Protein AF-A0A4P5X5L5-F1 (afdb_monomer_lite)

Structure (mmCIF, N/CA/C/O backbone):
data_AF-A0A4P5X5L5-F1
#
_entry.id   AF-A0A4P5X5L5-F1
#
loop_
_atom_site.group_PDB
_atom_site.id
_atom_site.type_symbol
_atom_site.label_atom_id
_atom_site.label_alt_id
_atom_site.label_comp_id
_atom_site.label_asym_id
_atom_site.label_entity_id
_atom_site.label_seq_id
_atom_site.pdbx_PDB_ins_code
_atom_site.Cartn_x
_atom_site.Cartn_y
_atom_site.Cartn_z
_atom_site.occupancy
_atom_site.B_iso_or_equiv
_atom_site.auth_seq_id
_atom_site.auth_comp_id
_atom_site.auth_asym_id
_atom_site.auth_atom_id
_atom_site.pdbx_PDB_model_num
ATOM 1 N N . MET A 1 1 ? -26.441 -46.036 -20.109 1.00 44.19 1 MET A N 1
ATOM 2 C CA . MET A 1 1 ? -25.241 -46.868 -19.873 1.00 44.19 1 MET A CA 1
ATOM 3 C C . MET A 1 1 ? -24.095 -46.306 -20.698 1.00 44.19 1 MET A C 1
ATOM 5 O O . MET A 1 1 ? -24.108 -46.500 -21.899 1.00 44.19 1 MET A O 1
ATOM 9 N N . LEU A 1 2 ? -23.177 -45.571 -20.066 1.00 32.22 2 LEU A N 1
ATOM 10 C CA . LEU A 1 2 ? -21.800 -45.302 -20.513 1.00 32.22 2 LEU A CA 1
ATOM 11 C C . LEU A 1 2 ? -21.128 -44.543 -19.357 1.00 32.22 2 LEU A C 1
ATOM 13 O O . LEU A 1 2 ? -21.377 -43.362 -19.140 1.00 32.22 2 LEU A O 1
ATOM 17 N N . LYS A 1 3 ? -20.393 -45.292 -18.528 1.00 34.59 3 LYS A N 1
ATOM 18 C CA . LYS A 1 3 ? -19.594 -44.785 -17.408 1.00 34.59 3 LYS A CA 1
ATOM 19 C C . LYS A 1 3 ? -18.228 -44.379 -17.963 1.00 34.59 3 LYS A C 1
ATOM 21 O O . LYS A 1 3 ? -17.483 -45.254 -18.389 1.00 34.59 3 LYS A O 1
ATOM 26 N N . SER A 1 4 ? -17.893 -43.095 -17.911 1.00 38.47 4 SER A N 1
ATOM 27 C CA . SER A 1 4 ? -16.539 -42.598 -18.182 1.00 38.47 4 SER A CA 1
ATOM 28 C C . SER A 1 4 ? -15.940 -42.084 -16.880 1.00 38.47 4 SER A C 1
ATOM 30 O O . SER A 1 4 ? -16.110 -40.924 -16.518 1.00 38.47 4 SER A O 1
ATOM 32 N N . GLY A 1 5 ? -15.280 -42.983 -16.148 1.00 30.12 5 GLY A N 1
ATOM 33 C CA . GLY A 1 5 ? -14.447 -42.636 -15.001 1.00 30.12 5 GLY A CA 1
ATOM 34 C C . GLY A 1 5 ? -13.073 -42.187 -15.485 1.00 30.12 5 GLY A C 1
ATOM 35 O O . GLY A 1 5 ? -12.338 -42.978 -16.072 1.00 30.12 5 GLY A O 1
ATOM 36 N N . ARG A 1 6 ? -12.724 -40.922 -15.246 1.00 35.19 6 ARG A N 1
ATOM 37 C CA . ARG A 1 6 ? -11.346 -40.435 -15.340 1.00 35.19 6 ARG A CA 1
ATOM 38 C C . ARG A 1 6 ? -10.756 -40.430 -13.935 1.00 35.19 6 ARG A C 1
ATOM 40 O O . ARG A 1 6 ? -11.110 -39.598 -13.111 1.00 35.19 6 ARG A O 1
ATOM 47 N N . ILE A 1 7 ? -9.889 -41.403 -13.680 1.00 29.09 7 ILE A N 1
ATOM 48 C CA . ILE A 1 7 ? -9.026 -41.460 -12.502 1.00 29.09 7 ILE A CA 1
ATOM 49 C C . ILE A 1 7 ? -7.867 -40.498 -12.770 1.00 29.09 7 ILE A C 1
ATOM 51 O O . ILE A 1 7 ? -7.051 -40.748 -13.656 1.00 29.09 7 ILE A O 1
ATOM 55 N N . VAL A 1 8 ? -7.815 -39.386 -12.038 1.00 31.27 8 VAL A N 1
ATOM 56 C CA . VAL A 1 8 ? -6.635 -38.518 -11.969 1.00 31.27 8 VAL A CA 1
ATOM 57 C C . VAL A 1 8 ? -5.793 -39.024 -10.803 1.00 31.27 8 VAL A C 1
ATOM 59 O O . VAL A 1 8 ? -6.177 -38.891 -9.645 1.00 31.27 8 VAL A O 1
ATOM 62 N N . ALA A 1 9 ? -4.675 -39.675 -11.116 1.00 27.73 9 ALA A N 1
ATOM 63 C CA . ALA A 1 9 ? -3.704 -40.115 -10.125 1.00 27.73 9 ALA A CA 1
ATOM 64 C C . ALA A 1 9 ? -2.829 -38.921 -9.714 1.00 27.73 9 ALA A C 1
ATOM 66 O O . ALA A 1 9 ? -2.000 -38.459 -10.495 1.00 27.73 9 ALA A O 1
ATOM 67 N N . LEU A 1 10 ? -3.025 -38.423 -8.491 1.00 28.23 10 LEU A N 1
ATOM 68 C CA . LEU A 1 10 ? -2.147 -37.445 -7.852 1.00 28.23 10 LEU A CA 1
ATOM 69 C C . LEU A 1 10 ? -1.041 -38.213 -7.110 1.00 28.23 10 LEU A C 1
ATOM 71 O O . LEU A 1 10 ? -1.295 -38.841 -6.083 1.00 28.23 10 LEU A O 1
ATOM 75 N N . ALA A 1 11 ? 0.180 -38.205 -7.642 1.00 27.70 11 ALA A N 1
ATOM 76 C CA . ALA A 1 11 ? 1.350 -38.747 -6.957 1.00 27.70 11 ALA A CA 1
ATOM 77 C C . ALA A 1 11 ? 2.037 -37.620 -6.171 1.00 27.70 11 ALA A C 1
ATOM 79 O O . ALA A 1 11 ? 2.750 -36.800 -6.746 1.00 27.70 11 ALA A O 1
ATOM 80 N N . ALA A 1 12 ? 1.808 -37.573 -4.858 1.00 28.48 12 ALA A N 1
ATOM 81 C CA . ALA A 1 12 ? 2.562 -36.734 -3.932 1.00 28.48 12 ALA A CA 1
ATOM 82 C C . ALA A 1 12 ? 3.796 -37.509 -3.451 1.00 28.48 12 ALA A C 1
ATOM 84 O O . ALA A 1 12 ? 3.671 -38.552 -2.809 1.00 28.48 12 ALA A O 1
ATOM 85 N N . LEU A 1 13 ? 4.988 -37.010 -3.777 1.00 25.75 13 LEU A N 1
ATOM 86 C CA . LEU A 1 13 ? 6.261 -37.599 -3.371 1.00 25.75 13 LEU A CA 1
ATOM 87 C C . LEU A 1 13 ? 6.963 -36.610 -2.435 1.00 25.75 13 LEU A C 1
ATOM 89 O O . LEU A 1 13 ? 7.547 -35.621 -2.867 1.00 25.75 13 LEU A O 1
ATOM 93 N N . VAL A 1 14 ? 6.831 -36.862 -1.131 1.00 28.94 14 VAL A N 1
ATOM 94 C CA . VAL A 1 14 ? 7.466 -36.100 -0.050 1.00 28.94 14 VAL A CA 1
ATOM 95 C C . VAL A 1 14 ? 8.833 -36.718 0.231 1.00 28.94 14 VAL A C 1
ATOM 97 O O . VAL A 1 14 ? 8.911 -37.848 0.706 1.00 28.94 14 VAL A O 1
ATOM 100 N N . PHE A 1 15 ? 9.910 -35.975 -0.023 1.00 29.45 15 PHE A N 1
ATOM 101 C CA . PHE A 1 15 ? 11.238 -36.280 0.512 1.00 29.45 15 PHE A CA 1
ATOM 102 C C . PHE A 1 15 ? 11.605 -35.233 1.562 1.00 29.45 15 PHE A C 1
ATOM 104 O O . PHE A 1 15 ? 11.932 -34.094 1.240 1.00 29.45 15 PHE A O 1
ATOM 111 N N . ALA A 1 16 ? 11.558 -35.642 2.829 1.00 32.12 16 ALA A N 1
ATOM 112 C CA . ALA A 1 16 ? 12.160 -34.929 3.944 1.00 32.12 16 ALA A CA 1
ATOM 113 C C . ALA A 1 16 ? 13.443 -35.667 4.343 1.00 32.12 16 ALA A C 1
ATOM 115 O O . ALA A 1 16 ? 13.391 -36.797 4.822 1.00 32.12 16 ALA A O 1
ATOM 116 N N . ALA A 1 17 ? 14.596 -35.029 4.153 1.00 31.30 17 ALA A N 1
ATOM 117 C CA . ALA A 1 17 ? 15.851 -35.457 4.755 1.00 31.30 17 ALA A CA 1
ATOM 118 C C . ALA A 1 17 ? 16.570 -34.216 5.286 1.00 31.30 17 ALA A C 1
ATOM 120 O O . ALA A 1 17 ? 17.081 -33.392 4.529 1.00 31.30 17 ALA A O 1
ATOM 121 N N . GLY A 1 18 ? 16.528 -34.067 6.609 1.00 28.45 18 GLY A N 1
ATOM 122 C CA . GLY A 1 18 ? 17.231 -33.027 7.339 1.00 28.45 18 GLY A CA 1
ATOM 123 C C . GLY A 1 18 ? 18.719 -33.342 7.455 1.00 28.45 18 GLY A C 1
ATOM 124 O O . GLY A 1 18 ? 19.106 -34.462 7.776 1.00 28.45 18 GLY A O 1
ATOM 125 N N . LEU A 1 19 ? 19.542 -32.319 7.248 1.00 29.81 19 LEU A N 1
ATOM 126 C CA . LEU A 1 19 ? 20.941 -32.291 7.653 1.00 29.81 19 LEU A CA 1
ATOM 127 C C . LEU A 1 19 ? 21.178 -30.970 8.384 1.00 29.81 19 LEU A C 1
ATOM 129 O O . LEU A 1 19 ? 21.218 -29.899 7.783 1.00 29.81 19 LEU A O 1
ATOM 133 N N . ALA A 1 20 ? 21.285 -31.066 9.707 1.00 29.78 20 ALA A N 1
ATOM 134 C CA . ALA A 1 20 ? 21.747 -29.987 10.561 1.00 29.78 20 ALA A CA 1
ATOM 135 C C . ALA A 1 20 ? 23.273 -29.890 10.435 1.00 29.78 20 ALA A C 1
ATOM 137 O O . ALA A 1 20 ? 23.991 -30.822 10.793 1.00 29.78 20 ALA A O 1
ATOM 138 N N . VAL A 1 21 ? 23.765 -28.763 9.923 1.00 36.81 21 VAL A N 1
ATOM 139 C CA . VAL A 1 21 ? 25.189 -28.415 9.936 1.00 36.81 21 VAL A CA 1
ATOM 140 C C . VAL A 1 21 ? 25.402 -27.413 11.066 1.00 36.81 21 VAL A C 1
ATOM 142 O O . VAL A 1 21 ? 24.882 -26.300 11.024 1.00 36.81 21 VAL A O 1
ATOM 145 N N . ALA A 1 22 ? 26.149 -27.824 12.090 1.00 32.62 22 ALA A N 1
ATOM 146 C CA . ALA A 1 22 ? 26.613 -26.939 13.149 1.00 32.62 22 ALA A CA 1
ATOM 147 C C . ALA A 1 22 ? 27.648 -25.952 12.581 1.00 32.62 22 ALA A C 1
ATOM 149 O O . ALA A 1 22 ? 28.633 -26.366 11.969 1.00 32.62 22 ALA A O 1
ATOM 150 N N . GLN A 1 23 ? 27.426 -24.650 12.774 1.00 38.91 23 GLN A N 1
ATOM 151 C CA . GLN A 1 23 ? 28.420 -23.615 12.480 1.00 38.91 23 GLN A CA 1
ATOM 152 C C . GLN A 1 23 ? 29.342 -23.411 13.693 1.00 38.91 23 GLN A C 1
ATOM 154 O O . GLN A 1 23 ? 28.838 -23.327 14.813 1.00 38.91 23 GLN A O 1
ATOM 159 N N . PRO A 1 24 ? 30.668 -23.291 13.498 1.00 35.44 24 PRO A N 1
ATOM 160 C CA . PRO A 1 24 ? 31.584 -22.918 14.567 1.00 35.44 24 PRO A CA 1
ATOM 161 C C . PRO A 1 24 ? 31.473 -21.421 14.892 1.00 35.44 24 PRO A C 1
ATOM 163 O O . PRO A 1 24 ? 31.366 -20.574 14.002 1.00 35.44 24 PRO A O 1
ATOM 166 N N . GLU A 1 25 ? 31.523 -21.106 16.185 1.00 37.78 25 GLU A N 1
ATOM 167 C CA . GLU A 1 25 ? 31.597 -19.748 16.721 1.00 37.78 25 GLU A CA 1
ATOM 168 C C . GLU A 1 25 ? 32.932 -19.098 16.321 1.00 37.78 25 GLU A C 1
ATOM 170 O O . GLU A 1 25 ? 33.982 -19.373 16.895 1.00 37.78 25 GLU A O 1
ATOM 175 N N . GLY A 1 26 ? 32.890 -18.248 15.294 1.00 39.28 26 GLY A N 1
ATOM 176 C CA . GLY A 1 26 ? 34.006 -17.403 14.875 1.00 39.28 26 GLY A CA 1
ATOM 177 C C . GLY A 1 26 ? 33.879 -15.991 15.445 1.00 39.28 26 GLY A C 1
ATOM 178 O O . GLY A 1 26 ? 32.860 -15.320 15.259 1.00 39.28 26 GLY A O 1
ATOM 179 N N . GLU A 1 27 ? 34.931 -15.545 16.127 1.00 38.38 27 GLU A N 1
ATOM 180 C CA . GLU A 1 27 ? 35.104 -14.206 16.691 1.00 38.38 27 GLU A CA 1
ATOM 181 C C . GLU A 1 27 ? 34.771 -13.095 15.681 1.00 38.38 27 GLU A C 1
ATOM 183 O O . GLU A 1 27 ? 35.251 -13.069 14.547 1.00 38.38 27 GLU A O 1
ATOM 188 N N . ARG A 1 28 ? 33.946 -12.129 16.103 1.00 37.56 28 ARG A N 1
ATOM 189 C CA . ARG A 1 28 ? 33.620 -10.947 15.295 1.00 37.56 28 ARG A CA 1
ATOM 190 C C . ARG A 1 28 ? 34.784 -9.948 15.356 1.00 37.56 28 ARG A C 1
ATOM 192 O O . ARG A 1 28 ? 35.078 -9.460 16.450 1.00 37.56 28 ARG A O 1
ATOM 199 N N . PRO A 1 29 ? 35.388 -9.543 14.223 1.00 41.34 29 PRO A N 1
ATOM 200 C CA . PRO A 1 29 ? 36.385 -8.485 14.236 1.00 41.34 29 PRO A CA 1
ATOM 201 C C . PRO A 1 29 ? 35.747 -7.14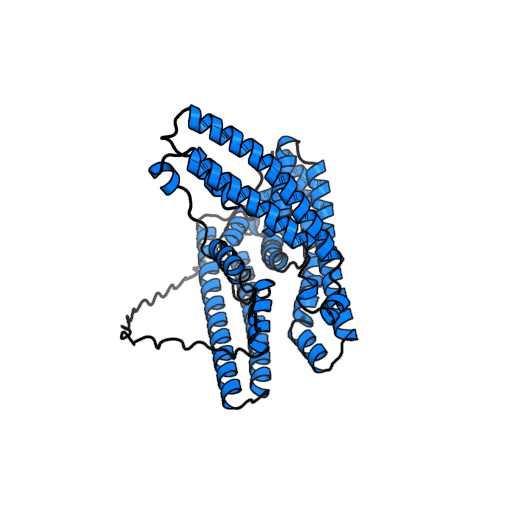4 14.621 1.00 41.34 29 PRO A C 1
ATOM 203 O O . PRO A 1 29 ? 34.686 -6.759 14.115 1.00 41.34 29 PRO A O 1
ATOM 206 N N . ARG A 1 30 ? 36.417 -6.419 15.525 1.00 43.72 30 ARG A N 1
ATOM 207 C CA . ARG A 1 30 ? 36.089 -5.039 15.908 1.00 43.72 30 ARG A CA 1
ATOM 208 C C . ARG A 1 30 ? 36.080 -4.145 14.662 1.00 43.72 30 ARG A C 1
ATOM 210 O O . ARG A 1 30 ? 37.079 -4.036 13.958 1.00 43.72 30 ARG A O 1
ATOM 217 N N . ARG A 1 31 ? 34.941 -3.494 14.399 1.00 43.41 31 ARG A N 1
ATOM 218 C CA . ARG A 1 31 ? 34.800 -2.468 13.356 1.00 43.41 31 ARG A CA 1
ATOM 219 C C . ARG A 1 31 ? 35.649 -1.252 13.722 1.00 43.41 31 ARG A C 1
ATOM 221 O O . ARG A 1 31 ? 35.344 -0.587 14.704 1.00 43.41 31 ARG A O 1
ATOM 228 N N . GLY A 1 32 ? 36.667 -0.973 12.913 1.00 44.12 32 GLY A N 1
ATOM 229 C CA . GLY A 1 32 ? 37.380 0.301 12.920 1.00 44.12 32 GLY A CA 1
ATOM 230 C C . GLY A 1 32 ? 36.508 1.439 12.383 1.00 44.12 32 GLY A C 1
ATOM 231 O O . GLY A 1 32 ? 35.677 1.246 11.487 1.00 44.12 32 GLY A O 1
ATOM 232 N N . ASP A 1 33 ? 36.697 2.621 12.955 1.00 40.38 33 ASP A N 1
ATOM 233 C CA . ASP A 1 33 ? 35.969 3.849 12.658 1.00 40.38 33 ASP A CA 1
ATOM 234 C C . ASP A 1 33 ? 36.320 4.380 11.256 1.00 40.38 33 ASP A C 1
ATOM 236 O O . ASP A 1 33 ? 37.282 5.114 11.046 1.00 40.38 33 ASP A O 1
ATOM 240 N N . GLY A 1 34 ? 35.544 3.961 10.254 1.00 41.81 34 GLY A N 1
ATOM 241 C CA . GLY A 1 34 ? 35.771 4.294 8.847 1.00 41.81 34 GLY A CA 1
ATOM 242 C C . GLY A 1 34 ? 35.288 5.693 8.448 1.00 41.81 34 GLY A C 1
ATOM 243 O O . GLY A 1 34 ? 34.168 5.848 7.952 1.00 41.81 34 GLY A O 1
ATOM 244 N N . GLN A 1 35 ? 36.165 6.692 8.560 1.00 46.78 35 GLN A N 1
ATOM 245 C CA . GLN A 1 35 ? 36.130 7.902 7.727 1.00 46.78 35 GLN A CA 1
ATOM 246 C C . GLN A 1 35 ? 36.534 7.523 6.290 1.00 46.78 35 GLN A C 1
ATOM 248 O O . GLN A 1 35 ? 37.701 7.577 5.930 1.00 46.78 35 GLN A O 1
ATOM 253 N N . GLY A 1 36 ? 35.593 7.053 5.467 1.00 43.00 36 GLY A N 1
ATOM 254 C CA . GLY A 1 36 ? 35.946 6.661 4.092 1.00 43.00 36 GLY A CA 1
ATOM 255 C C . GLY A 1 36 ? 34.833 6.092 3.219 1.00 43.00 36 GLY A C 1
ATOM 256 O O . GLY A 1 36 ? 35.114 5.458 2.206 1.00 43.00 36 GLY A O 1
ATOM 257 N N . ARG A 1 37 ? 33.553 6.271 3.570 1.00 42.94 37 ARG A N 1
ATOM 258 C CA . ARG A 1 37 ? 32.472 5.874 2.656 1.00 42.94 37 ARG A CA 1
ATOM 259 C C . ARG A 1 37 ? 32.365 6.902 1.530 1.00 42.94 37 ARG A C 1
ATOM 261 O O . ARG A 1 37 ? 31.744 7.948 1.714 1.00 42.94 37 ARG A O 1
ATOM 268 N N . GLY A 1 38 ? 32.988 6.581 0.395 1.00 44.06 38 GLY A N 1
ATOM 269 C CA . GLY A 1 38 ? 32.879 7.327 -0.857 1.00 44.06 38 GLY A CA 1
ATOM 270 C C . GLY A 1 38 ? 31.427 7.536 -1.301 1.00 44.06 38 GLY A C 1
ATOM 271 O O . GLY A 1 38 ? 30.498 6.888 -0.813 1.00 44.06 38 GLY A O 1
ATOM 272 N N . GLU A 1 39 ? 31.244 8.463 -2.235 1.00 45.09 39 GLU A N 1
ATOM 273 C CA . GLU A 1 39 ? 29.966 9.004 -2.723 1.00 45.09 39 GLU A CA 1
ATOM 274 C C . GLU A 1 39 ? 28.914 7.930 -3.084 1.00 45.09 39 GLU A C 1
ATOM 276 O O . GLU A 1 39 ? 27.724 8.090 -2.806 1.00 45.09 39 GLU A O 1
ATOM 281 N N . PHE A 1 40 ? 29.363 6.762 -3.553 1.00 42.69 40 PHE A N 1
ATOM 282 C CA . PHE A 1 40 ? 28.526 5.594 -3.856 1.00 42.69 40 PHE A CA 1
ATOM 283 C C . PHE A 1 40 ? 27.775 5.023 -2.635 1.00 42.69 40 PHE A C 1
ATOM 285 O O . PHE A 1 40 ? 26.634 4.569 -2.743 1.00 42.69 40 PHE A O 1
ATOM 292 N N . GLY A 1 41 ? 28.377 5.081 -1.441 1.00 46.53 41 GLY A N 1
ATOM 293 C CA . GLY A 1 41 ? 27.744 4.631 -0.198 1.00 46.53 41 GLY A CA 1
ATOM 294 C C . GLY A 1 41 ? 26.584 5.529 0.241 1.00 46.53 41 GLY A C 1
ATOM 295 O O . GLY A 1 41 ? 25.612 5.039 0.812 1.00 46.53 41 GLY A O 1
ATOM 296 N N . ARG A 1 42 ? 26.646 6.832 -0.072 1.00 51.06 42 ARG A N 1
ATOM 297 C CA . ARG A 1 42 ? 25.571 7.791 0.238 1.00 51.06 42 ARG A CA 1
ATOM 298 C C . ARG A 1 42 ? 24.367 7.621 -0.692 1.00 51.06 42 ARG A C 1
ATOM 300 O O . ARG A 1 42 ? 23.233 7.776 -0.241 1.00 51.06 42 ARG A O 1
ATOM 307 N N . MET A 1 43 ? 24.589 7.237 -1.952 1.00 45.84 43 MET A N 1
ATOM 308 C CA . MET A 1 43 ? 23.499 6.939 -2.891 1.00 45.84 43 MET A CA 1
ATOM 309 C C . MET A 1 43 ? 22.715 5.677 -2.500 1.00 45.84 43 MET A C 1
ATOM 311 O O . MET A 1 43 ? 21.486 5.682 -2.565 1.00 45.84 43 MET A O 1
ATOM 315 N N . ALA A 1 44 ? 23.391 4.626 -2.021 1.00 42.94 44 ALA A N 1
ATOM 316 C CA . ALA A 1 44 ? 22.730 3.391 -1.586 1.00 42.94 44 ALA A CA 1
ATOM 317 C C . ALA A 1 44 ? 21.799 3.600 -0.372 1.00 42.94 44 ALA A C 1
ATOM 319 O O . ALA A 1 44 ? 20.700 3.042 -0.328 1.00 42.94 44 ALA A O 1
ATOM 320 N N . ASP A 1 45 ? 22.201 4.438 0.589 1.00 44.88 45 ASP A N 1
ATOM 321 C CA . ASP A 1 45 ? 21.366 4.786 1.747 1.00 44.88 45 ASP A CA 1
ATOM 322 C C . ASP A 1 45 ? 20.206 5.732 1.368 1.00 44.88 45 ASP A C 1
ATOM 324 O O . ASP A 1 45 ? 19.103 5.606 1.907 1.00 44.88 45 ASP A O 1
ATOM 328 N N . GLY A 1 46 ? 20.410 6.633 0.398 1.00 46.69 46 GLY A N 1
ATOM 329 C CA . GLY A 1 46 ? 19.354 7.492 -0.154 1.00 46.69 46 GLY A CA 1
ATOM 330 C C . GLY A 1 46 ? 18.276 6.714 -0.918 1.00 46.69 46 GLY A C 1
ATOM 331 O O . GLY A 1 46 ? 17.085 6.964 -0.731 1.00 46.69 46 GLY A O 1
ATOM 332 N N . ALA A 1 47 ? 18.673 5.711 -1.707 1.00 39.03 47 ALA A N 1
ATOM 333 C CA . ALA A 1 47 ? 17.752 4.853 -2.455 1.00 39.03 47 ALA A CA 1
ATOM 334 C C . ALA A 1 47 ? 16.854 4.005 -1.535 1.00 39.03 47 ALA A C 1
ATOM 336 O O . ALA A 1 47 ? 15.661 3.854 -1.801 1.00 39.03 47 ALA A O 1
ATOM 337 N N . ARG A 1 48 ? 17.382 3.518 -0.402 1.00 40.91 48 ARG A N 1
ATOM 338 C CA . ARG A 1 48 ? 16.576 2.815 0.616 1.00 40.91 48 ARG A CA 1
ATOM 339 C C . ARG A 1 48 ? 15.502 3.705 1.235 1.00 40.91 48 ARG A C 1
ATOM 341 O O . ARG A 1 48 ? 14.404 3.233 1.506 1.00 40.91 48 ARG A O 1
ATOM 348 N N . ARG A 1 49 ? 15.801 4.991 1.420 1.00 38.53 49 ARG A N 1
ATOM 349 C CA . ARG A 1 49 ? 14.889 5.961 2.042 1.00 38.53 49 ARG A CA 1
ATOM 350 C C . ARG A 1 49 ? 13.728 6.380 1.136 1.00 38.53 49 ARG A C 1
ATOM 352 O O . ARG A 1 49 ? 12.700 6.811 1.637 1.00 38.53 49 ARG A O 1
ATOM 359 N N . MET A 1 50 ? 13.876 6.209 -0.174 1.00 41.72 50 MET A N 1
ATOM 360 C CA . MET A 1 50 ? 12.862 6.545 -1.180 1.00 41.72 50 MET A CA 1
ATOM 361 C C . MET A 1 50 ? 11.853 5.431 -1.462 1.00 41.72 50 MET A C 1
ATOM 363 O O . MET A 1 50 ? 11.121 5.507 -2.444 1.00 41.72 50 MET A O 1
ATOM 367 N N . GLY A 1 51 ? 11.864 4.339 -0.691 1.00 42.09 51 GLY A N 1
ATOM 368 C CA . GLY A 1 51 ? 11.086 3.143 -1.036 1.00 42.09 51 GLY A CA 1
ATOM 369 C C . GLY A 1 51 ? 11.556 2.456 -2.330 1.00 42.09 51 GLY A C 1
ATOM 370 O O . GLY A 1 51 ? 11.008 1.432 -2.713 1.00 42.09 51 GLY A O 1
ATOM 371 N N . MET A 1 52 ? 12.616 2.972 -2.966 1.00 39.41 52 MET A N 1
ATOM 372 C CA . MET A 1 52 ? 13.325 2.365 -4.099 1.00 39.41 52 MET A CA 1
ATOM 373 C C . MET A 1 52 ? 14.303 1.269 -3.637 1.00 39.41 52 MET A C 1
ATOM 375 O O . MET A 1 52 ? 14.954 0.610 -4.446 1.00 39.41 52 MET A O 1
ATOM 379 N N . GLY A 1 53 ? 14.435 1.065 -2.323 1.00 40.31 53 GLY A N 1
ATOM 380 C CA . GLY A 1 53 ? 15.301 0.057 -1.733 1.00 40.31 53 GLY A CA 1
ATOM 381 C C . GLY A 1 53 ? 14.728 -1.347 -1.846 1.00 40.31 53 GLY A C 1
ATOM 382 O O . GLY A 1 53 ? 14.120 -1.807 -0.890 1.00 40.31 53 GLY A O 1
ATOM 383 N N . GLY A 1 54 ? 14.972 -2.008 -2.981 1.00 44.41 54 GLY A N 1
ATOM 384 C CA . GLY A 1 54 ? 15.315 -3.435 -3.141 1.00 44.41 54 GLY A CA 1
ATOM 385 C C . GLY A 1 54 ? 14.373 -4.544 -2.648 1.00 44.41 54 GLY A C 1
ATOM 386 O O . GLY A 1 54 ? 14.390 -5.619 -3.229 1.00 44.41 54 GLY A O 1
ATOM 387 N N . ASN A 1 55 ? 13.536 -4.328 -1.636 1.00 42.56 55 ASN A N 1
ATOM 388 C CA . ASN A 1 55 ? 12.759 -5.397 -1.007 1.00 42.56 55 ASN A CA 1
ATOM 389 C C . ASN A 1 55 ? 11.375 -5.578 -1.646 1.00 42.56 55 ASN A C 1
ATOM 391 O O . ASN A 1 55 ? 10.840 -6.681 -1.635 1.00 42.56 55 ASN A O 1
ATOM 395 N N . GLY A 1 56 ? 10.806 -4.525 -2.243 1.00 53.66 56 GLY A N 1
ATOM 396 C CA . GLY A 1 56 ? 9.468 -4.588 -2.843 1.00 53.66 56 GLY A CA 1
ATOM 397 C C . GLY A 1 56 ? 9.401 -5.360 -4.166 1.00 53.66 56 GLY A C 1
ATOM 398 O O . GLY A 1 56 ? 8.357 -5.911 -4.489 1.00 53.66 56 GLY A O 1
ATOM 399 N N . GLN A 1 57 ? 10.501 -5.424 -4.927 1.00 60.59 57 GLN A N 1
ATOM 400 C CA . GLN A 1 57 ? 10.553 -6.184 -6.187 1.00 60.59 57 GLN A CA 1
ATOM 401 C C . GLN A 1 57 ? 10.865 -7.672 -5.986 1.00 60.59 57 GLN A C 1
ATOM 403 O O . GLN A 1 57 ? 10.631 -8.474 -6.886 1.00 60.59 57 GLN A O 1
ATOM 408 N N . GLU A 1 58 ? 11.420 -8.042 -4.831 1.00 66.81 58 GLU A N 1
ATOM 409 C CA . GLU A 1 58 ? 11.826 -9.422 -4.552 1.00 66.81 58 GLU A CA 1
ATOM 410 C C . GLU A 1 58 ? 10.743 -10.232 -3.845 1.00 66.81 58 GLU A C 1
ATOM 412 O O . GLU A 1 58 ? 10.763 -11.463 -3.931 1.00 66.81 58 GLU A O 1
ATOM 417 N N . ALA A 1 59 ? 9.815 -9.553 -3.165 1.00 77.31 59 ALA A N 1
ATOM 418 C CA . ALA A 1 59 ? 8.656 -10.184 -2.559 1.00 77.31 59 ALA A CA 1
ATOM 419 C C . ALA A 1 59 ? 7.741 -10.789 -3.642 1.00 77.31 59 ALA A C 1
ATOM 421 O O . ALA A 1 59 ? 7.569 -10.177 -4.704 1.00 77.31 59 ALA A O 1
ATOM 422 N N . PRO A 1 60 ? 7.140 -11.965 -3.388 1.00 84.00 60 PRO A N 1
ATOM 423 C CA . PRO A 1 60 ? 6.116 -12.509 -4.263 1.00 84.00 60 PRO A CA 1
ATOM 424 C C . PRO A 1 60 ? 4.965 -11.499 -4.441 1.00 84.00 60 PRO A C 1
ATOM 426 O O . PRO A 1 60 ? 4.496 -10.922 -3.455 1.00 84.00 60 PRO A O 1
ATOM 429 N N . PRO A 1 61 ? 4.521 -11.220 -5.679 1.00 85.69 61 PRO A N 1
ATOM 430 C CA . PRO A 1 61 ? 3.417 -10.300 -5.938 1.00 85.69 61 PRO A CA 1
ATOM 431 C C . PRO A 1 61 ? 2.072 -10.785 -5.392 1.00 85.69 61 PRO A C 1
ATOM 433 O O . PRO A 1 61 ? 1.243 -9.945 -5.033 1.00 85.69 61 PRO A O 1
ATOM 436 N N . PHE A 1 62 ? 1.875 -12.102 -5.312 1.00 93.50 62 PHE A N 1
ATOM 437 C CA . PHE A 1 62 ? 0.719 -12.729 -4.680 1.00 93.50 62 PHE A CA 1
ATOM 438 C C . PHE A 1 62 ? 1.048 -13.122 -3.246 1.00 93.50 62 PHE A C 1
ATOM 440 O O . PHE A 1 62 ? 2.157 -13.563 -2.954 1.00 93.50 62 PHE A O 1
ATOM 447 N N . ASN A 1 63 ? 0.077 -12.961 -2.356 1.00 93.38 63 ASN A N 1
ATOM 448 C CA . ASN A 1 63 ? 0.175 -13.368 -0.965 1.00 93.38 63 ASN A CA 1
ATOM 449 C C . ASN A 1 63 ? -1.109 -14.075 -0.523 1.00 93.38 63 ASN A C 1
ATOM 451 O O . ASN A 1 63 ? -2.123 -14.067 -1.225 1.00 93.38 63 ASN A O 1
ATOM 455 N N . ARG A 1 64 ? -1.072 -14.656 0.677 1.00 95.62 64 ARG A N 1
ATOM 456 C CA . ARG A 1 64 ? -2.200 -15.397 1.247 1.00 95.62 64 ARG A CA 1
ATOM 457 C C . ARG A 1 64 ? -3.503 -14.596 1.271 1.00 95.62 64 ARG A C 1
ATOM 459 O O . ARG A 1 64 ? -4.527 -15.120 0.856 1.00 95.62 64 ARG A O 1
ATOM 466 N N . GLN A 1 65 ? -3.451 -13.332 1.687 1.00 93.81 65 GLN A N 1
ATOM 467 C CA . GLN A 1 65 ? -4.633 -12.472 1.772 1.00 93.81 65 GLN A CA 1
ATOM 468 C C . GLN A 1 65 ? -5.280 -12.253 0.393 1.00 93.81 65 GLN A C 1
ATOM 470 O O . GLN A 1 65 ? -6.500 -12.231 0.274 1.00 93.81 65 GLN A O 1
ATOM 475 N N . GLN A 1 66 ? -4.478 -12.119 -0.667 1.00 94.25 66 GLN A N 1
ATOM 476 C CA . GLN A 1 66 ? -4.991 -12.010 -2.036 1.00 94.25 66 GLN A CA 1
ATOM 477 C C . GLN A 1 66 ? -5.676 -13.307 -2.489 1.00 94.25 66 GLN A C 1
ATOM 479 O O . GLN A 1 66 ? -6.710 -13.239 -3.149 1.00 94.25 66 GLN A O 1
ATOM 484 N N . ILE A 1 67 ? -5.139 -14.473 -2.112 1.00 97.25 67 ILE A N 1
ATOM 485 C CA . ILE A 1 67 ? -5.753 -15.774 -2.420 1.00 97.25 67 ILE A CA 1
ATOM 486 C C . ILE A 1 67 ? -7.021 -16.021 -1.594 1.00 97.25 67 ILE A C 1
ATOM 488 O O . ILE A 1 67 ? -7.975 -16.578 -2.124 1.00 97.25 67 ILE A O 1
ATOM 492 N N . GLU A 1 68 ? -7.078 -15.560 -0.343 1.00 96.44 68 GLU A N 1
ATOM 493 C CA . GLU A 1 68 ? -8.299 -15.585 0.479 1.00 96.44 68 GLU A CA 1
ATOM 494 C C . GLU A 1 68 ? -9.420 -14.769 -0.177 1.00 96.44 68 GLU A C 1
ATOM 496 O O . GLU A 1 68 ? -10.509 -15.289 -0.399 1.00 96.44 68 GLU A O 1
ATOM 501 N N . ARG A 1 69 ? -9.135 -13.537 -0.613 1.00 94.62 69 ARG A N 1
ATOM 502 C CA . ARG A 1 69 ? -10.131 -12.711 -1.319 1.00 94.62 69 ARG A CA 1
ATOM 503 C C . ARG A 1 69 ? -10.566 -13.315 -2.649 1.00 94.62 69 ARG A C 1
ATOM 505 O O . ARG A 1 69 ? -11.749 -13.294 -2.971 1.00 94.62 69 ARG A O 1
ATOM 512 N N . PHE A 1 70 ? -9.616 -13.854 -3.417 1.00 96.50 70 PHE A N 1
ATOM 513 C CA . PHE A 1 70 ? -9.922 -14.615 -4.628 1.00 96.50 70 PHE A CA 1
ATOM 514 C C . PHE A 1 70 ? -10.884 -15.762 -4.308 1.00 96.50 70 PHE A C 1
ATOM 516 O O . PHE A 1 70 ? -11.893 -15.923 -4.993 1.00 96.50 70 PHE A O 1
ATOM 523 N N . ALA A 1 71 ? -10.595 -16.518 -3.246 1.00 97.69 71 ALA A N 1
ATOM 524 C CA . ALA A 1 71 ? -11.403 -17.649 -2.836 1.00 97.69 71 ALA A CA 1
ATOM 525 C C . ALA A 1 71 ? -12.839 -17.250 -2.492 1.00 97.69 71 ALA A C 1
ATOM 527 O O . ALA A 1 71 ? -13.771 -17.931 -2.920 1.00 97.69 71 ALA A O 1
ATOM 528 N N . ASP A 1 72 ? -13.018 -16.145 -1.774 1.00 95.75 72 ASP A N 1
ATOM 529 C CA . ASP A 1 72 ? -14.340 -15.624 -1.431 1.00 95.75 72 ASP A CA 1
ATOM 530 C C . ASP A 1 72 ? -15.087 -15.129 -2.679 1.00 95.75 72 ASP A C 1
ATOM 532 O O . ASP A 1 72 ? -16.257 -15.454 -2.877 1.00 95.75 72 ASP A O 1
ATOM 536 N N . GLN A 1 73 ? -14.399 -14.416 -3.574 1.00 94.38 73 GLN A N 1
ATOM 537 C CA . GLN A 1 73 ? -14.987 -13.844 -4.789 1.00 94.38 73 GLN A CA 1
ATOM 538 C C . GLN A 1 73 ? -15.502 -14.902 -5.775 1.00 94.38 73 GLN A C 1
ATOM 540 O O . GLN A 1 73 ? -16.536 -14.706 -6.414 1.00 94.38 73 GLN A O 1
ATOM 545 N N . VAL A 1 74 ? -14.792 -16.023 -5.918 1.00 97.31 74 VAL A N 1
ATOM 546 C CA . VAL A 1 74 ? -15.229 -17.145 -6.766 1.00 97.31 74 VAL A CA 1
ATOM 547 C C . VAL A 1 74 ? -15.953 -18.239 -5.976 1.00 97.31 74 VAL A C 1
ATOM 549 O O . VAL A 1 74 ? -16.254 -19.284 -6.543 1.00 97.31 74 VAL A O 1
ATOM 552 N N . ALA A 1 75 ? -16.237 -18.010 -4.689 1.00 97.31 75 ALA A N 1
ATOM 553 C CA . ALA A 1 75 ? -16.889 -18.957 -3.786 1.00 97.31 75 ALA A CA 1
ATOM 554 C C . ALA A 1 75 ? -16.249 -20.362 -3.811 1.00 97.31 75 ALA A C 1
ATOM 556 O O . ALA A 1 75 ? -16.922 -21.368 -4.062 1.00 97.31 75 ALA A O 1
ATOM 557 N N . LEU A 1 76 ? -14.932 -20.441 -3.582 1.00 98.38 76 LEU A N 1
ATOM 558 C CA . LEU A 1 76 ? -14.220 -21.717 -3.483 1.00 98.38 76 LEU A CA 1
ATOM 559 C C . LEU A 1 76 ? -14.737 -22.560 -2.314 1.00 98.38 76 LEU A C 1
ATOM 561 O O . LEU A 1 76 ? -14.944 -22.070 -1.203 1.00 98.38 76 LEU A O 1
ATOM 565 N N . THR A 1 77 ? -14.845 -23.863 -2.552 1.00 98.31 77 THR A N 1
ATOM 566 C CA . THR A 1 77 ? -15.025 -24.872 -1.500 1.00 98.31 77 THR A CA 1
ATOM 567 C C . THR A 1 77 ? -13.767 -24.993 -0.631 1.00 98.31 77 THR A C 1
ATOM 569 O O . THR A 1 77 ? -12.680 -24.596 -1.046 1.00 98.31 77 THR A O 1
ATOM 572 N N . GLU A 1 78 ? -13.877 -25.581 0.561 1.00 98.19 78 GLU A N 1
ATOM 573 C CA . GLU A 1 78 ? -12.727 -25.757 1.467 1.00 98.19 78 GLU A CA 1
ATOM 574 C C . GLU A 1 78 ? -11.590 -26.599 0.852 1.00 98.19 78 GLU A C 1
ATOM 576 O O . GLU A 1 78 ? -10.408 -26.280 1.023 1.00 98.19 78 GLU A O 1
ATOM 581 N N . ASP A 1 79 ? -11.927 -27.612 0.049 1.00 98.44 79 ASP A N 1
ATOM 582 C CA . ASP A 1 79 ? -10.935 -28.408 -0.684 1.00 98.44 79 ASP A CA 1
ATOM 583 C C . ASP A 1 79 ? -10.219 -27.562 -1.749 1.00 98.44 79 ASP A C 1
ATOM 585 O O . ASP A 1 79 ? -8.991 -27.604 -1.871 1.00 98.44 79 ASP A O 1
ATOM 589 N N . GLN A 1 80 ? -10.964 -26.734 -2.489 1.00 98.44 80 GLN A N 1
ATOM 590 C CA . GLN A 1 80 ? -10.388 -25.814 -3.473 1.00 98.44 80 GLN A CA 1
ATOM 591 C C . GLN A 1 80 ? -9.548 -24.712 -2.819 1.00 98.44 80 GLN A C 1
ATOM 593 O O . GLN A 1 80 ? -8.495 -24.373 -3.353 1.00 98.44 80 GLN A O 1
ATOM 598 N N . LYS A 1 81 ? -9.958 -24.174 -1.662 1.00 98.50 81 LYS A N 1
ATOM 599 C CA . LYS A 1 81 ? -9.153 -23.219 -0.878 1.00 98.50 81 LYS A CA 1
ATOM 600 C C . LYS A 1 81 ? -7.823 -23.841 -0.473 1.00 98.50 81 LYS A C 1
ATOM 602 O O . LYS A 1 81 ? -6.771 -23.240 -0.675 1.00 98.50 81 LYS A O 1
ATOM 607 N N . THR A 1 82 ? -7.861 -25.071 0.035 1.00 98.31 82 THR A N 1
ATOM 608 C CA . THR A 1 82 ? -6.654 -25.833 0.379 1.00 98.31 82 THR A CA 1
ATOM 609 C C . THR A 1 82 ? -5.749 -26.021 -0.839 1.00 98.31 82 THR A C 1
ATOM 611 O O . THR A 1 82 ? -4.548 -25.760 -0.761 1.00 98.31 82 THR A O 1
ATOM 614 N N . ALA A 1 83 ? -6.315 -26.404 -1.988 1.00 98.44 83 ALA A N 1
ATOM 615 C CA . ALA A 1 83 ? -5.573 -26.514 -3.243 1.00 98.44 83 ALA A CA 1
ATOM 616 C C . ALA A 1 83 ? -4.954 -25.170 -3.669 1.00 98.44 83 ALA A C 1
ATOM 618 O O . ALA A 1 83 ? -3.768 -25.125 -3.989 1.00 98.44 83 ALA A O 1
ATOM 619 N N . ALA A 1 84 ? -5.710 -24.072 -3.601 1.00 98.31 84 ALA A N 1
ATOM 620 C CA . ALA A 1 84 ? -5.240 -22.727 -3.927 1.00 98.31 84 ALA A CA 1
ATOM 621 C C . ALA A 1 84 ? -4.079 -22.277 -3.022 1.00 98.31 84 ALA A C 1
ATOM 623 O O . ALA A 1 84 ? -3.095 -21.725 -3.515 1.00 98.31 84 ALA A O 1
ATOM 624 N N . PHE A 1 85 ? -4.137 -22.553 -1.714 1.00 98.38 85 PHE A N 1
ATOM 625 C CA . PHE A 1 85 ? -3.031 -22.246 -0.800 1.00 98.38 85 PHE A CA 1
ATOM 626 C C . PHE A 1 85 ? -1.797 -23.114 -1.040 1.00 98.38 85 PHE A C 1
ATOM 628 O O . PHE A 1 85 ? -0.679 -22.616 -0.923 1.00 98.38 85 PHE A O 1
ATOM 635 N N . ASN A 1 86 ? -1.973 -24.381 -1.416 1.00 98.31 86 ASN A N 1
ATOM 636 C CA . ASN A 1 86 ? -0.851 -25.237 -1.800 1.00 98.31 86 ASN A CA 1
ATOM 637 C C . ASN A 1 86 ? -0.176 -24.734 -3.086 1.00 98.31 86 ASN A C 1
ATOM 639 O O . ASN A 1 86 ? 1.053 -24.688 -3.150 1.00 98.31 86 ASN A O 1
ATOM 643 N N . LEU A 1 87 ? -0.964 -24.300 -4.079 1.00 98.38 87 LEU A N 1
ATOM 644 C CA . LEU A 1 87 ? -0.453 -23.658 -5.296 1.00 98.38 87 LEU A CA 1
ATOM 645 C C . LEU A 1 87 ? 0.326 -22.379 -4.966 1.00 98.38 87 LEU A C 1
ATOM 647 O O . LEU A 1 87 ? 1.439 -22.199 -5.460 1.00 98.38 87 LEU A O 1
ATOM 651 N N . LEU A 1 88 ? -0.213 -21.530 -4.081 1.00 97.94 88 LEU A N 1
ATOM 652 C CA . LEU A 1 88 ? 0.485 -20.336 -3.603 1.00 97.94 88 LEU A CA 1
ATOM 653 C C . LEU A 1 88 ? 1.810 -20.693 -2.916 1.00 97.94 88 LEU A C 1
ATOM 655 O O . LEU A 1 88 ? 2.827 -20.081 -3.226 1.00 97.94 88 LEU A O 1
ATOM 659 N N . GLY A 1 89 ? 1.824 -21.688 -2.026 1.00 97.75 89 GLY A N 1
ATOM 660 C CA . GLY A 1 89 ? 3.040 -22.108 -1.325 1.00 97.75 89 GLY A CA 1
ATOM 661 C C . GLY A 1 89 ? 4.139 -22.591 -2.279 1.00 97.75 89 GLY A C 1
ATOM 662 O O . GLY A 1 89 ? 5.294 -22.182 -2.150 1.00 97.75 89 GLY A O 1
ATOM 663 N N . GLY A 1 90 ? 3.779 -23.396 -3.286 1.00 98.06 90 GLY A N 1
ATOM 664 C CA . GLY A 1 90 ? 4.718 -23.829 -4.329 1.00 98.06 90 GLY A CA 1
ATOM 665 C C . GLY A 1 90 ? 5.232 -22.663 -5.179 1.00 98.06 90 GLY A C 1
ATOM 666 O O . GLY A 1 90 ? 6.425 -22.568 -5.470 1.00 98.06 90 GLY A O 1
ATOM 667 N N . TYR A 1 91 ? 4.350 -21.727 -5.527 1.00 97.56 91 TYR A N 1
ATOM 668 C CA . TYR A 1 91 ? 4.716 -20.497 -6.222 1.00 97.56 91 TYR A CA 1
ATOM 669 C C . TYR A 1 91 ? 5.692 -19.627 -5.404 1.00 97.56 91 TYR A C 1
ATOM 671 O O . TYR A 1 91 ? 6.728 -19.207 -5.927 1.00 97.56 91 TYR A O 1
ATOM 679 N N . GLU A 1 92 ? 5.413 -19.387 -4.120 1.00 95.88 92 GLU A N 1
ATOM 680 C CA . GLU A 1 92 ? 6.264 -18.594 -3.223 1.00 95.88 92 GLU A CA 1
ATOM 681 C C . GLU A 1 92 ? 7.666 -19.205 -3.088 1.00 95.88 92 GLU A C 1
ATOM 683 O O . GLU A 1 92 ? 8.667 -18.479 -3.097 1.00 95.88 92 GLU A O 1
ATOM 688 N N . GLU A 1 93 ? 7.761 -20.536 -3.019 1.00 96.81 93 GLU A N 1
ATOM 689 C CA . GLU A 1 93 ? 9.039 -21.246 -2.988 1.00 96.81 93 GLU A CA 1
ATOM 690 C C . GLU A 1 93 ? 9.854 -21.028 -4.270 1.00 96.81 93 GLU A C 1
ATOM 692 O O . GLU A 1 93 ? 11.045 -20.699 -4.191 1.00 96.81 93 GLU A O 1
ATOM 697 N N . LEU A 1 94 ? 9.223 -21.153 -5.441 1.00 96.19 94 LEU A N 1
ATOM 698 C CA . LEU A 1 94 ? 9.874 -20.922 -6.733 1.00 96.19 94 LEU A CA 1
ATOM 699 C C . LEU A 1 94 ? 10.344 -19.469 -6.872 1.00 96.19 94 LEU A C 1
ATOM 701 O O . LEU A 1 94 ? 11.493 -19.229 -7.253 1.00 96.19 94 LEU A O 1
ATOM 705 N N . VAL A 1 95 ? 9.510 -18.497 -6.489 1.00 94.06 95 VAL A N 1
ATOM 706 C CA . VAL A 1 95 ? 9.882 -17.074 -6.496 1.00 94.06 95 VAL A CA 1
ATOM 707 C C . VAL A 1 95 ? 11.054 -16.802 -5.555 1.00 94.06 95 VAL A C 1
ATOM 709 O O . VAL A 1 95 ? 11.991 -16.093 -5.936 1.00 94.06 95 VAL A O 1
ATOM 712 N N . ARG A 1 96 ? 11.043 -17.368 -4.342 1.00 93.94 96 ARG A N 1
ATOM 713 C CA . ARG A 1 96 ? 12.147 -17.240 -3.379 1.00 93.94 96 ARG A CA 1
ATOM 714 C C . ARG A 1 96 ? 13.444 -17.802 -3.951 1.00 93.94 96 ARG A C 1
ATOM 716 O O . ARG A 1 96 ? 14.463 -17.118 -3.897 1.00 93.94 96 ARG A O 1
ATOM 723 N N . LYS A 1 97 ? 13.401 -18.990 -4.558 1.00 95.31 97 LYS A N 1
ATOM 724 C CA . LYS A 1 97 ? 14.568 -19.599 -5.208 1.00 95.31 97 LYS A CA 1
ATOM 725 C C . LYS A 1 97 ? 15.142 -18.685 -6.295 1.00 95.31 97 LYS A C 1
ATOM 727 O O . LYS A 1 97 ? 16.331 -18.373 -6.263 1.00 95.31 97 LYS A O 1
ATOM 732 N N . THR A 1 98 ? 14.299 -18.166 -7.191 1.00 93.44 98 THR A N 1
ATOM 733 C CA . THR A 1 98 ? 14.728 -17.201 -8.218 1.00 93.44 98 THR A CA 1
ATOM 734 C C . THR A 1 98 ? 15.288 -15.908 -7.602 1.00 93.44 98 THR A C 1
ATOM 736 O O . THR A 1 98 ? 16.273 -15.362 -8.102 1.00 93.44 98 THR A O 1
ATOM 739 N N . SER A 1 99 ? 14.711 -15.399 -6.503 1.00 90.62 99 SER A N 1
ATOM 740 C CA . SER A 1 99 ? 15.256 -14.250 -5.752 1.00 90.62 99 SER A CA 1
ATOM 741 C C . SER A 1 99 ? 16.663 -14.519 -5.224 1.00 90.62 99 SER A C 1
ATOM 743 O O . SER A 1 99 ? 17.544 -13.673 -5.381 1.00 90.62 99 SER A O 1
ATOM 745 N N . ASP A 1 100 ? 16.888 -15.673 -4.603 1.00 93.44 100 ASP A N 1
ATOM 746 C CA . ASP A 1 100 ? 18.163 -16.003 -3.964 1.00 93.44 100 ASP A CA 1
ATOM 747 C C . ASP A 1 100 ? 19.278 -16.247 -4.987 1.00 93.44 100 ASP A C 1
ATOM 749 O O . ASP A 1 100 ? 20.403 -15.769 -4.803 1.00 93.44 100 ASP A O 1
ATOM 753 N N . GLU A 1 101 ? 18.962 -16.880 -6.117 1.00 92.44 101 GLU A N 1
ATOM 754 C CA . GLU A 1 101 ? 19.880 -17.003 -7.255 1.00 92.44 101 GLU A CA 1
ATOM 755 C C . GLU A 1 101 ? 20.253 -15.624 -7.826 1.00 92.44 101 GLU A C 1
ATOM 757 O O . GLU A 1 101 ? 21.430 -15.344 -8.071 1.00 92.44 101 GLU A O 1
ATOM 762 N N . SER A 1 102 ? 19.275 -14.721 -7.969 1.00 90.12 102 SER A N 1
ATOM 763 C CA . SER A 1 102 ? 19.501 -13.343 -8.430 1.00 90.12 102 SER A CA 1
ATOM 764 C C . SER A 1 102 ? 20.392 -12.548 -7.468 1.00 90.12 102 SER A C 1
ATOM 766 O O . SER A 1 102 ? 21.333 -11.864 -7.884 1.00 90.12 102 SER A O 1
ATOM 768 N N . ARG A 1 103 ? 20.143 -12.660 -6.155 1.00 89.94 103 ARG A N 1
ATOM 769 C CA . ARG A 1 103 ? 20.958 -12.020 -5.108 1.00 89.94 103 ARG A CA 1
ATOM 770 C C . ARG A 1 103 ? 22.389 -12.542 -5.109 1.00 89.94 103 ARG A C 1
ATOM 772 O O . ARG A 1 103 ? 23.309 -11.736 -4.971 1.00 89.94 103 ARG A O 1
ATOM 779 N N . THR A 1 104 ? 22.571 -13.852 -5.268 1.00 93.69 104 THR A N 1
ATOM 780 C CA . THR A 1 104 ? 23.893 -14.488 -5.352 1.00 93.69 104 THR A CA 1
ATOM 781 C C . THR A 1 104 ? 24.662 -13.963 -6.559 1.00 93.69 104 THR A C 1
ATOM 783 O O . THR A 1 104 ? 25.737 -13.395 -6.378 1.00 93.69 104 THR A O 1
ATOM 786 N N . ARG A 1 105 ? 24.059 -13.979 -7.756 1.00 91.69 105 ARG A N 1
ATOM 787 C CA . ARG A 1 105 ? 24.670 -13.420 -8.975 1.00 91.69 105 ARG A CA 1
ATOM 788 C C . ARG A 1 105 ? 25.068 -11.951 -8.826 1.00 91.69 105 ARG A C 1
ATOM 790 O O . ARG A 1 105 ? 26.165 -11.561 -9.219 1.00 91.69 105 ARG A O 1
ATOM 797 N N . ARG A 1 106 ? 24.209 -11.117 -8.224 1.00 89.88 106 ARG A N 1
ATOM 798 C CA . ARG A 1 106 ? 24.543 -9.704 -7.959 1.00 89.88 106 ARG A CA 1
ATOM 799 C C . ARG A 1 106 ? 25.681 -9.551 -6.955 1.00 89.88 106 ARG A C 1
ATOM 801 O O . ARG A 1 106 ? 26.497 -8.649 -7.115 1.00 89.88 106 ARG A O 1
ATOM 808 N N . ARG A 1 107 ? 25.745 -10.396 -5.924 1.00 92.19 107 ARG A N 1
ATOM 809 C CA . ARG A 1 107 ? 26.835 -10.373 -4.939 1.00 92.19 107 ARG A CA 1
ATOM 810 C C . ARG A 1 107 ? 28.170 -10.728 -5.591 1.00 92.19 107 ARG A C 1
ATOM 812 O O . ARG A 1 107 ? 29.121 -9.980 -5.409 1.00 92.19 107 ARG A O 1
ATOM 819 N N . GLU A 1 108 ? 28.205 -11.795 -6.380 1.00 93.62 108 GLU A N 1
ATOM 820 C CA . GLU A 1 108 ? 29.400 -12.228 -7.114 1.00 93.62 108 GLU A CA 1
ATOM 821 C C . GLU A 1 108 ? 29.867 -11.167 -8.115 1.00 93.62 108 GLU A C 1
ATOM 823 O O . GLU A 1 108 ? 31.054 -10.878 -8.209 1.00 93.62 108 GLU A O 1
ATOM 828 N N . ALA A 1 109 ? 28.941 -10.527 -8.834 1.00 92.44 109 ALA A N 1
ATOM 829 C CA . ALA A 1 109 ? 29.287 -9.432 -9.736 1.00 92.44 109 ALA A CA 1
ATOM 830 C C . ALA A 1 109 ? 29.858 -8.214 -8.991 1.00 92.44 109 ALA A C 1
ATOM 832 O O . ALA A 1 109 ? 30.829 -7.616 -9.448 1.00 92.44 109 ALA A O 1
ATOM 833 N N . MET A 1 110 ? 29.295 -7.868 -7.826 1.00 88.88 110 MET A N 1
ATOM 834 C CA . MET A 1 110 ? 29.825 -6.804 -6.964 1.00 88.88 110 MET A CA 1
ATOM 835 C C . MET A 1 110 ? 31.217 -7.126 -6.420 1.00 88.88 110 MET A C 1
ATOM 837 O O . MET A 1 110 ? 32.023 -6.215 -6.249 1.00 88.88 110 MET A O 1
ATOM 841 N N . GLU A 1 111 ? 31.483 -8.390 -6.099 1.00 94.81 111 GLU A N 1
ATOM 842 C CA . GLU A 1 111 ? 32.791 -8.862 -5.644 1.00 94.81 111 GLU A CA 1
ATOM 843 C C . GLU A 1 111 ? 33.818 -8.780 -6.770 1.00 94.81 111 GLU A C 1
ATOM 845 O O . GLU A 1 111 ? 34.814 -8.077 -6.614 1.00 94.81 111 GLU A O 1
ATOM 850 N N . LYS A 1 112 ? 33.501 -9.334 -7.947 1.00 94.62 112 LYS A N 1
ATOM 851 C CA . LYS A 1 112 ? 34.344 -9.215 -9.145 1.00 94.62 112 LYS A CA 1
ATOM 852 C C . LYS A 1 112 ? 34.661 -7.758 -9.458 1.00 94.62 112 LYS A C 1
ATOM 854 O O . LYS A 1 112 ? 35.829 -7.405 -9.529 1.00 94.62 112 LYS A O 1
ATOM 859 N N . PHE A 1 113 ? 33.648 -6.888 -9.514 1.00 94.06 113 PHE A N 1
ATOM 860 C CA . PHE A 1 113 ? 33.852 -5.456 -9.751 1.00 94.06 113 PHE A CA 1
ATOM 861 C C . PHE A 1 113 ? 34.816 -4.809 -8.743 1.00 94.06 113 PHE A C 1
ATOM 863 O O . PHE A 1 113 ? 35.599 -3.938 -9.110 1.00 94.06 113 PHE A O 1
ATOM 870 N N . ARG A 1 114 ? 34.772 -5.203 -7.464 1.00 93.94 114 ARG A N 1
ATOM 871 C CA . ARG A 1 114 ? 35.700 -4.673 -6.450 1.00 93.94 114 ARG A CA 1
ATOM 872 C C . ARG A 1 114 ? 37.132 -5.138 -6.676 1.00 93.94 114 ARG A C 1
ATOM 874 O O . ARG A 1 114 ? 38.045 -4.373 -6.387 1.00 93.94 114 ARG A O 1
ATOM 881 N N . GLU A 1 115 ? 37.312 -6.362 -7.154 1.00 95.94 115 GLU A N 1
ATOM 882 C CA . GLU A 1 115 ? 38.627 -6.951 -7.403 1.00 95.94 115 GLU A CA 1
ATOM 883 C C . GLU A 1 115 ? 39.280 -6.392 -8.667 1.00 95.94 115 GLU A C 1
ATOM 885 O O . GLU A 1 115 ? 40.467 -6.071 -8.651 1.00 95.94 115 GLU A O 1
ATOM 890 N N . ASN A 1 116 ? 38.520 -6.260 -9.757 1.00 95.19 116 ASN A N 1
ATOM 891 C CA . ASN A 1 116 ? 39.080 -5.995 -11.085 1.00 95.19 116 ASN A CA 1
ATOM 892 C C . ASN A 1 116 ? 38.581 -4.703 -11.756 1.00 95.19 116 ASN A C 1
ATOM 894 O O . ASN A 1 116 ? 39.082 -4.356 -12.822 1.00 95.19 116 ASN A O 1
ATOM 898 N N . GLN A 1 117 ? 37.612 -3.996 -11.161 1.00 93.00 117 GLN A N 1
ATOM 899 C CA . GLN A 1 117 ? 36.939 -2.822 -11.744 1.00 93.00 117 GLN A CA 1
ATOM 900 C C . GLN A 1 117 ? 36.354 -3.060 -13.150 1.00 93.00 117 GLN A C 1
ATOM 902 O O . GLN A 1 117 ? 36.112 -2.112 -13.900 1.00 93.00 117 GLN A O 1
ATOM 907 N N . ASP A 1 118 ? 36.090 -4.317 -13.509 1.00 91.50 118 ASP A N 1
ATOM 908 C CA . ASP A 1 118 ? 35.556 -4.698 -14.811 1.00 91.50 118 ASP A CA 1
ATOM 909 C C . ASP A 1 118 ? 34.081 -4.307 -14.909 1.00 91.50 118 ASP A C 1
ATOM 911 O O . ASP A 1 118 ? 33.221 -4.867 -14.230 1.00 91.50 118 ASP A O 1
ATOM 915 N N . GLN A 1 119 ? 33.772 -3.341 -15.771 1.00 87.12 119 GLN A N 1
ATOM 916 C CA . GLN A 1 119 ? 32.404 -2.862 -15.956 1.00 87.12 119 GLN A CA 1
ATOM 917 C C . GLN A 1 119 ? 31.501 -3.879 -16.671 1.00 87.12 119 GLN A C 1
ATOM 919 O O . GLN A 1 119 ? 30.282 -3.807 -16.516 1.00 87.12 119 GLN A O 1
ATOM 924 N N . SER A 1 120 ? 32.057 -4.853 -17.400 1.00 91.81 120 SER A N 1
ATOM 925 C CA . SER A 1 120 ? 31.271 -5.847 -18.147 1.00 91.81 120 SER A CA 1
ATOM 926 C C . SER A 1 120 ? 30.472 -6.792 -17.237 1.00 91.81 120 SER A C 1
ATOM 928 O O . SER A 1 120 ? 29.442 -7.348 -17.639 1.00 91.81 120 SER A O 1
ATOM 930 N N . VAL A 1 121 ? 30.859 -6.910 -15.958 1.00 91.69 121 VAL A N 1
ATOM 931 C CA . VAL A 1 121 ? 30.079 -7.646 -14.947 1.00 91.69 121 VAL A CA 1
ATOM 932 C C . VAL A 1 121 ? 28.661 -7.083 -14.810 1.00 91.69 121 VAL A C 1
ATOM 934 O O . VAL A 1 121 ? 27.726 -7.829 -14.514 1.00 91.69 121 VAL A O 1
ATOM 937 N N . TRP A 1 122 ? 28.466 -5.790 -15.091 1.00 86.44 122 TRP A N 1
ATOM 938 C CA . TRP A 1 122 ? 27.159 -5.141 -15.042 1.00 86.44 122 TRP A CA 1
ATOM 939 C C . TRP A 1 122 ? 26.247 -5.539 -16.197 1.00 86.44 122 TRP A C 1
ATOM 941 O O . TRP A 1 122 ? 25.037 -5.653 -15.995 1.00 86.44 122 TRP A O 1
ATOM 951 N N . ASP A 1 123 ? 26.797 -5.823 -17.376 1.00 87.75 123 ASP A N 1
ATOM 952 C CA . ASP A 1 123 ? 26.015 -6.336 -18.505 1.00 87.75 123 ASP A CA 1
ATOM 953 C C . ASP A 1 123 ? 25.531 -7.763 -18.231 1.00 87.75 123 ASP A C 1
ATOM 955 O O . ASP A 1 123 ? 24.378 -8.105 -18.519 1.00 87.75 123 ASP A O 1
ATOM 959 N N . THR A 1 124 ? 26.371 -8.568 -17.573 1.00 87.19 124 THR A N 1
ATOM 960 C CA . THR A 1 124 ? 25.994 -9.907 -17.098 1.00 87.19 124 THR A CA 1
ATOM 961 C C . THR A 1 124 ? 24.867 -9.818 -16.069 1.00 87.19 124 THR A C 1
ATOM 963 O O . THR A 1 124 ? 23.856 -10.512 -16.195 1.00 87.19 124 THR A O 1
ATOM 966 N N . VAL A 1 125 ? 24.985 -8.918 -15.085 1.00 88.56 125 VAL A N 1
ATOM 967 C CA . VAL A 1 125 ? 23.926 -8.676 -14.091 1.00 88.56 125 VAL A CA 1
ATOM 968 C C . VAL A 1 125 ? 22.634 -8.208 -14.752 1.00 88.56 125 VAL A C 1
ATOM 970 O O . VAL A 1 125 ? 21.569 -8.702 -14.388 1.00 88.56 125 VAL A O 1
ATOM 973 N N . ARG A 1 126 ? 22.701 -7.292 -15.725 1.00 86.81 126 ARG A N 1
ATOM 974 C CA . ARG A 1 126 ? 21.520 -6.771 -16.430 1.00 86.81 126 ARG A CA 1
ATOM 975 C C . ARG A 1 126 ? 20.797 -7.873 -17.198 1.00 86.81 126 ARG A C 1
ATOM 977 O O . ARG A 1 126 ? 19.584 -8.016 -17.066 1.00 86.81 126 ARG A O 1
ATOM 984 N N . THR A 1 127 ? 21.544 -8.674 -17.953 1.00 87.31 127 THR A N 1
ATOM 985 C CA . THR A 1 127 ? 21.000 -9.801 -18.724 1.00 87.31 127 THR A CA 1
ATOM 986 C C . THR A 1 127 ? 20.339 -10.819 -17.801 1.00 87.31 127 THR A C 1
ATOM 988 O O . THR A 1 127 ? 19.205 -11.237 -18.033 1.00 87.31 127 THR A O 1
ATOM 991 N N . ALA A 1 128 ? 21.007 -11.162 -16.701 1.00 87.94 128 ALA A N 1
ATOM 992 C CA . ALA A 1 128 ? 20.475 -12.103 -15.730 1.00 87.94 128 ALA A CA 1
ATOM 993 C C . ALA A 1 128 ? 19.242 -11.535 -14.996 1.00 87.94 128 ALA A C 1
ATOM 995 O O . ALA A 1 128 ? 18.282 -12.260 -14.758 1.00 87.94 128 ALA A O 1
ATOM 996 N N . ALA A 1 129 ? 19.218 -10.231 -14.704 1.00 87.12 129 ALA A N 1
ATOM 997 C CA . ALA A 1 129 ? 18.053 -9.557 -14.134 1.00 87.12 129 ALA A CA 1
ATOM 998 C C . ALA A 1 129 ? 16.858 -9.534 -15.102 1.00 87.12 129 ALA A C 1
ATOM 1000 O O . ALA A 1 129 ? 15.723 -9.686 -14.659 1.00 87.12 129 ALA A O 1
ATOM 1001 N N . ALA A 1 130 ? 17.086 -9.367 -16.409 1.00 86.75 130 ALA A N 1
ATOM 1002 C CA . ALA A 1 130 ? 16.031 -9.481 -17.415 1.00 86.75 130 ALA A CA 1
ATOM 1003 C C . ALA A 1 130 ? 15.444 -10.901 -17.450 1.00 86.75 130 ALA A C 1
ATOM 1005 O O . ALA A 1 130 ? 14.228 -11.053 -17.349 1.00 86.75 130 ALA A O 1
ATOM 1006 N N . ALA A 1 131 ? 16.301 -11.926 -17.468 1.00 89.62 131 ALA A N 1
ATOM 1007 C CA . ALA A 1 131 ? 15.868 -13.322 -17.407 1.00 89.62 131 ALA A CA 1
ATOM 1008 C C . ALA A 1 131 ? 15.079 -13.637 -16.121 1.00 89.62 131 ALA A C 1
ATOM 1010 O O . ALA A 1 131 ? 14.054 -14.312 -16.182 1.00 89.62 131 ALA A O 1
ATOM 1011 N N . ASP A 1 132 ? 15.498 -13.101 -14.968 1.00 90.38 132 ASP A N 1
ATOM 1012 C CA . ASP A 1 132 ? 14.774 -13.260 -13.699 1.00 90.38 132 ASP A CA 1
ATOM 1013 C C . ASP A 1 132 ? 13.384 -12.621 -13.740 1.00 90.38 132 ASP A C 1
ATOM 1015 O O . ASP A 1 132 ? 12.427 -13.184 -13.205 1.00 90.38 132 ASP A O 1
ATOM 1019 N N . ARG A 1 133 ? 13.257 -11.440 -14.361 1.00 88.44 133 ARG A N 1
ATOM 1020 C CA . ARG A 1 133 ? 11.958 -10.776 -14.549 1.00 88.44 133 ARG A CA 1
ATOM 1021 C C . ARG A 1 133 ? 11.034 -11.629 -15.414 1.00 88.44 133 ARG A C 1
ATOM 1023 O O . ARG A 1 133 ? 9.878 -11.818 -15.043 1.00 88.44 133 ARG A O 1
ATOM 1030 N N . ASP A 1 134 ? 11.538 -12.174 -16.515 1.00 90.31 134 ASP A N 1
ATOM 1031 C CA . ASP A 1 134 ? 10.753 -13.028 -17.411 1.00 90.31 134 ASP A CA 1
ATOM 1032 C C . ASP A 1 134 ? 10.365 -14.356 -16.749 1.00 90.31 134 ASP A C 1
ATOM 1034 O O . ASP A 1 134 ? 9.230 -14.812 -16.894 1.00 90.31 134 ASP A O 1
ATOM 1038 N N . ALA A 1 135 ? 11.271 -14.960 -15.975 1.00 93.00 135 ALA A N 1
ATOM 1039 C CA . ALA A 1 135 ? 10.982 -16.162 -15.198 1.00 93.00 135 ALA A CA 1
ATOM 1040 C C . ALA A 1 135 ? 9.865 -15.911 -14.175 1.00 93.00 135 ALA A C 1
ATOM 1042 O O . ALA A 1 135 ? 8.919 -16.692 -14.100 1.00 93.00 135 ALA A O 1
ATOM 1043 N N . ARG A 1 136 ? 9.912 -14.786 -13.449 1.00 91.94 136 ARG A N 1
ATOM 1044 C CA . ARG A 1 136 ? 8.844 -14.392 -12.514 1.00 91.94 136 ARG A CA 1
ATOM 1045 C C . ARG A 1 136 ? 7.510 -14.180 -13.211 1.00 91.94 136 ARG A C 1
ATOM 1047 O O . ARG A 1 136 ? 6.513 -14.705 -12.744 1.00 91.94 136 ARG A O 1
ATOM 1054 N N . LYS A 1 137 ? 7.486 -13.483 -14.351 1.00 91.38 137 LYS A N 1
ATOM 1055 C CA . LYS A 1 137 ? 6.251 -13.301 -15.133 1.00 91.38 137 LYS A CA 1
ATOM 1056 C C . LYS A 1 137 ? 5.624 -14.635 -15.536 1.00 91.38 137 LYS A C 1
ATOM 1058 O O . LYS A 1 137 ? 4.406 -14.772 -15.487 1.00 91.38 137 LYS A O 1
ATOM 1063 N N . LYS A 1 138 ? 6.443 -15.624 -15.905 1.00 95.19 138 LYS A N 1
ATOM 1064 C CA . LYS A 1 138 ? 5.963 -16.980 -16.206 1.00 95.19 138 LYS A CA 1
ATOM 1065 C C . LYS A 1 138 ? 5.406 -17.677 -14.967 1.00 95.19 138 LYS A C 1
ATOM 1067 O O . LYS A 1 138 ? 4.359 -18.301 -15.072 1.00 95.19 138 LYS A O 1
ATOM 1072 N N . LEU A 1 139 ? 6.061 -17.551 -13.810 1.00 96.50 139 LEU A N 1
ATOM 1073 C CA . LEU A 1 139 ? 5.536 -18.080 -12.545 1.00 96.50 139 LEU A CA 1
ATOM 1074 C C . LEU A 1 139 ? 4.194 -17.428 -12.177 1.00 96.50 139 LEU A C 1
ATOM 1076 O O . LEU A 1 139 ? 3.272 -18.134 -11.784 1.00 96.50 139 LEU A O 1
ATOM 1080 N N . ASP A 1 140 ? 4.067 -16.110 -12.354 1.00 95.19 140 ASP A N 1
ATOM 1081 C CA . ASP A 1 140 ? 2.823 -15.371 -12.104 1.00 95.19 140 ASP A CA 1
ATOM 1082 C C . ASP A 1 140 ? 1.690 -15.890 -13.006 1.00 95.19 140 ASP A C 1
ATOM 1084 O O . ASP A 1 140 ? 0.594 -16.187 -12.535 1.00 95.19 140 ASP A O 1
ATOM 1088 N N . GLN A 1 141 ? 1.962 -16.049 -14.305 1.00 96.19 141 GLN A N 1
ATOM 1089 C CA . GLN A 1 141 ? 1.004 -16.593 -15.275 1.00 96.19 141 GLN A CA 1
ATOM 1090 C C . GLN A 1 141 ? 0.631 -18.048 -14.979 1.00 96.19 141 GLN A C 1
ATOM 1092 O O . GLN A 1 141 ? -0.535 -18.420 -15.127 1.00 96.19 141 GLN A O 1
ATOM 1097 N N . GLN A 1 142 ? 1.602 -18.861 -14.558 1.00 97.88 142 GLN A N 1
ATOM 1098 C CA . GLN A 1 142 ? 1.372 -20.253 -14.188 1.00 97.88 142 GLN A CA 1
ATOM 1099 C C . GLN A 1 142 ? 0.437 -20.340 -12.982 1.00 97.88 142 GLN A C 1
ATOM 1101 O O . GLN A 1 142 ? -0.563 -21.044 -13.059 1.00 97.88 142 GLN A O 1
ATOM 1106 N N . LEU A 1 143 ? 0.686 -19.554 -11.926 1.00 98.06 143 LEU A N 1
ATOM 1107 C CA . LEU A 1 143 ? -0.195 -19.518 -10.758 1.00 98.06 143 LEU A CA 1
ATOM 1108 C C . LEU A 1 143 ? -1.628 -19.132 -11.147 1.00 98.06 143 LEU A C 1
ATOM 1110 O O . LEU A 1 143 ? -2.567 -19.802 -10.733 1.00 98.06 143 LEU A O 1
ATOM 1114 N N . LEU A 1 144 ? -1.815 -18.084 -11.958 1.00 97.81 144 LEU A N 1
ATOM 1115 C CA . LEU A 1 144 ? -3.153 -17.687 -12.416 1.00 97.81 144 LEU A CA 1
ATOM 1116 C C . LEU A 1 144 ? -3.829 -18.794 -13.239 1.00 97.81 144 LEU A C 1
ATOM 1118 O O . LEU A 1 144 ? -5.012 -19.069 -13.050 1.00 97.81 144 LEU A O 1
ATOM 1122 N N . THR A 1 145 ? -3.076 -19.465 -14.110 1.00 98.31 145 THR A N 1
ATOM 1123 C CA . THR A 1 145 ? -3.583 -20.600 -14.894 1.00 98.31 145 THR A CA 1
ATOM 1124 C C . THR A 1 145 ? -4.032 -21.736 -13.975 1.00 98.31 145 THR A C 1
ATOM 1126 O O . THR A 1 145 ? -5.153 -22.226 -14.119 1.00 98.31 145 THR A O 1
ATOM 1129 N N . ASP A 1 146 ? -3.217 -22.101 -12.987 1.00 98.50 146 ASP A N 1
ATOM 1130 C CA . ASP A 1 146 ? -3.519 -23.177 -12.040 1.00 98.50 146 ASP A CA 1
ATOM 1131 C C . ASP A 1 146 ? -4.720 -22.835 -11.145 1.00 98.50 146 ASP A C 1
ATOM 1133 O O . ASP A 1 146 ? -5.586 -23.681 -10.923 1.00 98.50 146 ASP A O 1
ATOM 1137 N N . LEU A 1 147 ? -4.831 -21.580 -10.693 1.00 98.44 147 LEU A N 1
ATOM 1138 C CA . LEU A 1 147 ? -5.992 -21.095 -9.940 1.00 98.44 147 LEU A CA 1
ATOM 1139 C C . LEU A 1 147 ? -7.280 -21.152 -10.768 1.00 98.44 147 LEU A C 1
ATOM 1141 O O . LEU A 1 147 ? -8.327 -21.510 -10.238 1.00 98.44 147 LEU A O 1
ATOM 1145 N N . SER A 1 148 ? -7.221 -20.834 -12.063 1.00 98.25 148 SER A N 1
ATOM 1146 C CA . SER A 1 148 ? -8.388 -20.958 -12.945 1.00 98.25 148 SER A CA 1
ATOM 1147 C C . SER A 1 148 ? -8.784 -22.422 -13.181 1.00 98.25 148 SER A C 1
ATOM 1149 O O . SER A 1 148 ? -9.968 -22.735 -13.295 1.00 98.25 148 SER A O 1
ATOM 1151 N N . ALA A 1 149 ? -7.804 -23.331 -13.203 1.00 98.31 149 ALA A N 1
ATOM 1152 C CA . ALA A 1 149 ? -8.004 -24.746 -13.501 1.00 98.31 149 ALA A CA 1
ATOM 1153 C C . ALA A 1 149 ? -8.695 -25.521 -12.368 1.00 98.31 149 ALA A C 1
ATOM 1155 O O . ALA A 1 149 ? -9.295 -26.564 -12.625 1.00 98.31 149 ALA A O 1
ATOM 1156 N N . ILE A 1 150 ? -8.629 -25.026 -11.127 1.00 98.44 150 ILE A N 1
ATOM 1157 C CA . ILE A 1 150 ? -9.324 -25.639 -9.984 1.00 98.44 150 ILE A CA 1
ATOM 1158 C C . ILE A 1 150 ? -10.794 -25.210 -9.866 1.00 98.44 150 ILE A C 1
ATOM 1160 O O . ILE A 1 150 ? -11.505 -25.740 -9.011 1.00 98.44 150 ILE A O 1
ATOM 1164 N N . LEU A 1 151 ? -11.258 -24.259 -10.685 1.00 98.44 151 LEU A N 1
ATOM 1165 C CA . LEU A 1 151 ? -12.631 -23.754 -10.645 1.00 98.44 151 LEU A CA 1
ATOM 1166 C C . LEU A 1 151 ? -13.618 -24.719 -11.308 1.00 98.44 151 LEU A C 1
ATOM 1168 O O . LEU A 1 151 ? -13.317 -25.363 -12.314 1.00 98.44 151 LEU A O 1
ATOM 1172 N N . THR A 1 152 ? -14.839 -24.776 -10.776 1.00 98.31 152 THR A N 1
ATOM 1173 C CA . THR A 1 152 ? -15.973 -25.382 -11.485 1.00 98.31 152 THR A CA 1
ATOM 1174 C C . THR A 1 152 ? -16.463 -24.456 -12.598 1.00 98.31 152 THR A C 1
ATOM 1176 O O . THR A 1 152 ? -16.191 -23.257 -12.589 1.00 98.31 152 THR A O 1
ATOM 1179 N N . THR A 1 153 ? -17.256 -24.982 -13.535 1.00 97.56 153 THR A N 1
ATOM 1180 C CA . THR A 1 153 ? -17.842 -24.180 -14.623 1.00 97.56 153 THR A CA 1
ATOM 1181 C C . THR A 1 153 ? -18.662 -22.990 -14.116 1.00 97.56 153 THR A C 1
ATOM 1183 O O . THR A 1 153 ? -18.612 -21.921 -14.719 1.00 97.56 153 THR A O 1
ATOM 1186 N N . GLU A 1 154 ? -19.386 -23.151 -13.006 1.00 97.56 154 GLU A N 1
ATOM 1187 C CA . GLU A 1 154 ? -20.166 -22.069 -12.392 1.00 97.56 154 GLU A CA 1
ATOM 1188 C C . GLU A 1 154 ? -19.252 -20.998 -11.785 1.00 97.56 154 GLU A C 1
ATOM 1190 O O . GLU A 1 154 ? -19.443 -19.809 -12.029 1.00 97.56 154 GLU A O 1
ATOM 1195 N N . GLN A 1 155 ? -18.202 -21.408 -11.068 1.00 98.12 155 GLN A N 1
ATOM 1196 C CA . GLN A 1 155 ? -17.227 -20.486 -10.475 1.00 98.12 155 GLN A CA 1
ATOM 1197 C C . GLN A 1 155 ? -16.408 -19.746 -11.545 1.00 98.12 155 GLN A C 1
ATOM 1199 O O . GLN A 1 155 ? -16.079 -18.571 -11.371 1.00 98.12 155 GLN A O 1
ATOM 1204 N N . SER A 1 156 ? -16.115 -20.392 -12.682 1.00 97.31 156 SER A N 1
ATOM 1205 C CA . SER A 1 156 ? -15.399 -19.777 -13.808 1.00 97.31 156 SER A CA 1
ATOM 1206 C C . SER A 1 156 ? -16.115 -18.552 -14.384 1.00 97.31 156 SER A C 1
ATOM 1208 O O . SER A 1 156 ? -15.452 -17.704 -14.980 1.00 97.31 156 SER A O 1
ATOM 1210 N N . ALA A 1 157 ? -17.428 -18.398 -14.179 1.00 96.38 157 ALA A N 1
ATOM 1211 C CA . ALA A 1 157 ? -18.147 -17.186 -14.575 1.00 96.38 157 ALA A CA 1
ATOM 1212 C C . ALA A 1 157 ? -17.620 -15.925 -13.858 1.00 96.38 157 ALA A C 1
ATOM 1214 O O . ALA A 1 157 ? -17.630 -14.839 -14.436 1.00 96.38 157 ALA A O 1
ATOM 1215 N N . ASN A 1 158 ? -17.091 -16.079 -12.638 1.00 95.75 158 ASN A N 1
ATOM 1216 C CA . ASN A 1 158 ? -16.524 -14.991 -11.836 1.00 95.75 158 ASN A CA 1
ATOM 1217 C C . ASN A 1 158 ? -15.017 -14.784 -12.071 1.00 95.75 158 ASN A C 1
ATOM 1219 O O . ASN A 1 158 ? -14.459 -13.780 -11.615 1.00 95.75 158 ASN A O 1
ATOM 1223 N N . TRP A 1 159 ? -14.356 -15.685 -12.812 1.00 96.31 159 TRP A N 1
ATOM 1224 C CA . TRP A 1 159 ? -12.913 -15.621 -13.071 1.00 96.31 159 TRP A CA 1
ATOM 1225 C C . TRP A 1 159 ? -12.448 -14.268 -13.630 1.00 96.31 159 TRP A C 1
ATOM 1227 O O . TRP A 1 159 ? -11.484 -13.732 -13.088 1.00 96.31 159 TRP A O 1
ATOM 1237 N N . PRO A 1 160 ? -13.115 -13.641 -14.624 1.00 95.00 160 PRO A N 1
ATOM 1238 C CA . PRO A 1 160 ? -12.631 -12.375 -15.172 1.00 95.00 160 PRO A CA 1
ATOM 1239 C C . PRO A 1 160 ? -12.518 -11.251 -14.133 1.00 95.00 160 PRO A C 1
ATOM 1241 O O . PRO A 1 160 ? -11.583 -10.459 -14.193 1.00 95.00 160 PRO A O 1
ATOM 1244 N N . SER A 1 161 ? -13.449 -11.161 -13.177 1.00 93.94 161 SER A N 1
ATOM 1245 C CA . SER A 1 161 ? -13.369 -10.153 -12.107 1.00 93.94 161 SER A CA 1
ATOM 1246 C C . SER A 1 161 ? -12.319 -10.533 -11.063 1.00 93.94 161 SER A C 1
ATOM 1248 O O . SER A 1 161 ? -11.550 -9.677 -10.625 1.00 93.94 161 SER A O 1
ATOM 1250 N N . ALA A 1 162 ? -12.210 -11.820 -10.730 1.00 96.00 162 ALA A N 1
ATOM 1251 C CA . ALA A 1 162 ? -11.239 -12.304 -9.756 1.00 96.00 162 ALA A CA 1
ATOM 1252 C C . ALA A 1 162 ? -9.787 -12.155 -10.248 1.00 96.00 162 ALA A C 1
ATOM 1254 O O . ALA A 1 162 ? -8.914 -11.683 -9.518 1.00 96.00 162 ALA A O 1
ATOM 1255 N N . GLU A 1 163 ? -9.535 -12.458 -11.523 1.00 96.12 163 GLU A N 1
ATOM 1256 C CA . GLU A 1 163 ? -8.242 -12.253 -12.178 1.00 96.12 163 GLU A CA 1
ATOM 1257 C C . GLU A 1 163 ? -7.850 -10.768 -12.197 1.00 96.12 163 GLU A C 1
ATOM 1259 O O . GLU A 1 163 ? -6.708 -10.423 -11.873 1.00 96.12 163 GLU A O 1
ATOM 1264 N N . ARG A 1 164 ? -8.797 -9.871 -12.516 1.00 95.12 164 ARG A N 1
ATOM 1265 C CA . ARG A 1 164 ? -8.573 -8.419 -12.433 1.00 95.12 164 ARG A CA 1
ATOM 1266 C C . ARG A 1 164 ? -8.205 -7.989 -11.020 1.00 95.12 164 ARG A C 1
ATOM 1268 O O . ARG A 1 164 ? -7.263 -7.215 -10.868 1.00 95.12 164 ARG A O 1
ATOM 1275 N N . GLY A 1 165 ? -8.892 -8.502 -9.998 1.00 95.12 165 GLY A N 1
ATOM 1276 C CA . GLY A 1 165 ? -8.570 -8.238 -8.593 1.00 95.12 165 GLY A CA 1
ATOM 1277 C C . GLY A 1 165 ? -7.138 -8.641 -8.231 1.00 95.12 165 GLY A C 1
ATOM 1278 O O . GLY A 1 165 ? -6.386 -7.842 -7.666 1.00 95.12 165 GLY A O 1
ATOM 1279 N N . LEU A 1 166 ? -6.717 -9.842 -8.637 1.00 95.25 166 LEU A N 1
ATOM 1280 C CA . LEU A 1 166 ? -5.360 -10.350 -8.409 1.00 95.25 166 LEU A CA 1
ATOM 1281 C C . LEU A 1 166 ? -4.287 -9.476 -9.085 1.00 95.25 166 LEU A C 1
ATOM 1283 O O . LEU A 1 166 ? -3.332 -9.048 -8.427 1.00 95.25 166 LEU A O 1
ATOM 1287 N N . LYS A 1 167 ? -4.460 -9.156 -10.375 1.00 93.75 167 LYS A N 1
ATOM 1288 C CA . LYS A 1 167 ? -3.526 -8.303 -11.138 1.00 93.75 167 LYS A CA 1
ATOM 1289 C C . LYS A 1 167 ? -3.481 -6.872 -10.604 1.00 93.75 167 LYS A C 1
ATOM 1291 O O . LYS A 1 167 ? -2.403 -6.290 -10.463 1.00 93.75 167 LYS A O 1
ATOM 1296 N N . ARG A 1 168 ? -4.640 -6.303 -10.264 1.00 94.50 168 ARG A N 1
ATOM 1297 C CA . ARG A 1 168 ? -4.755 -4.953 -9.702 1.00 94.50 168 ARG A CA 1
ATOM 1298 C C . ARG A 1 168 ? -4.023 -4.853 -8.370 1.00 94.50 168 ARG A C 1
ATOM 1300 O O . ARG A 1 168 ? -3.209 -3.948 -8.219 1.00 94.50 168 ARG A O 1
ATOM 1307 N N . GLY A 1 169 ? -4.195 -5.815 -7.463 1.00 91.19 169 GLY A N 1
ATOM 1308 C CA . GLY A 1 169 ? -3.475 -5.838 -6.185 1.00 91.19 169 GLY A CA 1
ATOM 1309 C C . GLY A 1 169 ? -1.946 -5.844 -6.343 1.00 91.19 169 GLY A C 1
ATOM 1310 O O . GLY A 1 169 ? -1.239 -5.152 -5.606 1.00 91.19 169 GLY A O 1
ATOM 1311 N N . GLN A 1 170 ? -1.415 -6.560 -7.341 1.00 89.31 170 GLN A N 1
ATOM 1312 C CA . GLN A 1 170 ? 0.017 -6.536 -7.677 1.00 89.31 170 GLN A CA 1
ATOM 1313 C C . GLN A 1 170 ? 0.453 -5.164 -8.206 1.00 89.31 170 GLN A C 1
ATOM 1315 O O . GLN A 1 170 ? 1.477 -4.612 -7.787 1.00 89.31 170 GLN A O 1
ATOM 1320 N N . SER A 1 171 ? -0.313 -4.630 -9.152 1.00 91.44 171 SER A N 1
ATOM 1321 C CA . SER A 1 171 ? 0.029 -3.420 -9.886 1.00 91.44 171 SER A CA 1
ATOM 1322 C C . SER A 1 171 ? -0.104 -2.164 -9.013 1.00 91.44 171 SER A C 1
ATOM 1324 O O . SER A 1 171 ? 0.799 -1.325 -8.988 1.00 91.44 171 SER A O 1
ATOM 1326 N N . MET A 1 172 ? -1.158 -2.039 -8.206 1.00 91.81 172 MET A N 1
ATOM 1327 C CA . MET A 1 172 ? -1.412 -0.875 -7.341 1.00 91.81 172 MET A CA 1
ATOM 1328 C C . MET A 1 172 ? -0.269 -0.596 -6.356 1.00 91.81 172 MET A C 1
ATOM 1330 O O . MET A 1 172 ? 0.094 0.561 -6.138 1.00 91.81 172 MET A O 1
ATOM 1334 N N . ARG A 1 173 ? 0.390 -1.640 -5.833 1.00 86.50 173 ARG A N 1
ATOM 1335 C CA . ARG A 1 173 ? 1.544 -1.515 -4.916 1.00 86.50 173 ARG A CA 1
ATOM 1336 C C . ARG A 1 173 ? 2.727 -0.752 -5.520 1.00 86.50 173 ARG A C 1
ATOM 1338 O O . ARG A 1 173 ? 3.547 -0.213 -4.780 1.00 86.50 173 ARG A O 1
ATOM 1345 N N . ARG A 1 174 ? 2.821 -0.695 -6.852 1.00 86.25 174 ARG A N 1
ATOM 1346 C CA . ARG A 1 174 ? 3.885 0.004 -7.591 1.00 86.25 174 ARG A CA 1
ATOM 1347 C C . ARG A 1 174 ? 3.578 1.484 -7.837 1.00 86.25 174 ARG A C 1
ATOM 1349 O O . ARG A 1 174 ? 4.391 2.151 -8.474 1.00 86.25 174 ARG A O 1
ATOM 1356 N N . GLY A 1 175 ? 2.442 1.995 -7.352 1.00 89.88 175 GLY A N 1
ATOM 1357 C CA . GLY A 1 175 ? 2.049 3.387 -7.561 1.00 89.88 175 GLY A CA 1
ATOM 1358 C C . GLY A 1 175 ? 3.088 4.388 -7.045 1.00 89.88 175 GLY A C 1
ATOM 1359 O O . GLY A 1 175 ? 3.695 4.188 -5.986 1.00 89.88 175 GLY A O 1
ATOM 1360 N N . LEU A 1 176 ? 3.300 5.461 -7.800 1.00 87.81 176 LEU A N 1
ATOM 1361 C CA . LEU A 1 176 ? 4.241 6.540 -7.501 1.00 87.81 176 LEU A CA 1
ATOM 1362 C C . LEU A 1 176 ? 3.591 7.664 -6.690 1.00 87.81 176 LEU A C 1
ATOM 1364 O O . LEU A 1 176 ? 4.263 8.278 -5.863 1.00 87.81 176 LEU A O 1
ATOM 1368 N N . LEU A 1 177 ? 2.308 7.924 -6.938 1.00 93.00 177 LEU A N 1
ATOM 1369 C CA . LEU A 1 177 ? 1.561 9.035 -6.356 1.00 93.00 177 LEU A CA 1
ATOM 1370 C C . LEU A 1 177 ? 0.654 8.554 -5.223 1.00 93.00 177 LEU A C 1
ATOM 1372 O O . LEU A 1 177 ? 0.202 7.403 -5.203 1.00 93.00 177 LEU A O 1
ATOM 1376 N N . ALA A 1 178 ? 0.335 9.447 -4.289 1.00 94.06 178 ALA A N 1
ATOM 1377 C CA . ALA A 1 178 ? -0.723 9.173 -3.327 1.00 94.06 178 ALA A CA 1
ATOM 1378 C C . ALA A 1 178 ? -2.073 8.981 -4.041 1.00 94.06 178 ALA A C 1
ATOM 1380 O O . ALA A 1 178 ? -2.260 9.418 -5.174 1.00 94.06 178 ALA A O 1
ATOM 1381 N N . ALA A 1 179 ? -3.011 8.265 -3.427 1.00 94.94 179 ALA A N 1
ATOM 1382 C CA . ALA A 1 179 ? -4.285 7.831 -4.030 1.00 94.94 179 ALA A CA 1
ATOM 1383 C C . ALA A 1 179 ? -4.191 6.944 -5.290 1.00 94.94 179 ALA A C 1
ATOM 1385 O O . ALA A 1 179 ? -5.162 6.271 -5.617 1.00 94.94 179 ALA A O 1
ATOM 1386 N N . GLU A 1 180 ? -3.043 6.845 -5.966 1.00 95.50 180 GLU A N 1
ATOM 1387 C CA . GLU A 1 180 ? -2.807 5.851 -7.022 1.00 95.50 180 GLU A CA 1
ATOM 1388 C C . GLU A 1 180 ? -2.857 4.427 -6.462 1.00 95.50 180 GLU A C 1
ATOM 1390 O O . GLU A 1 180 ? -3.329 3.517 -7.126 1.00 95.50 180 GLU A O 1
ATOM 1395 N N . ARG A 1 181 ? -2.396 4.245 -5.221 1.00 92.50 181 ARG A N 1
ATOM 1396 C CA . ARG A 1 181 ? -2.328 2.943 -4.541 1.00 92.50 181 ARG A CA 1
ATOM 1397 C C . ARG A 1 181 ? -3.653 2.496 -3.918 1.00 92.50 181 ARG A C 1
ATOM 1399 O O . ARG A 1 181 ? -3.719 1.388 -3.397 1.00 92.50 181 ARG A O 1
ATOM 1406 N N . ALA A 1 182 ? -4.673 3.354 -3.926 1.00 96.31 182 ALA A N 1
ATOM 1407 C CA . ALA A 1 182 ? -5.962 3.053 -3.323 1.00 96.31 182 ALA A CA 1
ATOM 1408 C C . ALA A 1 182 ? -6.811 2.195 -4.269 1.00 96.31 182 ALA A C 1
ATOM 1410 O O . ALA A 1 182 ? -7.264 2.671 -5.308 1.00 96.31 182 ALA A O 1
ATOM 1411 N N . ASP A 1 183 ? -7.042 0.940 -3.894 1.00 96.94 183 ASP A N 1
ATOM 1412 C CA . ASP A 1 183 ? -7.958 0.051 -4.602 1.00 96.94 183 ASP A CA 1
ATOM 1413 C C . ASP A 1 183 ? -9.381 0.233 -4.057 1.00 96.94 183 ASP A C 1
ATOM 1415 O O . ASP A 1 183 ? -9.696 -0.158 -2.934 1.00 96.94 183 ASP A O 1
ATOM 1419 N N . ILE A 1 184 ? -10.247 0.863 -4.854 1.00 98.00 184 ILE A N 1
ATOM 1420 C CA . ILE A 1 184 ? -11.612 1.196 -4.427 1.00 98.00 184 ILE A CA 1
ATOM 1421 C C . ILE A 1 184 ? -12.472 -0.058 -4.237 1.00 98.00 184 ILE A C 1
ATOM 1423 O O . ILE A 1 184 ? -13.299 -0.099 -3.327 1.00 98.00 184 ILE A O 1
ATOM 1427 N N . ALA A 1 185 ? -12.264 -1.083 -5.066 1.00 96.38 185 ALA A N 1
ATOM 1428 C CA . ALA A 1 185 ? -13.002 -2.337 -4.970 1.00 96.38 185 ALA A CA 1
ATOM 1429 C C . ALA A 1 185 ? -12.592 -3.115 -3.711 1.00 96.38 185 ALA A C 1
ATOM 1431 O O . ALA A 1 185 ? -13.455 -3.633 -3.004 1.00 96.38 185 ALA A O 1
ATOM 1432 N N . GLU A 1 186 ? -11.296 -3.122 -3.384 1.00 95.25 186 GLU A N 1
ATOM 1433 C CA . GLU A 1 186 ? -10.791 -3.678 -2.122 1.00 95.25 186 GLU A CA 1
ATOM 1434 C C . GLU A 1 186 ? -11.393 -2.953 -0.914 1.00 95.25 186 GLU A C 1
ATOM 1436 O O . GLU A 1 186 ? -11.968 -3.600 -0.042 1.00 95.25 186 GLU A O 1
ATOM 1441 N N . ILE A 1 187 ? -11.350 -1.616 -0.892 1.00 96.62 187 ILE A N 1
ATOM 1442 C CA . ILE A 1 187 ? -11.898 -0.828 0.222 1.00 96.62 187 ILE A CA 1
ATOM 1443 C C . ILE A 1 187 ? -13.390 -1.121 0.434 1.00 96.62 187 ILE A C 1
ATOM 1445 O O . ILE A 1 187 ? -13.824 -1.263 1.574 1.00 96.62 187 ILE A O 1
ATOM 1449 N N . ILE A 1 188 ? -14.178 -1.228 -0.639 1.00 96.19 188 ILE A N 1
ATOM 1450 C CA . ILE A 1 188 ? -15.604 -1.575 -0.534 1.00 96.19 188 ILE A CA 1
ATOM 1451 C C . ILE A 1 188 ? -15.799 -2.988 0.009 1.00 96.19 188 ILE A C 1
ATOM 1453 O O . ILE A 1 188 ? -16.689 -3.188 0.830 1.00 96.19 188 ILE A O 1
ATOM 1457 N N . SER A 1 189 ? -14.974 -3.949 -0.410 1.00 92.94 189 SER A N 1
ATOM 1458 C CA . SER A 1 189 ? -15.076 -5.331 0.074 1.00 92.94 189 SER A CA 1
ATOM 1459 C C . SER A 1 189 ? -14.762 -5.477 1.569 1.00 92.94 189 SER A C 1
ATOM 1461 O O . SER A 1 189 ? -15.279 -6.386 2.211 1.00 92.94 189 SER A O 1
ATOM 1463 N N . GLU A 1 190 ? -13.954 -4.575 2.136 1.00 92.75 190 GLU A N 1
ATOM 1464 C CA . GLU A 1 190 ? -13.600 -4.572 3.562 1.00 92.75 190 GLU A CA 1
ATOM 1465 C C . GLU A 1 190 ? -14.641 -3.889 4.459 1.00 92.75 190 GLU A C 1
ATOM 1467 O O . GLU A 1 190 ? -14.580 -4.019 5.684 1.00 92.75 190 GLU A O 1
ATOM 1472 N N . ILE A 1 191 ? -15.568 -3.126 3.878 1.00 93.88 191 ILE A N 1
ATOM 1473 C CA . ILE A 1 191 ? -16.585 -2.393 4.628 1.00 93.88 191 ILE A CA 1
ATOM 1474 C C . ILE A 1 191 ? -17.881 -3.191 4.601 1.00 93.88 191 ILE A C 1
ATOM 1476 O O . ILE A 1 191 ? -18.364 -3.621 3.554 1.00 93.88 191 ILE A O 1
ATOM 1480 N N . GLU A 1 192 ? -18.481 -3.357 5.774 1.00 92.50 192 GLU A N 1
ATOM 1481 C CA . GLU A 1 192 ? -19.792 -3.973 5.878 1.00 92.50 192 GLU A CA 1
ATOM 1482 C C . GLU A 1 192 ? -20.855 -3.027 5.304 1.00 92.50 192 GLU A C 1
ATOM 1484 O O . GLU A 1 192 ? -21.107 -1.940 5.827 1.00 92.50 192 GLU A O 1
ATOM 1489 N N . LEU A 1 193 ? -21.457 -3.442 4.190 1.00 94.94 193 LEU A N 1
ATOM 1490 C CA . LEU A 1 193 ? -22.493 -2.697 3.484 1.00 94.94 193 LEU A CA 1
ATOM 1491 C C . LEU A 1 193 ? -23.775 -3.530 3.379 1.00 94.94 193 LEU A C 1
ATOM 1493 O O . LEU A 1 193 ? -23.688 -4.746 3.177 1.00 94.94 193 LEU A O 1
ATOM 1497 N N . PRO A 1 194 ? -24.961 -2.896 3.439 1.00 94.75 194 PRO A N 1
ATOM 1498 C CA . PRO A 1 194 ? -26.214 -3.565 3.112 1.00 94.75 194 PRO A CA 1
ATOM 1499 C C . PRO A 1 194 ? -26.183 -4.145 1.693 1.00 94.75 194 PRO A C 1
ATOM 1501 O O . PRO A 1 194 ? -25.641 -3.523 0.778 1.00 94.75 194 PRO A O 1
ATOM 1504 N N . GLU A 1 195 ? -26.822 -5.297 1.489 1.00 94.75 195 GLU A N 1
ATOM 1505 C CA . GLU A 1 195 ? -26.793 -6.013 0.203 1.00 94.75 195 GLU A CA 1
ATOM 1506 C C . GLU A 1 195 ? -27.336 -5.177 -0.966 1.00 94.75 195 GLU A C 1
ATOM 1508 O O . GLU A 1 195 ? -26.792 -5.200 -2.071 1.00 94.75 195 GLU A O 1
ATOM 1513 N N . GLN A 1 196 ? -28.355 -4.354 -0.702 1.00 94.44 196 GLN A N 1
ATOM 1514 C CA . GLN A 1 196 ? -28.882 -3.419 -1.694 1.00 94.44 196 GLN A CA 1
ATOM 1515 C C . GLN A 1 196 ? -27.821 -2.401 -2.136 1.00 94.44 196 GLN A C 1
ATOM 1517 O O . GLN A 1 196 ? -27.646 -2.181 -3.327 1.00 94.44 196 GLN A O 1
ATOM 1522 N N . VAL A 1 197 ? -27.052 -1.838 -1.197 1.00 96.19 197 VAL A N 1
ATOM 1523 C CA . VAL A 1 197 ? -25.994 -0.861 -1.510 1.00 96.19 197 VAL A CA 1
ATOM 1524 C C . VAL A 1 197 ? -24.873 -1.518 -2.316 1.00 96.19 197 VAL A C 1
ATOM 1526 O O . VAL A 1 197 ? -24.360 -0.915 -3.256 1.00 96.19 197 VAL A O 1
ATOM 1529 N N . LYS A 1 198 ? -24.506 -2.767 -1.996 1.00 95.38 198 LYS A N 1
ATOM 1530 C CA . LYS A 1 198 ? -23.540 -3.534 -2.800 1.00 95.38 198 LYS A CA 1
ATOM 1531 C C . LYS A 1 198 ? -24.043 -3.736 -4.229 1.00 95.38 198 LYS A C 1
ATOM 1533 O O . LYS A 1 198 ? -23.291 -3.512 -5.174 1.00 95.38 198 LYS A O 1
ATOM 1538 N N . THR A 1 199 ? -25.318 -4.093 -4.377 1.00 95.62 199 THR A N 1
ATOM 1539 C CA . THR A 1 199 ? -25.974 -4.257 -5.681 1.00 95.62 199 THR A CA 1
ATOM 1540 C C . THR A 1 199 ? -25.948 -2.953 -6.483 1.00 95.62 199 THR A C 1
ATOM 1542 O O . THR A 1 199 ? -25.563 -2.964 -7.651 1.00 95.62 199 THR A O 1
ATOM 1545 N N . ASP A 1 200 ? -26.268 -1.823 -5.849 1.00 96.06 200 ASP A N 1
ATOM 1546 C CA . ASP A 1 200 ? -26.287 -0.501 -6.489 1.00 96.06 200 ASP A CA 1
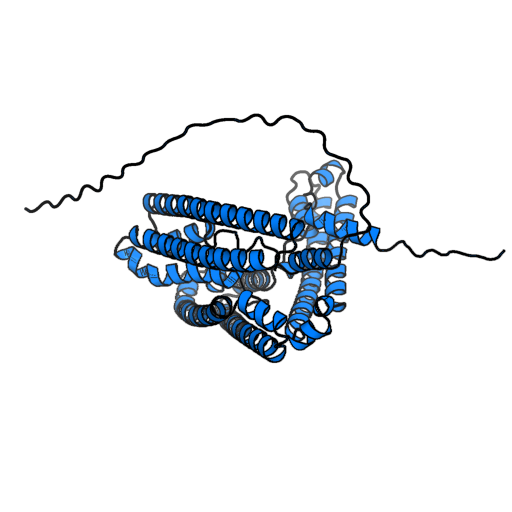ATOM 1547 C C . ASP A 1 200 ? -24.878 -0.029 -6.896 1.00 96.06 200 ASP A C 1
ATOM 1549 O O . ASP A 1 200 ? -24.702 0.624 -7.927 1.00 96.06 200 ASP A O 1
ATOM 1553 N N . LEU A 1 201 ? -23.851 -0.393 -6.120 1.00 97.38 201 LEU A N 1
ATOM 1554 C CA . LEU A 1 201 ? -22.449 -0.087 -6.419 1.00 97.38 201 LEU A CA 1
ATOM 1555 C C . LEU A 1 201 ? -21.833 -1.020 -7.470 1.00 97.38 201 LEU A C 1
ATOM 1557 O O . LEU A 1 201 ? -20.839 -0.646 -8.097 1.00 97.38 201 LEU A O 1
ATOM 1561 N N . GLN A 1 202 ? -22.395 -2.209 -7.700 1.00 95.50 202 GLN A N 1
ATOM 1562 C CA . GLN A 1 202 ? -21.796 -3.220 -8.575 1.00 95.50 202 GLN A CA 1
ATOM 1563 C C . GLN A 1 202 ? -21.497 -2.711 -10.001 1.00 95.50 202 GLN A C 1
ATOM 1565 O O . GLN A 1 202 ? -20.398 -2.985 -10.500 1.00 95.50 202 GLN A O 1
ATOM 1570 N N . PRO A 1 203 ? -22.377 -1.939 -10.674 1.00 96.75 203 PRO A N 1
ATOM 1571 C CA . PRO A 1 203 ? -22.063 -1.368 -11.984 1.00 96.75 203 PRO A CA 1
ATOM 1572 C C . PRO A 1 203 ? -20.896 -0.370 -11.935 1.00 96.75 203 PRO A C 1
ATOM 1574 O O . PRO A 1 203 ? -20.028 -0.396 -12.809 1.00 96.75 203 PRO A O 1
ATOM 1577 N N . VAL A 1 204 ? -20.837 0.473 -10.895 1.00 97.81 204 VAL A N 1
ATOM 1578 C CA . VAL A 1 204 ? -19.755 1.453 -10.690 1.00 97.81 204 VAL A CA 1
ATOM 1579 C C . VAL A 1 204 ? -18.425 0.733 -10.488 1.00 97.81 204 VAL A C 1
ATOM 1581 O O . VAL A 1 204 ? -17.422 1.098 -11.104 1.00 97.81 204 VAL A O 1
ATOM 1584 N N . ILE A 1 205 ? -18.423 -0.327 -9.680 1.00 96.94 205 ILE A N 1
ATOM 1585 C CA . ILE A 1 205 ? -17.221 -1.114 -9.405 1.00 96.94 205 ILE A CA 1
ATOM 1586 C C . ILE A 1 205 ? -16.769 -1.889 -10.628 1.00 96.94 205 ILE A C 1
ATOM 1588 O O . ILE A 1 205 ? -15.594 -1.830 -10.971 1.00 96.94 205 ILE A O 1
ATOM 1592 N N . THR A 1 206 ? -17.684 -2.517 -11.357 1.00 95.38 206 THR A N 1
ATOM 1593 C CA . THR A 1 206 ? -17.347 -3.224 -12.599 1.00 95.38 206 THR A CA 1
ATOM 1594 C C . THR A 1 206 ? -16.689 -2.283 -13.613 1.00 95.38 206 THR A C 1
ATOM 1596 O O . THR A 1 206 ? -15.651 -2.618 -14.185 1.00 95.38 206 THR A O 1
ATOM 1599 N N . GLN A 1 207 ? -17.238 -1.076 -13.799 1.00 97.38 207 GLN A N 1
ATOM 1600 C CA . GLN A 1 207 ? -16.639 -0.082 -14.690 1.00 97.38 207 GLN A CA 1
ATOM 1601 C C . GLN A 1 207 ? -15.277 0.402 -14.177 1.00 97.38 207 GLN A C 1
ATOM 1603 O O . GLN A 1 207 ? -14.349 0.574 -14.970 1.00 97.38 207 GLN A O 1
ATOM 1608 N N . TYR A 1 208 ? -15.136 0.589 -12.862 1.00 98.06 208 TYR A N 1
ATOM 1609 C CA . TYR A 1 208 ? -13.860 0.917 -12.235 1.00 98.06 208 TYR A CA 1
ATOM 1610 C C . TYR A 1 208 ? -12.792 -0.137 -12.530 1.00 98.06 208 TYR A C 1
ATOM 1612 O O . TYR A 1 208 ? -11.701 0.236 -12.952 1.00 98.06 208 TYR A O 1
ATOM 1620 N N . GLU A 1 209 ? -13.097 -1.429 -12.369 1.00 96.38 209 GLU A N 1
ATOM 1621 C CA . GLU A 1 209 ? -12.137 -2.509 -12.627 1.00 96.38 209 GLU A CA 1
ATOM 1622 C C . GLU A 1 209 ? -11.616 -2.488 -14.067 1.00 96.38 209 GLU A C 1
ATOM 1624 O O . GLU A 1 209 ? -10.418 -2.654 -14.290 1.00 96.38 209 GLU A O 1
ATOM 1629 N N . ILE A 1 210 ? -12.503 -2.252 -15.036 1.00 96.12 210 ILE A N 1
ATOM 1630 C CA . ILE A 1 210 ? -12.155 -2.176 -16.461 1.00 96.12 210 ILE A CA 1
ATOM 1631 C C . ILE A 1 210 ? -11.295 -0.935 -16.740 1.00 96.12 210 ILE A C 1
ATOM 1633 O O . ILE A 1 210 ? -10.254 -1.014 -17.400 1.00 96.12 210 ILE A O 1
ATOM 1637 N N . ASP A 1 211 ? -11.720 0.226 -16.235 1.00 97.81 211 ASP A N 1
ATOM 1638 C CA . ASP A 1 211 ? -11.021 1.494 -16.446 1.00 97.81 211 ASP A CA 1
ATOM 1639 C C . ASP A 1 211 ? -9.614 1.463 -15.841 1.00 97.81 211 ASP A C 1
ATOM 1641 O O . ASP A 1 211 ? -8.649 1.882 -16.496 1.00 97.81 211 ASP A O 1
ATOM 1645 N N . ILE A 1 212 ? -9.502 0.969 -14.604 1.00 97.69 212 ILE A N 1
ATOM 1646 C CA . ILE A 1 212 ? -8.254 0.944 -13.847 1.00 97.69 212 ILE A CA 1
ATOM 1647 C C . ILE A 1 212 ? -7.291 -0.102 -14.402 1.00 97.69 212 ILE A C 1
ATOM 1649 O O . ILE A 1 212 ? -6.115 0.214 -14.550 1.00 97.69 212 ILE A O 1
ATOM 1653 N N . GLU A 1 213 ? -7.760 -1.290 -14.801 1.00 96.44 213 GLU A N 1
ATOM 1654 C CA . GLU A 1 213 ? -6.916 -2.316 -15.429 1.00 96.44 213 GLU A CA 1
ATOM 1655 C C . GLU A 1 213 ? -6.245 -1.772 -16.692 1.00 96.44 213 GLU A C 1
ATOM 1657 O O . GLU A 1 213 ? -5.030 -1.885 -16.844 1.00 96.44 213 GLU A O 1
ATOM 1662 N N . ARG A 1 214 ? -7.007 -1.105 -17.567 1.00 96.50 214 ARG A N 1
ATOM 1663 C CA . ARG A 1 214 ? -6.462 -0.498 -18.788 1.00 96.50 214 ARG A CA 1
ATOM 1664 C C . ARG A 1 214 ? -5.372 0.535 -18.486 1.00 96.50 214 ARG A C 1
ATOM 1666 O O . ARG A 1 214 ? -4.351 0.553 -19.171 1.00 96.50 214 ARG A O 1
ATOM 1673 N N . GLN A 1 215 ? -5.577 1.408 -17.495 1.00 97.62 215 GLN A N 1
ATOM 1674 C CA . GLN A 1 215 ? -4.571 2.423 -17.151 1.00 97.62 215 GLN A CA 1
ATOM 1675 C C . GLN A 1 215 ? -3.357 1.827 -16.433 1.00 97.62 215 GLN A C 1
ATOM 1677 O O . GLN A 1 215 ? -2.232 2.250 -16.693 1.00 97.62 215 GLN A O 1
ATOM 1682 N N . LEU A 1 216 ? -3.564 0.827 -15.574 1.00 96.12 216 LEU A N 1
ATOM 1683 C CA . LEU A 1 216 ? -2.482 0.096 -14.922 1.00 96.12 216 LEU A CA 1
ATOM 1684 C C . LEU A 1 216 ? -1.640 -0.666 -15.945 1.00 96.12 216 LEU A C 1
ATOM 1686 O O . LEU A 1 216 ? -0.419 -0.605 -15.863 1.00 96.12 216 LEU A O 1
ATOM 1690 N N . ALA A 1 217 ? -2.259 -1.297 -16.946 1.00 93.75 217 ALA A N 1
ATOM 1691 C CA . ALA A 1 217 ? -1.550 -1.981 -18.022 1.00 93.75 217 ALA A CA 1
ATOM 1692 C C . ALA A 1 217 ? -0.653 -1.022 -18.822 1.00 93.75 217 ALA A C 1
ATOM 1694 O O . ALA A 1 217 ? 0.507 -1.346 -19.069 1.00 93.75 217 ALA A O 1
ATOM 1695 N N . GLU A 1 218 ? -1.138 0.174 -19.181 1.00 93.31 218 GLU A N 1
ATOM 1696 C CA . GLU A 1 218 ? -0.296 1.162 -19.877 1.00 93.31 218 GLU A CA 1
ATOM 1697 C C . GLU A 1 218 ? 0.827 1.692 -18.977 1.00 93.31 218 GLU A C 1
ATOM 1699 O O . GLU A 1 218 ? 1.981 1.778 -19.403 1.00 93.31 218 GLU A O 1
ATOM 1704 N N . ARG A 1 219 ? 0.530 1.986 -17.706 1.00 93.25 219 ARG A N 1
ATOM 1705 C CA . ARG A 1 219 ? 1.547 2.405 -16.735 1.00 93.25 219 ARG A CA 1
ATOM 1706 C C . ARG A 1 219 ? 2.618 1.326 -16.550 1.00 93.25 219 ARG A C 1
ATOM 1708 O O . ARG A 1 219 ? 3.809 1.629 -16.572 1.00 93.25 219 ARG A O 1
ATOM 1715 N N . ASP A 1 220 ? 2.215 0.072 -16.391 1.00 90.88 220 ASP A N 1
ATOM 1716 C CA . ASP A 1 220 ? 3.121 -1.060 -16.198 1.00 90.88 220 ASP A CA 1
ATOM 1717 C C . ASP A 1 220 ? 3.936 -1.340 -17.464 1.00 90.88 220 ASP A C 1
ATOM 1719 O O . ASP A 1 220 ? 5.132 -1.614 -17.371 1.00 90.88 220 ASP A O 1
ATOM 1723 N N . ARG A 1 221 ? 3.360 -1.149 -18.656 1.00 89.62 221 ARG A N 1
ATOM 1724 C CA . ARG A 1 221 ? 4.106 -1.215 -19.918 1.00 89.62 221 ARG A CA 1
ATOM 1725 C C . ARG A 1 221 ? 5.258 -0.211 -19.941 1.00 89.62 221 ARG A C 1
ATOM 1727 O O . ARG A 1 221 ? 6.365 -0.585 -20.334 1.00 89.62 221 ARG A O 1
ATOM 1734 N N . LEU A 1 222 ? 5.046 1.027 -19.488 1.00 86.94 222 LEU A N 1
ATOM 1735 C CA . LEU A 1 222 ? 6.107 2.042 -19.386 1.00 86.94 222 LEU A CA 1
ATOM 1736 C C . LEU A 1 222 ? 7.174 1.669 -18.342 1.00 86.94 222 LEU A C 1
ATOM 1738 O O . LEU A 1 222 ? 8.356 1.952 -18.534 1.00 86.94 222 LEU A O 1
ATOM 1742 N N . MET A 1 223 ? 6.782 0.992 -17.258 1.00 80.75 223 MET A N 1
ATOM 1743 C CA . MET A 1 223 ? 7.713 0.474 -16.245 1.00 80.75 223 MET A CA 1
ATOM 1744 C C . MET A 1 223 ? 8.578 -0.674 -16.766 1.00 80.75 223 MET A C 1
ATOM 1746 O O . MET A 1 223 ? 9.739 -0.798 -16.375 1.00 80.75 223 MET A O 1
ATOM 1750 N N . GLU A 1 224 ? 8.006 -1.539 -17.601 1.00 79.44 224 GLU A N 1
ATOM 1751 C CA . GLU A 1 224 ? 8.635 -2.784 -18.037 1.00 79.44 224 GLU A CA 1
ATOM 1752 C C . GLU A 1 224 ? 9.435 -2.637 -19.334 1.00 79.44 224 GLU A C 1
ATOM 1754 O O . GLU A 1 224 ? 10.574 -3.095 -19.392 1.00 79.44 224 GLU A O 1
ATOM 1759 N N . SER A 1 225 ? 8.870 -1.992 -20.361 1.00 63.19 225 SER A N 1
ATOM 1760 C CA . SER A 1 225 ? 9.498 -1.859 -21.691 1.00 63.19 225 SER A CA 1
ATOM 1761 C C . SER A 1 225 ? 10.687 -0.896 -21.709 1.00 63.19 225 SER A C 1
ATOM 1763 O O . SER A 1 225 ? 11.607 -1.058 -22.508 1.00 63.19 225 SER A O 1
ATOM 1765 N N . ALA A 1 226 ? 10.682 0.070 -20.792 1.00 56.88 226 ALA A N 1
ATOM 1766 C CA . ALA A 1 226 ? 11.615 1.184 -20.742 1.00 56.88 226 ALA A CA 1
ATOM 1767 C C . ALA A 1 226 ? 12.174 1.410 -19.330 1.00 56.88 226 ALA A C 1
ATOM 1769 O O . ALA A 1 226 ? 12.578 2.516 -19.000 1.00 56.88 226 ALA A O 1
ATOM 1770 N N . GLY A 1 227 ? 12.171 0.374 -18.482 1.00 69.75 227 GLY A N 1
ATOM 1771 C CA . GLY A 1 227 ? 12.408 0.472 -17.039 1.00 69.75 227 GLY A CA 1
ATOM 1772 C C . GLY A 1 227 ? 13.769 1.033 -16.596 1.00 69.75 227 GLY A C 1
ATOM 1773 O O . GLY A 1 227 ? 14.397 1.880 -17.225 1.00 69.75 227 GLY A O 1
ATOM 1774 N N . MET A 1 228 ? 14.271 0.549 -15.459 1.00 68.31 228 MET A N 1
ATOM 1775 C CA . MET A 1 228 ? 15.536 1.047 -14.894 1.00 68.31 228 MET A CA 1
ATOM 1776 C C . MET A 1 228 ? 16.721 0.943 -15.872 1.00 68.31 228 MET A C 1
ATOM 1778 O O . MET A 1 228 ? 17.621 1.772 -15.812 1.00 68.31 228 MET A O 1
ATOM 1782 N N . ASP A 1 229 ? 16.692 -0.013 -16.805 1.00 75.88 229 ASP A N 1
ATOM 1783 C CA . ASP A 1 229 ? 17.756 -0.233 -17.791 1.00 75.88 229 ASP A CA 1
ATOM 1784 C C . ASP A 1 229 ? 17.812 0.857 -18.875 1.00 75.88 229 ASP A C 1
ATOM 1786 O O . ASP A 1 229 ? 18.896 1.300 -19.252 1.00 75.88 229 ASP A O 1
ATOM 1790 N N . GLN A 1 230 ? 16.667 1.322 -19.385 1.00 82.38 230 GLN A N 1
ATOM 1791 C CA . GLN A 1 230 ? 16.641 2.434 -20.345 1.00 82.38 230 GLN A CA 1
ATOM 1792 C C . GLN A 1 230 ? 16.935 3.759 -19.647 1.00 82.38 230 GLN A C 1
ATOM 1794 O O . GLN A 1 230 ? 17.737 4.533 -20.161 1.00 82.38 230 GLN A O 1
ATOM 1799 N N . MET A 1 231 ? 16.387 3.972 -18.447 1.00 81.69 231 MET A N 1
ATOM 1800 C CA . MET A 1 231 ? 16.734 5.130 -17.619 1.00 81.69 231 MET A CA 1
ATOM 1801 C C . MET A 1 231 ? 18.245 5.199 -17.346 1.00 81.69 231 MET A C 1
ATOM 1803 O O . MET A 1 231 ? 18.852 6.265 -17.438 1.00 81.69 231 MET A O 1
ATOM 1807 N N . PHE A 1 232 ? 18.861 4.058 -17.029 1.00 80.06 232 PHE A N 1
ATOM 1808 C CA . PHE A 1 232 ? 20.299 3.958 -16.809 1.00 80.06 232 PHE A CA 1
ATOM 1809 C C . PHE A 1 232 ? 21.096 4.273 -18.079 1.00 80.06 232 PHE A C 1
ATOM 1811 O O . PHE A 1 232 ? 22.042 5.051 -18.005 1.00 80.06 232 PHE A O 1
ATOM 1818 N N . ARG A 1 233 ? 20.700 3.730 -19.239 1.00 83.75 233 ARG A N 1
ATOM 1819 C CA . ARG A 1 233 ? 21.347 4.034 -20.529 1.00 83.75 233 ARG A CA 1
ATOM 1820 C C . ARG A 1 233 ? 21.273 5.516 -20.879 1.00 83.75 233 ARG A C 1
ATOM 1822 O O . ARG A 1 233 ? 22.318 6.119 -21.076 1.00 83.75 233 ARG A O 1
ATOM 1829 N N . MET A 1 234 ? 20.082 6.116 -20.824 1.00 87.56 234 MET A N 1
ATOM 1830 C CA . MET A 1 234 ? 19.898 7.554 -21.066 1.00 87.56 234 MET A CA 1
ATOM 1831 C C . MET A 1 234 ? 20.784 8.398 -20.147 1.00 87.56 234 MET A C 1
ATOM 1833 O O . MET A 1 234 ? 21.442 9.329 -20.598 1.00 87.56 234 MET A O 1
ATOM 1837 N N . ARG A 1 235 ? 20.877 8.037 -18.859 1.00 84.00 235 ARG A N 1
ATOM 1838 C CA . ARG A 1 235 ? 21.776 8.716 -17.917 1.00 84.00 235 ARG A CA 1
ATOM 1839 C C . ARG A 1 235 ? 23.254 8.560 -18.295 1.00 84.00 235 ARG A C 1
ATOM 1841 O O . ARG A 1 235 ? 23.992 9.532 -18.180 1.00 84.00 235 ARG A O 1
ATOM 1848 N N . MET A 1 236 ? 23.694 7.368 -18.694 1.00 82.81 236 MET A N 1
ATOM 1849 C CA . MET A 1 236 ? 25.089 7.115 -19.090 1.00 82.81 236 MET A CA 1
ATOM 1850 C C . MET A 1 236 ? 25.457 7.824 -20.398 1.00 82.81 236 MET A C 1
ATOM 1852 O O . MET A 1 236 ? 26.579 8.297 -20.543 1.00 82.81 236 MET A O 1
ATOM 1856 N N . GLU A 1 237 ? 24.508 7.925 -21.323 1.00 89.69 237 GLU A N 1
ATOM 1857 C CA . GLU A 1 237 ? 24.651 8.608 -22.613 1.00 89.69 237 GLU A CA 1
ATOM 1858 C C . GLU A 1 237 ? 24.495 10.136 -22.495 1.00 89.69 237 GLU A C 1
ATOM 1860 O O . GLU A 1 237 ? 24.738 10.857 -23.460 1.00 89.69 237 GLU 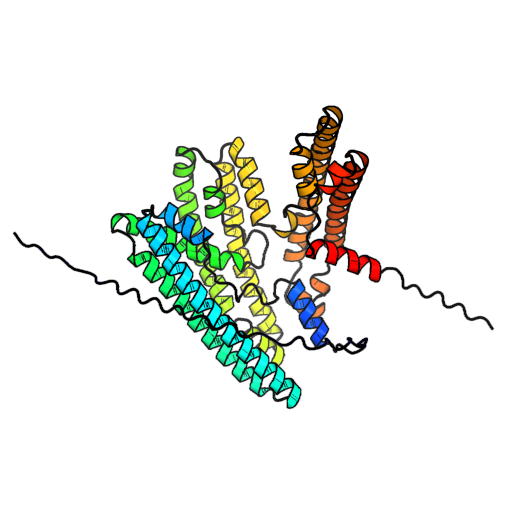A O 1
ATOM 1865 N N . GLY A 1 238 ? 24.109 10.648 -21.320 1.00 87.06 238 GLY A N 1
ATOM 1866 C CA . GLY A 1 238 ? 23.849 12.073 -21.102 1.00 87.06 238 GLY A CA 1
ATOM 1867 C C . GLY A 1 238 ? 22.572 12.586 -21.780 1.00 87.06 238 GLY A C 1
ATOM 1868 O O . GLY A 1 238 ? 22.404 13.798 -21.921 1.00 87.06 238 GLY A O 1
ATOM 1869 N N . ASP A 1 239 ? 21.663 11.692 -22.182 1.00 89.44 239 ASP A N 1
ATOM 1870 C CA . ASP A 1 239 ? 20.369 12.020 -22.789 1.00 89.44 239 ASP A CA 1
ATOM 1871 C C . ASP A 1 239 ? 19.365 12.509 -21.730 1.00 89.44 239 ASP A C 1
ATOM 1873 O O . ASP A 1 239 ? 18.410 11.831 -21.338 1.00 89.44 239 ASP A O 1
ATOM 1877 N N . ASN A 1 240 ? 19.606 13.722 -21.232 1.00 86.69 240 ASN A N 1
ATOM 1878 C CA . ASN A 1 240 ? 18.755 14.358 -20.229 1.00 86.69 240 ASN A CA 1
ATOM 1879 C C . ASN A 1 240 ? 17.334 14.619 -20.758 1.00 86.69 240 ASN A C 1
ATOM 1881 O O . ASN A 1 240 ? 16.375 14.501 -19.997 1.00 86.69 240 ASN A O 1
ATOM 1885 N N . ALA A 1 241 ? 17.191 14.931 -22.050 1.00 89.75 241 ALA A N 1
ATOM 1886 C CA . ALA A 1 241 ? 15.896 15.207 -22.672 1.00 89.75 241 ALA A CA 1
ATOM 1887 C C . ALA A 1 241 ? 15.041 13.934 -22.793 1.00 89.75 241 ALA A C 1
ATOM 1889 O O . ALA A 1 241 ? 13.851 13.950 -22.463 1.00 89.75 241 ALA A O 1
ATOM 1890 N N . GLY A 1 242 ? 15.637 12.813 -23.211 1.00 89.75 242 GLY A N 1
ATOM 1891 C CA . GLY A 1 242 ? 14.964 11.516 -23.235 1.00 89.75 242 GLY A CA 1
ATOM 1892 C C . GLY A 1 242 ? 14.573 11.040 -21.839 1.00 89.75 242 GLY A C 1
ATOM 1893 O O . GLY A 1 242 ? 13.453 10.562 -21.644 1.00 89.75 242 GLY A O 1
ATOM 1894 N N . LEU A 1 243 ? 15.445 11.247 -20.847 1.00 86.88 243 LEU A N 1
ATOM 1895 C CA . LEU A 1 243 ? 15.151 10.945 -19.446 1.00 86.88 243 LEU A CA 1
ATOM 1896 C C . LEU A 1 243 ? 13.976 11.775 -18.906 1.00 86.88 243 LEU A C 1
ATOM 1898 O O . LEU A 1 243 ? 13.086 11.225 -18.253 1.00 86.88 243 LEU A O 1
ATOM 1902 N N . GLU A 1 244 ? 13.957 13.081 -19.174 1.00 87.19 244 GLU A N 1
ATOM 1903 C CA . GLU A 1 244 ? 12.867 13.974 -18.775 1.00 87.19 244 GLU A CA 1
ATOM 1904 C C . GLU A 1 244 ? 11.537 13.535 -19.388 1.00 87.19 244 GLU A C 1
ATOM 1906 O O . GLU A 1 244 ? 10.560 13.346 -18.658 1.00 87.19 244 GLU A O 1
ATOM 1911 N N . LYS A 1 245 ? 11.518 13.286 -20.702 1.00 90.00 245 LYS A N 1
ATOM 1912 C CA . LYS A 1 245 ? 10.332 12.797 -21.411 1.00 90.00 245 LYS A CA 1
ATOM 1913 C C . LYS A 1 245 ? 9.830 11.478 -20.826 1.00 90.00 245 LYS A C 1
ATOM 1915 O O . LYS A 1 245 ? 8.643 11.345 -20.541 1.00 90.00 245 LYS A O 1
ATOM 1920 N N . PHE A 1 246 ? 10.728 10.524 -20.592 1.00 88.75 246 PHE A N 1
ATOM 1921 C CA . PHE A 1 246 ? 10.373 9.226 -20.026 1.00 88.75 246 PHE A CA 1
ATOM 1922 C C . PHE A 1 246 ? 9.763 9.343 -18.619 1.00 88.75 246 PHE A C 1
ATOM 1924 O O . PHE A 1 246 ? 8.761 8.695 -18.303 1.00 88.75 246 PHE A O 1
ATOM 1931 N N . LEU A 1 247 ? 10.348 10.179 -17.757 1.00 88.00 247 LEU A N 1
ATOM 1932 C CA . LEU A 1 247 ? 9.823 10.418 -16.413 1.00 88.00 247 LEU A CA 1
ATOM 1933 C C . LEU A 1 247 ? 8.471 11.148 -16.444 1.00 88.00 247 LEU A C 1
ATOM 1935 O O . LEU A 1 247 ? 7.602 10.823 -15.632 1.00 88.00 247 LEU A O 1
ATOM 1939 N N . ALA A 1 248 ? 8.279 12.085 -17.376 1.00 89.06 248 ALA A N 1
ATOM 1940 C CA . ALA A 1 248 ? 7.005 12.767 -17.588 1.00 89.06 248 ALA A CA 1
ATOM 1941 C C . ALA A 1 248 ? 5.908 11.789 -18.041 1.00 89.06 248 ALA A C 1
ATOM 1943 O O . ALA A 1 248 ? 4.863 11.720 -17.402 1.00 89.06 248 ALA A O 1
ATOM 1944 N N . GLU A 1 249 ? 6.172 10.947 -19.045 1.00 91.56 249 GLU A N 1
ATOM 1945 C CA . GLU A 1 249 ? 5.217 9.933 -19.524 1.00 91.56 249 GLU A CA 1
ATOM 1946 C C . GLU A 1 249 ? 4.806 8.953 -18.413 1.00 91.56 249 GLU A C 1
ATOM 1948 O O . GLU A 1 249 ? 3.625 8.635 -18.248 1.00 91.56 249 GLU A O 1
ATOM 1953 N N . ARG A 1 250 ? 5.769 8.507 -17.595 1.00 89.69 250 ARG A N 1
ATOM 1954 C CA . ARG A 1 250 ? 5.482 7.661 -16.426 1.00 89.69 250 ARG A CA 1
ATOM 1955 C C . ARG A 1 250 ? 4.608 8.369 -15.401 1.00 89.69 250 ARG A C 1
ATOM 1957 O O . ARG A 1 250 ? 3.675 7.763 -14.872 1.00 89.69 250 ARG A O 1
ATOM 1964 N N . ARG A 1 251 ? 4.912 9.633 -15.105 1.00 90.69 251 ARG A N 1
ATOM 1965 C CA . ARG A 1 251 ? 4.122 10.443 -14.177 1.00 90.69 251 ARG A CA 1
ATOM 1966 C C . ARG A 1 251 ? 2.699 10.631 -14.698 1.00 90.69 251 ARG A C 1
ATOM 1968 O O . ARG A 1 251 ? 1.761 10.439 -13.930 1.00 90.69 251 ARG A O 1
ATOM 1975 N N . ASP A 1 252 ? 2.532 10.931 -15.980 1.00 93.00 252 ASP A N 1
ATOM 1976 C CA . ASP A 1 252 ? 1.227 11.092 -16.624 1.00 93.00 252 ASP A CA 1
ATOM 1977 C C . ASP A 1 252 ? 0.385 9.817 -16.536 1.00 93.00 252 ASP A C 1
ATOM 1979 O O . ASP A 1 252 ? -0.806 9.879 -16.220 1.00 93.00 252 ASP A O 1
ATOM 1983 N N . ALA A 1 253 ? 0.993 8.647 -16.749 1.00 95.00 253 ALA A N 1
ATOM 1984 C CA . ALA A 1 253 ? 0.310 7.368 -16.571 1.00 95.00 253 ALA A CA 1
ATOM 1985 C C . ALA A 1 253 ? -0.143 7.150 -15.113 1.00 95.00 253 ALA A C 1
ATOM 1987 O O . ALA A 1 253 ? -1.296 6.785 -14.877 1.00 95.00 253 ALA A O 1
ATOM 1988 N N . SER A 1 254 ? 0.712 7.449 -14.129 1.00 94.06 254 SER A N 1
ATOM 1989 C CA . SER A 1 254 ? 0.349 7.399 -12.703 1.00 94.06 254 SER A CA 1
ATOM 1990 C C . SER A 1 254 ? -0.755 8.399 -12.329 1.00 94.06 254 SER A C 1
ATOM 1992 O O . SER A 1 254 ? -1.655 8.060 -11.558 1.00 94.06 254 SER A O 1
ATOM 1994 N N . MET A 1 255 ? -0.748 9.610 -12.898 1.00 95.25 255 MET A N 1
ATOM 1995 C CA . MET A 1 255 ? -1.814 10.597 -12.684 1.00 95.25 255 MET A CA 1
ATOM 1996 C C . MET A 1 255 ? -3.163 10.091 -13.203 1.00 95.25 255 MET A C 1
ATOM 1998 O O . MET A 1 255 ? -4.165 10.237 -12.511 1.00 95.25 255 MET A O 1
ATOM 2002 N N . LYS A 1 256 ? -3.212 9.424 -14.362 1.00 97.38 256 LYS A N 1
ATOM 2003 C CA . LYS A 1 256 ? -4.465 8.846 -14.888 1.00 97.38 256 LYS A CA 1
ATOM 2004 C C . LYS A 1 256 ? -5.068 7.801 -13.944 1.00 97.38 256 LYS A C 1
ATOM 2006 O O . LYS A 1 256 ? -6.277 7.811 -13.719 1.00 97.38 256 LYS A O 1
ATOM 2011 N N . VAL A 1 257 ? -4.237 6.936 -13.357 1.00 97.75 257 VAL A N 1
ATOM 2012 C CA . VAL A 1 257 ? -4.663 5.951 -12.344 1.00 97.75 257 VAL A CA 1
ATOM 2013 C C . VAL A 1 257 ? -5.200 6.666 -11.093 1.00 97.75 257 VAL A C 1
ATOM 2015 O O . VAL A 1 257 ? -6.308 6.368 -10.640 1.00 97.75 257 VAL A O 1
ATOM 2018 N N . ARG A 1 258 ? -4.471 7.673 -10.585 1.00 97.06 258 ARG A N 1
ATOM 2019 C CA . ARG A 1 258 ? -4.888 8.515 -9.446 1.00 97.06 258 ARG A CA 1
ATOM 2020 C C . ARG A 1 258 ? -6.250 9.175 -9.679 1.00 97.06 258 ARG A C 1
ATOM 2022 O O . ARG A 1 258 ? -7.102 9.146 -8.791 1.00 97.06 258 ARG A O 1
ATOM 2029 N N . GLU A 1 259 ? -6.466 9.752 -10.857 1.00 97.75 259 GLU A N 1
ATOM 2030 C CA . GLU A 1 259 ? -7.715 10.439 -11.194 1.00 97.75 259 GLU A CA 1
ATOM 2031 C C . GLU A 1 259 ? -8.903 9.479 -11.297 1.00 97.75 259 GLU A C 1
ATOM 2033 O O . GLU A 1 259 ? -9.994 9.811 -10.828 1.00 97.75 259 GLU A O 1
ATOM 2038 N N . ILE A 1 260 ? -8.707 8.263 -11.825 1.00 98.44 260 ILE A N 1
ATOM 2039 C CA . ILE A 1 260 ? -9.750 7.227 -11.799 1.00 98.44 260 ILE A CA 1
ATOM 2040 C C . ILE A 1 260 ? -10.121 6.893 -10.354 1.00 98.44 260 ILE A C 1
ATOM 2042 O O . ILE A 1 260 ? -11.304 6.957 -10.017 1.00 98.44 260 ILE A O 1
ATOM 2046 N N . ASN A 1 261 ? -9.136 6.615 -9.494 1.00 98.38 261 ASN A N 1
ATOM 2047 C CA . ASN A 1 261 ? -9.388 6.291 -8.088 1.00 98.38 261 ASN A CA 1
ATOM 2048 C C . ASN A 1 261 ? -10.135 7.431 -7.377 1.00 98.38 261 ASN A C 1
ATOM 2050 O O . ASN A 1 261 ? -11.166 7.194 -6.753 1.00 98.38 261 ASN A O 1
ATOM 2054 N N . LYS A 1 262 ? -9.686 8.686 -7.522 1.00 98.06 262 LYS A N 1
ATOM 2055 C CA . LYS A 1 262 ? -10.338 9.857 -6.904 1.00 98.06 262 LYS A CA 1
ATOM 2056 C C . LYS A 1 262 ? -11.747 10.116 -7.440 1.00 98.06 262 LYS A C 1
ATOM 2058 O O . LYS A 1 262 ? -12.617 10.568 -6.695 1.00 98.06 262 LYS A O 1
ATOM 2063 N N . ARG A 1 263 ? -11.982 9.913 -8.738 1.00 98.38 263 ARG A N 1
ATOM 2064 C CA . ARG A 1 263 ? -13.311 10.069 -9.351 1.00 98.38 263 ARG A CA 1
ATOM 2065 C C . ARG A 1 263 ? -14.275 9.014 -8.817 1.00 98.38 263 ARG A C 1
ATOM 2067 O O . ARG A 1 263 ? -15.354 9.375 -8.360 1.00 98.38 263 ARG A O 1
ATOM 2074 N N . VAL A 1 264 ? -13.878 7.744 -8.843 1.00 98.62 264 VAL A N 1
ATOM 2075 C CA . VAL A 1 264 ? -14.737 6.638 -8.398 1.00 98.62 264 VAL A CA 1
ATOM 2076 C C . VAL A 1 264 ? -14.954 6.687 -6.886 1.00 98.62 264 VAL A C 1
ATOM 2078 O O . VAL A 1 264 ? -16.080 6.506 -6.443 1.00 98.62 264 VAL A O 1
ATOM 2081 N N . ALA A 1 265 ? -13.941 7.044 -6.089 1.00 98.38 265 ALA A N 1
ATOM 2082 C CA . ALA A 1 265 ? -14.109 7.241 -4.648 1.00 98.38 265 ALA A CA 1
ATOM 2083 C C . ALA A 1 265 ? -15.205 8.269 -4.314 1.00 98.38 265 ALA A C 1
ATOM 2085 O O . ALA A 1 265 ? -15.984 8.046 -3.392 1.00 98.38 265 ALA A O 1
ATOM 2086 N N . ARG A 1 266 ? -15.301 9.368 -5.078 1.00 98.31 266 ARG A N 1
ATOM 2087 C CA . ARG A 1 266 ? -16.383 10.358 -4.927 1.00 98.31 266 ARG A CA 1
ATOM 2088 C C . ARG A 1 266 ? -17.749 9.766 -5.279 1.00 98.31 266 ARG A C 1
ATOM 2090 O O . ARG A 1 266 ? -18.662 9.859 -4.473 1.00 98.31 266 ARG A O 1
ATOM 2097 N N . GLN A 1 267 ? -17.859 9.077 -6.418 1.00 98.00 267 GLN A N 1
ATOM 2098 C CA . GLN A 1 267 ? -19.106 8.414 -6.834 1.00 98.00 267 GLN A CA 1
ATOM 2099 C C . GLN A 1 267 ? -19.604 7.399 -5.795 1.00 98.00 267 GLN A C 1
ATOM 2101 O O . GLN A 1 267 ? -20.794 7.342 -5.490 1.00 98.00 267 GLN A O 1
ATOM 2106 N N . VAL A 1 268 ? -18.683 6.626 -5.215 1.00 98.06 268 VAL A N 1
ATOM 2107 C CA . VAL A 1 268 ? -18.987 5.692 -4.128 1.00 98.06 268 VAL A CA 1
ATOM 2108 C C . VAL A 1 268 ? -19.480 6.451 -2.897 1.00 98.06 268 VAL A C 1
ATOM 2110 O O . VAL A 1 268 ? -20.542 6.129 -2.379 1.00 98.06 268 VAL A O 1
ATOM 2113 N N . GLN A 1 269 ? -18.767 7.489 -2.450 1.00 97.19 269 GLN A N 1
ATOM 2114 C CA . GLN A 1 269 ? -19.170 8.296 -1.288 1.00 97.19 269 GLN A CA 1
ATOM 2115 C C . GLN A 1 269 ? -20.542 8.960 -1.438 1.00 97.19 269 GLN A C 1
ATOM 2117 O O . GLN A 1 269 ? -21.217 9.159 -0.429 1.00 97.19 269 GLN A O 1
ATOM 2122 N N . ASP A 1 270 ? -20.941 9.306 -2.660 1.00 96.75 270 ASP A N 1
ATOM 2123 C CA . ASP A 1 270 ? -22.255 9.885 -2.954 1.00 96.75 270 ASP A CA 1
ATOM 2124 C C . ASP A 1 270 ? -23.381 8.836 -2.927 1.00 96.75 270 ASP A C 1
ATOM 2126 O O . ASP A 1 270 ? -24.544 9.188 -2.747 1.00 96.75 270 ASP A O 1
ATOM 2130 N N . THR A 1 271 ? -23.038 7.551 -3.071 1.00 96.12 271 THR A N 1
ATOM 2131 C CA . THR A 1 271 ? -23.985 6.420 -3.049 1.00 96.12 271 THR A CA 1
ATOM 2132 C C . THR A 1 271 ? -24.094 5.779 -1.661 1.00 96.12 271 THR A C 1
ATOM 2134 O O . THR A 1 271 ? -25.117 5.191 -1.315 1.00 96.12 271 THR A O 1
ATOM 2137 N N . LEU A 1 272 ? -23.036 5.866 -0.849 1.00 96.88 272 LEU A N 1
ATOM 2138 C CA . LEU A 1 272 ? -22.994 5.249 0.474 1.00 96.88 272 LEU A CA 1
ATOM 2139 C C . LEU A 1 272 ? -23.941 5.938 1.474 1.00 96.88 272 LEU A C 1
ATOM 2141 O O . LEU A 1 272 ? -24.043 7.167 1.484 1.00 96.88 272 LEU A O 1
ATOM 2145 N N . PRO A 1 273 ? -24.564 5.175 2.394 1.00 94.94 273 PRO A N 1
ATOM 2146 C CA . PRO A 1 273 ? -25.271 5.760 3.527 1.00 94.94 273 PRO A CA 1
ATOM 2147 C C . PRO A 1 273 ? -24.294 6.507 4.446 1.00 94.94 273 PRO A C 1
ATOM 2149 O O . PRO A 1 273 ? -23.118 6.148 4.542 1.00 94.94 273 PRO A O 1
ATOM 2152 N N . GLU A 1 274 ? -24.792 7.508 5.178 1.00 91.38 274 GLU A N 1
ATOM 2153 C CA . GLU A 1 274 ? -23.963 8.398 6.010 1.00 91.38 274 GLU A CA 1
ATOM 2154 C C . GLU A 1 274 ? -23.082 7.631 7.014 1.00 91.38 274 GLU A C 1
ATOM 2156 O O . GLU A 1 274 ? -21.919 7.971 7.225 1.00 91.38 274 GLU A O 1
ATOM 2161 N N . THR A 1 275 ? -23.598 6.526 7.562 1.00 87.38 275 THR A N 1
ATOM 2162 C CA . THR A 1 275 ? -22.872 5.650 8.493 1.00 87.38 275 THR A CA 1
ATOM 2163 C C . THR A 1 275 ? -21.656 4.968 7.858 1.00 87.38 275 THR A C 1
ATOM 2165 O O . THR A 1 275 ? -20.621 4.838 8.509 1.00 87.38 275 THR A O 1
ATOM 2168 N N . ALA A 1 276 ? -21.741 4.564 6.588 1.00 95.25 276 ALA A N 1
ATOM 2169 C CA . ALA A 1 276 ? -20.643 3.915 5.866 1.00 95.25 276 ALA A CA 1
ATOM 2170 C C . ALA A 1 276 ? -19.706 4.925 5.188 1.00 95.25 276 ALA A C 1
ATOM 2172 O O . ALA A 1 276 ? -18.529 4.635 4.967 1.00 95.25 276 ALA A O 1
ATOM 2173 N N . LYS A 1 277 ? -20.204 6.128 4.880 1.00 95.88 277 LYS A N 1
ATOM 2174 C CA . LYS A 1 277 ? -19.451 7.181 4.191 1.00 95.88 277 LYS A CA 1
ATOM 2175 C C . LYS A 1 277 ? -18.195 7.593 4.955 1.00 95.88 277 LYS A C 1
ATOM 2177 O O . LYS A 1 277 ? -17.124 7.690 4.355 1.00 95.88 277 LYS A O 1
ATOM 2182 N N . ALA A 1 278 ? -18.302 7.782 6.272 1.00 93.31 278 ALA A N 1
ATOM 2183 C CA . ALA A 1 278 ? -17.161 8.129 7.119 1.00 93.31 278 ALA A CA 1
ATOM 2184 C C . ALA A 1 278 ? -16.104 7.009 7.152 1.00 93.31 278 ALA A C 1
ATOM 2186 O O . ALA A 1 278 ? -14.914 7.282 6.978 1.00 93.31 278 ALA A O 1
ATOM 2187 N N . ALA A 1 279 ? -16.538 5.751 7.297 1.00 93.81 279 ALA A N 1
ATOM 2188 C CA . ALA A 1 279 ? -15.649 4.590 7.287 1.00 93.81 279 ALA A CA 1
ATOM 2189 C C . ALA A 1 279 ? -14.924 4.443 5.939 1.00 93.81 279 ALA A C 1
ATOM 2191 O O . ALA A 1 279 ? -13.701 4.297 5.905 1.00 93.81 279 ALA A O 1
ATOM 2192 N N . PHE A 1 280 ? -15.647 4.575 4.823 1.00 97.38 280 PHE A N 1
ATOM 2193 C CA . PHE A 1 280 ? -15.061 4.549 3.483 1.00 97.38 280 PHE A CA 1
ATOM 2194 C C . PHE A 1 280 ? -14.068 5.690 3.264 1.00 97.38 280 PHE A C 1
ATOM 2196 O O . PHE A 1 280 ? -12.959 5.458 2.786 1.00 97.38 280 PHE A O 1
ATOM 2203 N N . ALA A 1 281 ? -14.427 6.921 3.636 1.00 96.19 281 ALA A N 1
ATOM 2204 C CA . ALA A 1 281 ? -13.539 8.070 3.502 1.00 96.19 281 ALA A CA 1
ATOM 2205 C C . ALA A 1 281 ? -12.238 7.882 4.295 1.00 96.19 281 ALA A C 1
ATOM 2207 O O . ALA A 1 281 ? -11.166 8.250 3.810 1.00 96.19 281 ALA A O 1
ATOM 2208 N N . GLN A 1 282 ? -12.319 7.282 5.484 1.00 94.62 282 GLN A N 1
ATOM 2209 C CA . GLN A 1 282 ? -11.151 6.975 6.299 1.00 94.62 282 GLN A CA 1
ATOM 2210 C C . GLN A 1 282 ? -10.275 5.885 5.665 1.00 94.62 282 GLN A C 1
ATOM 2212 O O . GLN A 1 282 ? -9.076 6.103 5.486 1.00 94.62 282 GLN A O 1
ATOM 2217 N N . ARG A 1 283 ? -10.859 4.763 5.225 1.00 96.31 283 ARG A N 1
ATOM 2218 C CA . ARG A 1 283 ? -10.109 3.698 4.534 1.00 96.31 283 ARG A CA 1
ATOM 2219 C C . ARG A 1 283 ? -9.470 4.181 3.236 1.00 96.31 283 ARG A C 1
ATOM 2221 O O . ARG A 1 283 ? -8.325 3.845 2.943 1.00 96.31 283 ARG A O 1
ATOM 2228 N N . PHE A 1 284 ? -10.162 5.035 2.486 1.00 97.50 284 PHE A N 1
ATOM 2229 C CA . PHE A 1 284 ? -9.603 5.655 1.290 1.00 97.50 284 PHE A CA 1
ATOM 2230 C C . PHE A 1 284 ? -8.392 6.538 1.609 1.00 97.50 284 PHE A C 1
ATOM 2232 O O . PHE A 1 284 ? -7.398 6.476 0.887 1.00 97.50 284 PHE A O 1
ATOM 2239 N N . LYS A 1 285 ? -8.428 7.323 2.694 1.00 96.44 285 LYS A N 1
ATOM 2240 C CA . LYS A 1 285 ? -7.275 8.118 3.152 1.00 96.44 285 LYS A CA 1
ATOM 2241 C C . LYS A 1 285 ? -6.092 7.237 3.544 1.00 96.44 285 LYS A C 1
ATOM 2243 O O . LYS A 1 285 ? -4.977 7.508 3.107 1.00 96.44 285 LYS A O 1
ATOM 2248 N N . GLU A 1 286 ? -6.337 6.175 4.305 1.00 95.12 286 GLU A N 1
ATOM 2249 C CA . GLU A 1 286 ? -5.312 5.214 4.733 1.00 95.12 286 GLU A CA 1
ATOM 2250 C C . GLU A 1 286 ? -4.637 4.519 3.550 1.00 95.12 286 GLU A C 1
ATOM 2252 O O . GLU A 1 286 ? -3.408 4.467 3.484 1.00 95.12 286 GLU A O 1
ATOM 2257 N N . ALA A 1 287 ? -5.422 4.059 2.576 1.00 94.75 287 ALA A N 1
ATOM 2258 C CA . ALA A 1 287 ? -4.896 3.437 1.366 1.00 94.75 287 ALA A CA 1
ATOM 2259 C C . ALA A 1 287 ? -4.168 4.446 0.458 1.00 94.75 287 ALA A C 1
ATOM 2261 O O . ALA A 1 287 ? -3.168 4.118 -0.184 1.00 94.75 287 ALA A O 1
ATOM 2262 N N . SER A 1 288 ? -4.654 5.690 0.407 1.00 96.06 288 SER A N 1
ATOM 2263 C CA . SER A 1 288 ? -4.091 6.743 -0.442 1.00 96.06 288 SER A CA 1
ATOM 2264 C C . SER A 1 288 ? -2.788 7.321 0.103 1.00 96.06 288 SER A C 1
ATOM 2266 O O . SER A 1 288 ? -1.892 7.613 -0.688 1.00 96.06 288 SER A O 1
ATOM 2268 N N . TYR A 1 289 ? -2.685 7.484 1.424 1.00 95.25 289 TYR A N 1
ATOM 2269 C CA . TYR A 1 289 ? -1.562 8.122 2.116 1.00 95.25 289 TYR A CA 1
ATOM 2270 C C . TYR A 1 289 ? -1.120 7.265 3.317 1.00 95.25 289 TYR A C 1
ATOM 2272 O O . TYR A 1 289 ? -1.255 7.683 4.474 1.00 95.25 289 TYR A O 1
ATOM 2280 N N . PRO A 1 290 ? -0.594 6.052 3.069 1.00 91.81 290 PRO A N 1
ATOM 2281 C CA . PRO A 1 290 ? -0.270 5.103 4.131 1.00 91.81 290 PRO A CA 1
ATOM 2282 C C . PRO A 1 290 ? 0.815 5.615 5.082 1.00 91.81 290 PRO A C 1
ATOM 2284 O O . PRO A 1 290 ? 0.852 5.197 6.229 1.00 91.81 290 PRO A O 1
ATOM 2287 N N . ASP A 1 291 ? 1.693 6.520 4.645 1.00 89.19 291 ASP A N 1
ATOM 2288 C CA . ASP A 1 291 ? 2.709 7.170 5.478 1.00 89.19 291 ASP A CA 1
ATOM 2289 C C . ASP A 1 291 ? 2.141 8.278 6.380 1.00 89.19 291 ASP A C 1
ATOM 2291 O O . ASP A 1 291 ? 2.702 8.539 7.445 1.00 89.19 291 ASP A O 1
ATOM 2295 N N . VAL A 1 292 ? 1.025 8.897 5.985 1.00 94.94 292 VAL A N 1
ATOM 2296 C CA . VAL A 1 292 ? 0.346 9.962 6.742 1.00 94.94 292 VAL A CA 1
ATOM 2297 C C . VAL A 1 292 ? -0.626 9.383 7.767 1.00 94.94 292 VAL A C 1
ATOM 2299 O O . VAL A 1 292 ? -0.635 9.806 8.921 1.00 94.94 292 VAL A O 1
ATOM 2302 N N . TYR A 1 293 ? -1.427 8.396 7.365 1.00 95.19 293 TYR A N 1
ATOM 2303 C CA . TYR A 1 293 ? -2.472 7.801 8.208 1.00 95.19 293 TYR A CA 1
ATOM 2304 C C . TYR A 1 293 ? -2.047 6.488 8.871 1.00 95.19 293 TYR A C 1
ATOM 2306 O O . TYR A 1 293 ? -2.878 5.792 9.452 1.00 95.19 293 TYR A O 1
ATOM 2314 N N . ARG A 1 294 ? -0.752 6.143 8.832 1.00 91.81 294 ARG A N 1
ATOM 2315 C CA . ARG A 1 294 ? -0.228 4.992 9.573 1.00 91.81 294 ARG A CA 1
ATOM 2316 C C . ARG A 1 294 ? -0.588 5.109 11.049 1.00 91.81 294 ARG A C 1
ATOM 2318 O O . ARG A 1 294 ? -0.371 6.151 11.668 1.00 91.81 294 ARG A O 1
ATOM 2325 N N . ARG A 1 295 ? -1.017 3.996 11.643 1.00 92.06 295 ARG A N 1
ATOM 2326 C CA . ARG A 1 295 ? -1.187 3.884 13.093 1.00 92.06 295 ARG A CA 1
ATOM 2327 C C . ARG A 1 295 ? 0.132 4.210 13.804 1.00 92.06 295 ARG A C 1
ATOM 2329 O O . ARG A 1 295 ? 1.128 3.511 13.614 1.00 92.06 295 ARG A O 1
ATOM 2336 N N . THR A 1 296 ? 0.141 5.285 14.590 1.00 93.94 296 THR A N 1
ATOM 2337 C CA . THR A 1 296 ? 1.336 5.775 15.288 1.00 93.94 296 THR A CA 1
ATOM 2338 C C . THR A 1 296 ? 1.496 5.140 16.665 1.00 93.94 296 THR A C 1
ATOM 2340 O O . THR A 1 296 ? 0.576 4.514 17.195 1.00 93.94 296 THR A O 1
ATOM 2343 N N . GLN A 1 297 ? 2.667 5.327 17.275 1.00 95.19 297 GLN A N 1
ATOM 2344 C CA . GLN A 1 297 ? 2.927 4.862 18.633 1.00 95.19 297 GLN A CA 1
ATOM 2345 C C . GLN A 1 297 ? 1.969 5.467 19.665 1.00 95.19 297 GLN A C 1
ATOM 2347 O O . GLN A 1 297 ? 1.520 4.747 20.552 1.00 95.19 297 GLN A O 1
ATOM 2352 N N . GLY A 1 298 ? 1.618 6.753 19.533 1.00 96.19 298 GLY A N 1
ATOM 2353 C CA . GLY A 1 298 ? 0.647 7.405 20.417 1.00 96.19 298 GLY A CA 1
ATOM 2354 C C . GLY A 1 298 ? -0.724 6.727 20.357 1.00 96.19 298 GLY A C 1
ATOM 2355 O O . GLY A 1 298 ? -1.285 6.377 21.394 1.00 96.19 298 GLY A O 1
ATOM 2356 N N . VAL A 1 299 ? -1.211 6.432 19.144 1.00 95.81 299 VAL A N 1
ATOM 2357 C CA . VAL A 1 299 ? -2.465 5.688 18.926 1.00 95.81 299 VAL A CA 1
ATOM 2358 C C . VAL A 1 299 ? -2.399 4.294 19.563 1.00 95.81 299 VAL A C 1
ATOM 2360 O O . VAL A 1 299 ? -3.300 3.909 20.307 1.00 95.81 299 VAL A O 1
ATOM 2363 N N . ARG A 1 300 ? -1.321 3.535 19.313 1.00 97.12 300 ARG A N 1
ATOM 2364 C CA . ARG A 1 300 ? -1.139 2.187 19.886 1.00 97.12 300 ARG A CA 1
ATOM 2365 C C . ARG A 1 300 ? -1.117 2.205 21.412 1.00 97.12 300 ARG A C 1
ATOM 2367 O O . ARG A 1 300 ? -1.752 1.355 22.030 1.00 97.12 300 ARG A O 1
ATOM 2374 N N . ALA A 1 301 ? -0.415 3.166 22.008 1.00 97.88 301 ALA A N 1
ATOM 2375 C CA . ALA A 1 301 ? -0.334 3.313 23.455 1.00 97.88 301 ALA A CA 1
ATOM 2376 C C . ALA A 1 301 ? -1.689 3.679 24.074 1.00 97.88 301 ALA A C 1
ATOM 2378 O O . ALA A 1 301 ? -2.069 3.078 25.073 1.00 97.88 301 ALA A O 1
ATOM 2379 N N . LEU A 1 302 ? -2.450 4.594 23.463 1.00 98.25 302 LEU A N 1
ATOM 2380 C CA . LEU A 1 302 ? -3.784 4.961 23.947 1.00 98.25 302 LEU A CA 1
ATOM 2381 C C . LEU A 1 302 ? -4.776 3.802 23.881 1.00 98.25 302 LEU A C 1
ATOM 2383 O O . LEU A 1 302 ? -5.524 3.586 24.830 1.00 98.25 302 LEU A O 1
ATOM 2387 N N . GLU A 1 303 ? -4.786 3.052 22.780 1.00 97.31 303 GLU A N 1
ATOM 2388 C CA . GLU A 1 303 ? -5.645 1.872 22.655 1.00 97.31 303 GLU A CA 1
ATOM 2389 C C . GLU A 1 303 ? -5.273 0.786 23.671 1.00 97.31 303 GLU A C 1
ATOM 2391 O O . GLU A 1 303 ? -6.158 0.208 24.299 1.00 97.31 303 GLU A O 1
ATOM 2396 N N . ALA A 1 304 ? -3.976 0.534 23.870 1.00 98.06 304 ALA A N 1
ATOM 2397 C CA . ALA A 1 304 ? -3.512 -0.441 24.850 1.00 98.06 304 ALA A CA 1
ATOM 2398 C C . ALA A 1 304 ? -3.835 -0.013 26.286 1.00 98.06 304 ALA A C 1
ATOM 2400 O O . ALA A 1 304 ? -4.300 -0.841 27.062 1.00 98.06 304 ALA A O 1
ATOM 2401 N N . ALA A 1 305 ? -3.638 1.268 26.619 1.00 98.31 305 ALA A N 1
ATOM 2402 C CA . ALA A 1 305 ? -4.038 1.834 27.903 1.00 98.31 305 ALA A CA 1
ATOM 2403 C C . ALA A 1 305 ? -5.542 1.652 28.122 1.00 98.31 305 ALA A C 1
ATOM 2405 O O . ALA A 1 305 ? -5.947 1.096 29.132 1.00 98.31 305 ALA A O 1
ATOM 2406 N N . TRP A 1 306 ? -6.368 2.033 27.145 1.00 97.56 306 TRP A N 1
ATOM 2407 C CA . TRP A 1 306 ? -7.825 1.913 27.228 1.00 97.56 306 TRP A CA 1
ATOM 2408 C C . TRP A 1 306 ? -8.321 0.476 27.440 1.00 97.56 306 TRP A C 1
ATOM 2410 O O . TRP A 1 306 ? -9.330 0.262 28.108 1.00 97.56 306 TRP A O 1
ATOM 2420 N N . ALA A 1 307 ? -7.618 -0.513 26.886 1.00 97.75 307 ALA A N 1
ATOM 2421 C CA . ALA A 1 307 ? -7.966 -1.925 27.017 1.00 97.75 307 ALA A CA 1
ATOM 2422 C C . ALA A 1 307 ? -7.556 -2.554 28.367 1.00 97.75 307 ALA A C 1
ATOM 2424 O O . ALA A 1 307 ? -7.862 -3.724 28.608 1.00 97.75 307 ALA A O 1
ATOM 2425 N N . MET A 1 308 ? -6.862 -1.824 29.248 1.00 98.12 308 MET A N 1
ATOM 2426 C CA . MET A 1 308 ? -6.443 -2.336 30.556 1.00 98.12 308 MET A CA 1
ATOM 2427 C C . MET A 1 308 ? -7.640 -2.523 31.497 1.00 98.12 308 MET A C 1
ATOM 2429 O O . MET A 1 308 ? -8.434 -1.613 31.734 1.00 98.12 308 MET A O 1
ATOM 2433 N N . SER A 1 309 ? -7.754 -3.716 32.081 1.00 97.81 309 SER A N 1
ATOM 2434 C CA . SER A 1 309 ? -8.845 -4.062 33.001 1.00 97.81 309 SER A CA 1
ATOM 2435 C C . SER A 1 309 ? -8.652 -3.519 34.419 1.00 97.81 309 SER A C 1
ATOM 2437 O O . SER A 1 309 ? -9.612 -3.453 35.180 1.00 97.81 309 SER A O 1
ATOM 2439 N N . ASP A 1 310 ? -7.421 -3.162 34.787 1.00 97.81 310 ASP A N 1
ATOM 2440 C CA . ASP A 1 310 ? -7.006 -2.702 36.117 1.00 97.81 310 ASP A CA 1
ATOM 2441 C C . ASP A 1 310 ? -6.948 -1.168 36.245 1.00 97.81 310 ASP A C 1
ATOM 2443 O O . ASP A 1 310 ? -6.368 -0.655 37.200 1.00 97.81 310 ASP A O 1
ATOM 2447 N N . LEU A 1 311 ? -7.549 -0.425 35.307 1.00 98.19 311 LEU A N 1
ATOM 2448 C CA . LEU A 1 311 ? -7.682 1.030 35.408 1.00 98.19 311 LEU A CA 1
ATOM 2449 C C . LEU A 1 311 ? -8.740 1.431 36.436 1.00 98.19 311 LEU A C 1
ATOM 2451 O O . LEU A 1 311 ? -9.854 0.894 36.439 1.00 98.19 311 LEU A O 1
ATOM 2455 N N . THR A 1 312 ? -8.434 2.461 37.221 1.00 98.38 312 THR A N 1
ATOM 2456 C CA . THR A 1 312 ? -9.447 3.149 38.030 1.00 98.38 312 THR A CA 1
ATOM 2457 C C . THR A 1 312 ? -10.420 3.924 37.137 1.00 98.38 312 THR A C 1
ATOM 2459 O O . THR A 1 312 ? -10.102 4.271 35.997 1.00 98.38 312 THR A O 1
ATOM 2462 N N . ASP A 1 313 ? -11.610 4.241 37.648 1.00 98.25 313 ASP A N 1
ATOM 2463 C CA . ASP A 1 313 ? -12.601 5.009 36.880 1.00 98.25 313 ASP A CA 1
ATOM 2464 C C . ASP A 1 313 ? -12.097 6.418 36.524 1.00 98.25 313 ASP A C 1
ATOM 2466 O O . ASP A 1 313 ? -12.346 6.912 35.426 1.00 98.25 313 ASP A O 1
ATOM 2470 N N . GLU A 1 314 ? -11.304 7.032 37.408 1.00 97.94 314 GLU A N 1
ATOM 2471 C CA . GLU A 1 314 ? -10.647 8.314 37.139 1.00 97.94 314 GLU A CA 1
ATOM 2472 C C . GLU A 1 314 ? -9.597 8.198 36.021 1.00 97.94 314 GLU A C 1
ATOM 2474 O O . GLU A 1 314 ? -9.526 9.067 35.150 1.00 97.94 314 GLU A O 1
ATOM 2479 N N . GLN A 1 315 ? -8.799 7.123 36.008 1.00 98.38 315 GLN A N 1
ATOM 2480 C CA . GLN A 1 315 ? -7.838 6.874 34.929 1.00 98.38 315 GLN A CA 1
ATOM 2481 C C . GLN A 1 315 ? -8.547 6.664 33.593 1.00 98.38 315 GLN A C 1
ATOM 2483 O O . GLN A 1 315 ? -8.118 7.233 32.591 1.00 98.38 315 GLN A O 1
ATOM 2488 N N . LYS A 1 316 ? -9.645 5.897 33.572 1.00 98.31 316 LYS A N 1
ATOM 2489 C CA . LYS A 1 316 ? -10.455 5.699 32.361 1.00 98.31 316 LYS A CA 1
ATOM 2490 C C . LYS A 1 316 ? -10.966 7.031 31.827 1.00 98.31 316 LYS A C 1
ATOM 2492 O O . LYS A 1 316 ? -10.724 7.327 30.663 1.00 98.31 316 LYS A O 1
ATOM 2497 N N . LEU A 1 317 ? -11.589 7.858 32.669 1.00 98.25 317 LEU A N 1
ATOM 2498 C CA . LEU A 1 317 ? -12.098 9.167 32.249 1.00 98.25 317 LEU A CA 1
ATOM 2499 C C . LEU A 1 317 ? -10.987 10.036 31.635 1.00 98.25 317 LEU A C 1
ATOM 2501 O O . LEU A 1 317 ? -11.136 10.544 30.528 1.00 98.25 317 LEU A O 1
ATOM 2505 N N . LYS A 1 318 ? -9.828 10.127 32.300 1.00 98.44 318 LYS A N 1
ATOM 2506 C CA . LYS A 1 318 ? -8.685 10.902 31.791 1.00 98.44 318 LYS A CA 1
ATOM 2507 C C . LYS A 1 318 ? -8.107 10.328 30.496 1.00 98.44 318 LYS A C 1
ATOM 2509 O O . LYS A 1 318 ? -7.712 11.097 29.624 1.00 98.44 318 LYS A O 1
ATOM 2514 N N . ILE A 1 319 ? -8.048 9.003 30.340 1.00 98.38 319 ILE A N 1
ATOM 2515 C CA . ILE A 1 319 ? -7.616 8.387 29.076 1.00 98.38 319 ILE A CA 1
ATOM 2516 C C . ILE A 1 319 ? -8.599 8.735 27.955 1.00 98.38 319 ILE A C 1
ATOM 2518 O O . ILE A 1 319 ? -8.152 9.035 26.850 1.00 98.38 319 ILE A O 1
ATOM 2522 N N . ASP A 1 320 ? -9.906 8.720 28.212 1.00 98.06 320 ASP A N 1
ATOM 2523 C CA . ASP A 1 320 ? -10.916 9.078 27.209 1.00 98.06 320 ASP A CA 1
ATOM 2524 C C . ASP A 1 320 ? -10.782 10.540 26.750 1.00 98.06 320 ASP A C 1
ATOM 2526 O O . ASP A 1 320 ? -10.767 10.827 25.546 1.00 98.06 320 ASP A O 1
ATOM 2530 N N . ASP A 1 321 ? -10.546 11.455 27.694 1.00 98.25 321 ASP A N 1
ATOM 2531 C CA . ASP A 1 321 ? -10.274 12.868 27.407 1.00 98.25 321 ASP A CA 1
ATOM 2532 C C . ASP A 1 321 ? -8.999 13.048 26.562 1.00 98.25 321 ASP A C 1
ATOM 2534 O O . ASP A 1 321 ? -8.994 13.792 25.567 1.00 98.25 321 ASP A O 1
ATOM 2538 N N . ILE A 1 322 ? -7.917 12.337 26.916 1.00 98.31 322 ILE A N 1
ATOM 2539 C CA . ILE A 1 322 ? -6.661 12.339 26.149 1.00 98.31 322 ILE A CA 1
ATOM 2540 C C . ILE A 1 322 ? -6.915 11.809 24.736 1.00 98.31 322 ILE A C 1
ATOM 2542 O O . ILE A 1 322 ? -6.468 12.428 23.770 1.00 98.31 322 ILE A O 1
ATOM 2546 N N . ARG A 1 323 ? -7.654 10.702 24.585 1.00 97.75 323 ARG A N 1
ATOM 2547 C CA . ARG A 1 323 ? -7.985 10.110 23.278 1.00 97.75 323 ARG A CA 1
ATOM 2548 C C . ARG A 1 323 ? -8.763 11.080 22.404 1.00 97.75 323 ARG A C 1
ATOM 2550 O O . ARG A 1 323 ? -8.390 11.276 21.250 1.00 97.75 323 ARG A O 1
ATOM 2557 N N . THR A 1 324 ? -9.803 11.706 22.941 1.00 97.44 324 THR A N 1
ATOM 2558 C CA . THR A 1 324 ? -10.640 12.663 22.204 1.00 97.44 324 THR A CA 1
ATOM 2559 C C . THR A 1 324 ? -9.820 13.862 21.727 1.00 97.44 324 THR A C 1
ATOM 2561 O O . THR A 1 324 ? -9.854 14.223 20.545 1.00 97.44 324 THR A O 1
ATOM 2564 N N . THR A 1 325 ? -9.016 14.437 22.624 1.00 97.94 325 THR A N 1
ATOM 2565 C CA . THR A 1 325 ? -8.148 15.580 22.311 1.00 97.94 325 THR A CA 1
ATOM 2566 C C . THR A 1 325 ? -7.086 15.207 21.279 1.00 97.94 325 THR A C 1
ATOM 2568 O O . THR A 1 325 ? -6.892 15.921 20.290 1.00 97.94 325 THR A O 1
ATOM 2571 N N . PHE A 1 326 ? -6.421 14.067 21.478 1.00 97.81 326 PHE A N 1
ATOM 2572 C CA . PHE A 1 326 ? -5.388 13.577 20.579 1.00 97.81 326 PHE A CA 1
ATOM 2573 C C . PHE A 1 326 ? -5.946 13.276 19.192 1.00 97.81 326 PHE A C 1
ATOM 2575 O O . PHE A 1 326 ? -5.361 13.743 18.224 1.00 97.81 326 PHE A O 1
ATOM 2582 N N . ASN A 1 327 ? -7.074 12.570 19.074 1.00 95.56 327 ASN A N 1
ATOM 2583 C CA . ASN A 1 327 ? -7.669 12.223 17.780 1.00 95.56 327 ASN A CA 1
ATOM 2584 C C . ASN A 1 327 ? -8.007 13.478 16.960 1.00 95.56 327 ASN A C 1
ATOM 2586 O O . ASN A 1 327 ? -7.644 13.565 15.790 1.00 95.56 327 ASN A O 1
ATOM 2590 N N . SER A 1 328 ? -8.585 14.506 17.589 1.00 96.38 328 SER A N 1
ATOM 2591 C CA . SER A 1 328 ? -8.870 15.784 16.920 1.00 96.38 328 SER A CA 1
ATOM 2592 C C . SER A 1 328 ? -7.599 16.506 16.443 1.00 96.38 328 SER A C 1
ATOM 2594 O O . SER A 1 328 ? -7.537 17.018 15.320 1.00 96.38 328 SER A O 1
ATOM 2596 N N . ALA A 1 329 ? -6.549 16.539 17.272 1.00 97.44 329 ALA A N 1
ATOM 2597 C CA . ALA A 1 329 ? -5.266 17.140 16.899 1.00 97.44 329 ALA A CA 1
ATOM 2598 C C . ALA A 1 329 ? -4.546 16.331 15.804 1.00 97.44 329 ALA A C 1
ATOM 2600 O O . ALA A 1 329 ? -3.994 16.897 14.856 1.00 97.44 329 ALA A O 1
ATOM 2601 N N . ALA A 1 330 ? -4.596 15.007 15.918 1.00 96.19 330 ALA A N 1
ATOM 2602 C CA . ALA A 1 330 ? -4.064 14.039 14.978 1.00 96.19 330 ALA A CA 1
ATOM 2603 C C . ALA A 1 330 ? -4.705 14.193 13.593 1.00 96.19 330 ALA A C 1
ATOM 2605 O O . ALA A 1 330 ? -3.986 14.224 12.592 1.00 96.19 330 ALA A O 1
ATOM 2606 N N . ASP A 1 331 ? -6.025 14.349 13.520 1.00 95.19 331 ASP A N 1
ATOM 2607 C CA . ASP A 1 331 ? -6.738 14.549 12.259 1.00 95.19 331 ASP A CA 1
ATOM 2608 C C . ASP A 1 331 ? -6.279 15.820 11.543 1.00 95.19 331 ASP A C 1
ATOM 2610 O O . ASP A 1 331 ? -5.965 15.780 10.350 1.00 95.19 331 ASP A O 1
ATOM 2614 N N . LYS A 1 332 ? -6.147 16.935 12.270 1.00 96.94 332 LYS A N 1
ATOM 2615 C CA . LYS A 1 332 ? -5.632 18.200 11.716 1.00 96.94 332 LYS A CA 1
ATOM 2616 C C . LYS A 1 332 ? -4.183 18.066 11.245 1.00 96.94 332 LYS A C 1
ATOM 2618 O O . LYS A 1 332 ? -3.847 18.513 10.147 1.00 96.94 332 LYS A O 1
ATOM 2623 N N . ALA A 1 333 ? -3.327 17.428 12.043 1.00 97.06 333 ALA A N 1
ATOM 2624 C CA . ALA A 1 333 ? -1.932 17.190 11.675 1.00 97.06 333 ALA A CA 1
ATOM 2625 C C . ALA A 1 333 ? -1.816 16.312 10.419 1.00 97.06 333 ALA A C 1
ATOM 2627 O O . ALA A 1 333 ? -1.009 16.605 9.536 1.00 97.06 333 ALA A O 1
ATOM 2628 N N . ASN A 1 334 ? -2.657 15.281 10.302 1.00 97.00 334 ASN A N 1
ATOM 2629 C CA . ASN A 1 334 ? -2.694 14.405 9.134 1.00 97.00 334 ASN A CA 1
ATOM 2630 C C . ASN A 1 334 ? -3.208 15.123 7.888 1.00 97.00 334 ASN A C 1
ATOM 2632 O O . ASN A 1 334 ? -2.626 14.959 6.823 1.00 97.00 334 ASN A O 1
ATOM 2636 N N . GLN A 1 335 ? -4.240 15.962 8.002 1.00 96.88 335 GLN A N 1
ATOM 2637 C CA . GLN A 1 335 ? -4.714 16.783 6.881 1.00 96.88 335 GLN A CA 1
ATOM 2638 C C . GLN A 1 335 ? -3.632 17.750 6.378 1.00 96.88 335 GLN A C 1
ATOM 2640 O O . GLN A 1 335 ? -3.453 17.909 5.168 1.00 96.88 335 GLN A O 1
ATOM 2645 N N . ASN A 1 336 ? -2.868 18.360 7.291 1.00 96.81 336 ASN A N 1
ATOM 2646 C CA . ASN A 1 336 ? -1.730 19.193 6.909 1.00 96.81 336 ASN A CA 1
ATOM 2647 C C . ASN A 1 336 ? -0.645 18.364 6.203 1.00 96.81 336 ASN A C 1
ATOM 2649 O O . ASN A 1 336 ? -0.219 18.725 5.111 1.00 96.81 336 ASN A O 1
ATOM 2653 N N . LEU A 1 337 ? -0.247 17.220 6.770 1.00 95.88 337 LEU A N 1
ATOM 2654 C CA . LEU A 1 337 ? 0.715 16.300 6.148 1.00 95.88 337 LEU A CA 1
ATOM 2655 C C . LEU A 1 337 ? 0.274 15.841 4.755 1.00 95.88 337 LEU A C 1
ATOM 2657 O O . LEU A 1 337 ? 1.083 15.834 3.833 1.00 95.88 337 LEU A O 1
ATOM 2661 N N . GLN A 1 338 ? -1.003 15.494 4.593 1.00 95.88 338 GLN A N 1
ATOM 2662 C CA . GLN A 1 338 ? -1.587 15.129 3.306 1.00 95.88 338 GLN A CA 1
ATOM 2663 C C . GLN A 1 338 ? -1.450 16.278 2.298 1.00 95.88 338 GLN A C 1
ATOM 2665 O O . GLN A 1 338 ? -0.997 16.065 1.176 1.00 95.88 338 GLN A O 1
ATOM 2670 N N . THR A 1 339 ? -1.776 17.504 2.715 1.00 96.06 339 THR A N 1
ATOM 2671 C CA . THR A 1 339 ? -1.657 18.703 1.872 1.00 96.06 339 THR A CA 1
ATOM 2672 C C . THR A 1 339 ? -0.212 18.931 1.428 1.00 96.06 339 THR A C 1
ATOM 2674 O O . THR A 1 339 ? 0.038 19.161 0.245 1.00 96.06 339 THR A O 1
ATOM 2677 N N . GLN A 1 340 ? 0.753 18.822 2.348 1.00 95.12 340 GLN A N 1
ATOM 2678 C CA . GLN A 1 340 ? 2.171 18.971 2.004 1.00 95.12 340 GLN A CA 1
ATOM 2679 C C . GLN A 1 340 ? 2.664 17.843 1.100 1.00 95.12 340 GLN A C 1
ATOM 2681 O O . GLN A 1 340 ? 3.440 18.082 0.176 1.00 95.12 340 GLN A O 1
ATOM 2686 N N . ARG A 1 341 ? 2.166 16.622 1.306 1.00 93.12 341 ARG A N 1
ATOM 2687 C CA . ARG A 1 341 ? 2.468 15.483 0.443 1.00 93.12 341 ARG A CA 1
ATOM 2688 C C . ARG A 1 341 ? 1.998 15.725 -0.988 1.00 93.12 341 ARG A C 1
ATOM 2690 O O . ARG A 1 341 ? 2.779 15.520 -1.912 1.00 93.12 341 ARG A O 1
ATOM 2697 N N . ASP A 1 342 ? 0.761 16.180 -1.165 1.00 93.06 342 ASP A N 1
ATOM 2698 C CA . ASP A 1 342 ? 0.208 16.483 -2.487 1.00 93.06 342 ASP A CA 1
ATOM 2699 C C . ASP A 1 342 ? 0.997 17.603 -3.181 1.00 93.06 342 ASP A C 1
ATOM 2701 O O . ASP A 1 342 ? 1.413 17.430 -4.326 1.00 93.06 342 ASP A O 1
ATOM 2705 N N . ARG A 1 343 ? 1.311 18.694 -2.470 1.00 92.56 343 ARG A N 1
ATOM 2706 C CA . ARG A 1 343 ? 2.144 19.792 -2.997 1.00 92.56 343 ARG A CA 1
ATOM 2707 C C . ARG A 1 343 ? 3.535 19.331 -3.411 1.00 92.56 343 ARG A C 1
ATOM 2709 O O . ARG A 1 343 ? 4.011 19.694 -4.484 1.00 92.56 343 ARG A O 1
ATOM 2716 N N . MET A 1 344 ? 4.194 18.533 -2.573 1.00 91.12 344 MET A N 1
ATOM 2717 C CA . MET A 1 344 ? 5.509 17.975 -2.878 1.00 91.12 344 MET A CA 1
ATOM 2718 C C . MET A 1 344 ? 5.435 17.091 -4.125 1.00 91.12 344 MET A C 1
ATOM 2720 O O . MET A 1 344 ? 6.283 17.207 -5.008 1.00 91.12 344 MET A O 1
ATOM 2724 N N . GLU A 1 345 ? 4.419 16.230 -4.220 1.00 90.94 345 GLU A N 1
ATOM 2725 C CA . GLU A 1 345 ? 4.202 15.393 -5.397 1.00 90.94 345 GLU A CA 1
ATOM 2726 C C . GLU A 1 345 ? 3.973 16.240 -6.648 1.00 90.94 345 GLU A C 1
ATOM 2728 O O . GLU A 1 345 ? 4.571 15.938 -7.674 1.00 90.94 345 GLU A O 1
ATOM 2733 N N . GLU A 1 346 ? 3.171 17.302 -6.592 1.00 88.56 346 GLU A N 1
ATOM 2734 C CA . GLU A 1 346 ? 2.923 18.238 -7.702 1.00 88.56 346 GLU A CA 1
ATOM 2735 C C . GLU A 1 346 ? 4.180 19.001 -8.134 1.00 88.56 346 GLU A C 1
ATOM 2737 O O . GLU A 1 346 ? 4.468 19.085 -9.327 1.00 88.56 346 GLU A O 1
ATOM 2742 N N . ALA A 1 347 ? 4.966 19.492 -7.177 1.00 88.56 347 ALA A N 1
ATOM 2743 C CA . ALA A 1 347 ? 6.188 20.249 -7.439 1.00 88.56 347 ALA A CA 1
ATOM 2744 C C . ALA A 1 347 ? 7.364 19.376 -7.912 1.00 88.56 347 ALA A C 1
ATOM 2746 O O . ALA A 1 347 ? 8.377 19.904 -8.382 1.00 88.56 347 ALA A O 1
ATOM 2747 N N . LEU A 1 348 ? 7.280 18.052 -7.753 1.00 85.56 348 LEU A N 1
ATOM 2748 C CA . LEU A 1 348 ? 8.332 17.122 -8.146 1.00 85.56 348 LEU A CA 1
ATOM 2749 C C . LEU A 1 348 ? 8.306 16.881 -9.662 1.00 85.56 348 LEU A C 1
ATOM 2751 O O . LEU A 1 348 ? 7.590 16.010 -10.165 1.00 85.56 348 LEU A O 1
ATOM 2755 N N . THR A 1 349 ? 9.136 17.632 -10.383 1.00 83.81 349 THR A N 1
ATOM 2756 C CA . THR A 1 349 ? 9.370 17.452 -11.821 1.00 83.81 349 THR A CA 1
ATOM 2757 C C . THR A 1 349 ? 10.686 16.711 -12.086 1.00 83.81 349 THR A C 1
ATOM 2759 O O . THR A 1 349 ? 11.594 16.742 -11.245 1.00 83.81 349 THR A O 1
ATOM 2762 N N . PRO A 1 350 ? 10.837 16.057 -13.254 1.00 75.75 350 PRO A N 1
ATOM 2763 C CA . PRO A 1 350 ? 12.111 15.467 -13.668 1.00 75.75 350 PRO A CA 1
ATOM 2764 C C . PRO A 1 350 ? 13.259 16.484 -13.665 1.00 75.75 350 PRO A C 1
ATOM 2766 O O . PRO A 1 350 ? 14.335 16.182 -13.155 1.00 75.75 350 PRO A O 1
ATOM 2769 N N . ALA A 1 351 ? 13.004 17.706 -14.143 1.00 80.94 351 ALA A N 1
ATOM 2770 C CA . ALA A 1 351 ? 13.966 18.805 -14.129 1.00 80.94 351 ALA A CA 1
ATOM 2771 C C . ALA A 1 351 ? 14.415 19.165 -12.702 1.00 80.94 351 ALA A C 1
ATOM 2773 O O . ALA A 1 351 ? 15.613 19.235 -12.430 1.00 80.94 351 ALA A O 1
ATOM 2774 N N . LYS A 1 352 ? 13.473 19.289 -11.755 1.00 84.31 352 LYS A N 1
ATOM 2775 C CA . LYS A 1 352 ? 13.788 19.572 -10.345 1.00 84.31 352 LYS A CA 1
ATOM 2776 C C . LYS A 1 352 ? 14.603 18.443 -9.705 1.00 84.31 352 LYS A C 1
ATOM 2778 O O . LYS A 1 352 ? 15.527 18.706 -8.940 1.00 84.31 352 LYS A O 1
ATOM 2783 N N . LEU A 1 353 ? 14.295 17.187 -10.040 1.00 81.19 353 LEU A N 1
ATOM 2784 C CA . LEU A 1 353 ? 15.074 16.012 -9.629 1.00 81.19 353 LEU A CA 1
ATOM 2785 C C . LEU A 1 353 ? 16.480 15.987 -10.238 1.00 81.19 353 LEU A C 1
ATOM 2787 O O . LEU A 1 353 ? 17.413 15.561 -9.564 1.00 81.19 353 LEU A O 1
ATOM 2791 N N . ALA A 1 354 ? 16.651 16.419 -11.487 1.00 78.31 354 ALA A N 1
ATOM 2792 C CA . ALA A 1 354 ? 17.959 16.499 -12.130 1.00 78.31 354 ALA A CA 1
ATOM 2793 C C . ALA A 1 354 ? 18.827 17.608 -11.513 1.00 78.31 354 ALA A C 1
ATOM 2795 O O . ALA A 1 354 ? 19.996 17.375 -11.216 1.00 78.31 354 ALA A O 1
ATOM 2796 N N . GLU A 1 355 ? 18.240 18.779 -11.260 1.00 84.44 355 GLU A N 1
ATOM 2797 C CA . GLU A 1 355 ? 18.926 19.951 -10.706 1.00 84.44 355 GLU A CA 1
ATOM 2798 C C . GLU A 1 355 ? 19.271 19.781 -9.220 1.00 84.44 355 GLU A C 1
ATOM 2800 O O . GLU A 1 355 ? 20.410 19.975 -8.797 1.00 84.44 355 GLU A O 1
ATOM 2805 N N . GLN A 1 356 ? 18.284 19.413 -8.402 1.00 84.94 356 GLN A N 1
ATOM 2806 C CA . GLN A 1 356 ? 18.422 19.383 -6.942 1.00 84.94 356 GLN A CA 1
ATOM 2807 C C . GLN A 1 356 ? 18.741 17.977 -6.421 1.00 84.94 356 GLN A C 1
ATOM 2809 O O . GLN A 1 356 ? 19.002 17.784 -5.225 1.00 84.94 356 GLN A O 1
ATOM 2814 N N . GLY A 1 357 ? 18.732 16.972 -7.299 1.00 82.56 357 GLY A N 1
ATOM 2815 C CA . GLY A 1 357 ? 18.938 15.584 -6.924 1.00 82.56 357 GLY A CA 1
ATOM 2816 C C . GLY A 1 357 ? 17.929 15.145 -5.866 1.00 82.56 357 GLY A C 1
ATOM 2817 O O . GLY A 1 357 ? 16.750 15.493 -5.875 1.00 82.56 357 GLY A O 1
ATOM 2818 N N . MET A 1 358 ? 18.438 14.423 -4.872 1.00 75.81 358 MET A N 1
ATOM 2819 C CA . MET A 1 358 ? 17.644 13.965 -3.733 1.00 75.81 358 MET A CA 1
ATOM 2820 C C . MET A 1 358 ? 17.143 15.096 -2.824 1.00 75.81 358 MET A C 1
ATOM 2822 O O . MET A 1 358 ? 16.257 14.852 -2.008 1.00 75.81 358 MET A O 1
ATOM 2826 N N . ARG A 1 359 ? 17.680 16.320 -2.942 1.00 82.69 359 ARG A N 1
ATOM 2827 C CA . ARG A 1 359 ? 17.192 17.473 -2.167 1.00 82.69 359 ARG A CA 1
ATOM 2828 C C . ARG A 1 359 ? 15.834 17.966 -2.660 1.00 82.69 359 ARG A C 1
ATOM 2830 O O . ARG A 1 359 ? 15.115 18.560 -1.873 1.00 82.69 359 ARG A O 1
ATOM 2837 N N . ALA A 1 360 ? 15.440 17.646 -3.897 1.00 82.25 360 ALA A N 1
ATOM 2838 C CA . ALA A 1 360 ? 14.103 17.954 -4.421 1.00 82.25 360 ALA A CA 1
ATOM 2839 C C . ALA A 1 360 ? 12.962 17.345 -3.583 1.00 82.25 360 ALA A C 1
ATOM 2841 O O . ALA A 1 360 ? 11.814 17.766 -3.696 1.00 82.25 360 ALA A O 1
ATOM 2842 N N . LEU A 1 361 ? 13.288 16.331 -2.778 1.00 80.44 361 LEU A N 1
ATOM 2843 C CA . LEU A 1 361 ? 12.376 15.563 -1.932 1.00 80.44 361 LEU A CA 1
ATOM 2844 C C . LEU A 1 361 ? 12.478 15.972 -0.456 1.00 80.44 361 LEU A C 1
ATOM 2846 O O . LEU A 1 361 ? 11.757 15.441 0.385 1.00 80.44 361 LEU A O 1
ATOM 2850 N N . ASP A 1 362 ? 13.414 16.866 -0.133 1.00 81.19 362 ASP A N 1
ATOM 2851 C CA . ASP A 1 362 ? 13.655 17.379 1.212 1.00 81.19 362 ASP A CA 1
ATOM 2852 C C . ASP A 1 362 ? 12.887 18.691 1.395 1.00 81.19 362 ASP A C 1
ATOM 2854 O O . ASP A 1 362 ? 13.448 19.783 1.331 1.00 81.19 362 ASP A O 1
ATOM 2858 N N . ASP A 1 363 ? 11.573 18.563 1.567 1.00 87.75 363 ASP A N 1
ATOM 2859 C CA . ASP A 1 363 ? 10.663 19.692 1.739 1.00 87.75 363 ASP A CA 1
ATOM 2860 C C . ASP A 1 363 ? 10.541 20.103 3.222 1.00 87.75 363 ASP A C 1
ATOM 2862 O O . ASP A 1 363 ? 10.236 19.280 4.094 1.00 87.75 363 ASP A O 1
ATOM 2866 N N . GLU A 1 364 ? 10.805 21.379 3.533 1.00 90.94 364 GLU A N 1
ATOM 2867 C CA . GLU A 1 364 ? 10.801 21.868 4.921 1.00 90.94 364 GLU A CA 1
ATOM 2868 C C . GLU A 1 364 ? 9.398 21.905 5.533 1.00 90.94 364 GLU A C 1
ATOM 2870 O O . GLU A 1 364 ? 9.250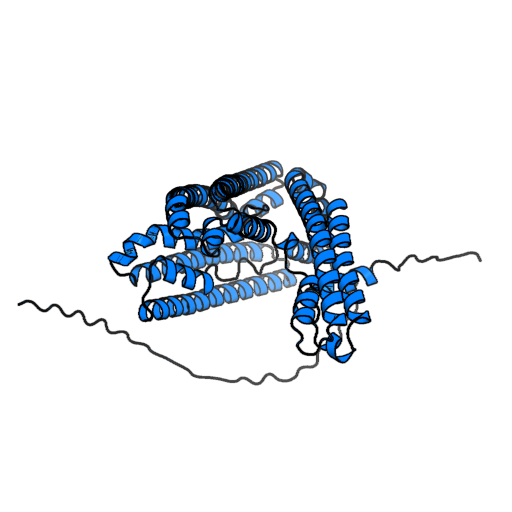 21.636 6.732 1.00 90.94 364 GLU A O 1
ATOM 2875 N N . GLU A 1 365 ? 8.364 22.181 4.733 1.00 93.12 365 GLU A N 1
ATOM 2876 C CA . GLU A 1 365 ? 6.976 22.178 5.201 1.00 93.12 365 GLU A CA 1
ATOM 2877 C C . GLU A 1 365 ? 6.561 20.751 5.577 1.00 93.12 365 GLU A C 1
ATOM 2879 O O . GLU A 1 365 ? 6.031 20.526 6.670 1.00 93.12 365 GLU A O 1
ATOM 2884 N N . MET A 1 366 ? 6.913 19.763 4.749 1.00 92.19 366 MET A N 1
ATOM 2885 C CA . MET A 1 366 ? 6.702 18.345 5.040 1.00 92.19 366 MET A CA 1
ATOM 2886 C C . MET A 1 366 ? 7.453 17.903 6.303 1.00 92.19 366 MET A C 1
ATOM 2888 O O . MET A 1 366 ? 6.876 17.233 7.165 1.00 92.19 366 MET A O 1
ATOM 2892 N N . ARG A 1 367 ? 8.726 18.294 6.477 1.00 91.50 367 ARG A N 1
ATOM 2893 C CA . ARG A 1 367 ? 9.494 17.982 7.703 1.00 91.50 367 ARG A CA 1
ATOM 2894 C C . ARG A 1 367 ? 8.864 18.593 8.946 1.00 91.50 367 ARG A C 1
ATOM 2896 O O . ARG A 1 367 ? 8.812 17.940 9.991 1.00 91.50 367 ARG A O 1
ATOM 2903 N N . THR A 1 368 ? 8.400 19.830 8.842 1.00 94.69 368 THR A N 1
ATOM 2904 C CA . THR A 1 368 ? 7.734 20.539 9.936 1.00 94.69 368 THR A CA 1
ATOM 2905 C C . THR A 1 368 ? 6.414 19.871 10.296 1.00 94.69 368 THR A C 1
ATOM 2907 O O . THR A 1 368 ? 6.188 19.582 11.470 1.00 94.69 368 THR A O 1
ATOM 2910 N N . ALA A 1 369 ? 5.604 19.503 9.305 1.00 95.44 369 ALA A N 1
ATOM 2911 C CA . ALA A 1 369 ? 4.374 18.748 9.516 1.00 95.44 369 ALA A CA 1
ATOM 2912 C C . ALA A 1 369 ? 4.642 17.368 10.154 1.00 95.44 369 ALA A C 1
ATOM 2914 O O . ALA A 1 369 ? 3.942 16.966 11.086 1.00 95.44 369 ALA A O 1
ATOM 2915 N N . MET A 1 370 ? 5.705 16.666 9.736 1.00 93.12 370 MET A N 1
ATOM 2916 C CA . MET A 1 370 ? 6.107 15.389 10.345 1.00 93.12 370 MET A CA 1
ATOM 2917 C C . MET A 1 370 ? 6.574 15.555 11.796 1.00 93.12 370 MET A C 1
ATOM 2919 O O . MET A 1 370 ? 6.281 14.694 12.626 1.00 93.12 370 MET A O 1
ATOM 2923 N N . ARG A 1 371 ? 7.311 16.629 12.118 1.00 94.38 371 ARG A N 1
ATOM 2924 C CA . ARG A 1 371 ? 7.711 16.948 13.501 1.00 94.38 371 ARG A CA 1
ATOM 2925 C C . ARG A 1 371 ? 6.489 17.204 14.373 1.00 94.38 371 ARG A C 1
ATOM 2927 O O . ARG A 1 371 ? 6.350 16.524 15.383 1.00 94.38 371 ARG A O 1
ATOM 2934 N N . ALA A 1 372 ? 5.579 18.069 13.927 1.00 94.88 372 ALA A N 1
ATOM 2935 C CA . ALA A 1 372 ? 4.349 18.374 14.654 1.00 94.88 372 ALA A CA 1
ATOM 2936 C C . ALA A 1 372 ? 3.540 17.101 14.958 1.00 94.88 372 ALA A C 1
ATOM 2938 O O . ALA A 1 372 ? 3.090 16.899 16.083 1.00 94.88 372 ALA A O 1
ATOM 2939 N N . ARG A 1 373 ? 3.426 16.176 13.992 1.00 95.44 373 ARG A N 1
ATOM 2940 C CA . ARG A 1 373 ? 2.759 14.886 14.221 1.00 95.44 373 ARG A CA 1
ATOM 2941 C C . ARG A 1 373 ? 3.453 14.034 15.290 1.00 95.44 373 ARG A C 1
ATOM 2943 O O . ARG A 1 373 ? 2.775 13.434 16.117 1.00 95.44 373 ARG A O 1
ATOM 2950 N N . ARG A 1 374 ? 4.788 13.975 15.288 1.00 94.56 374 ARG A N 1
ATOM 2951 C CA . ARG A 1 374 ? 5.557 13.222 16.298 1.00 94.56 374 ARG A CA 1
ATOM 2952 C C . ARG A 1 374 ? 5.463 13.845 17.686 1.00 94.56 374 ARG A C 1
ATOM 2954 O O . ARG A 1 374 ? 5.440 13.112 18.666 1.00 94.56 374 ARG A O 1
ATOM 2961 N N . GLU A 1 375 ? 5.425 15.169 17.773 1.00 96.06 375 GLU A N 1
ATOM 2962 C CA . GLU A 1 375 ? 5.265 15.887 19.041 1.00 96.06 375 GLU A CA 1
ATOM 2963 C C . GLU A 1 375 ? 3.914 15.568 19.693 1.00 96.06 375 GLU A C 1
ATOM 2965 O O . GLU A 1 375 ? 3.870 15.358 20.903 1.00 96.06 375 GLU A O 1
ATOM 2970 N N . LEU A 1 376 ? 2.841 15.411 18.902 1.00 97.00 376 LEU A N 1
ATOM 2971 C CA . LEU A 1 376 ? 1.550 14.926 19.410 1.00 97.00 376 LEU A CA 1
ATOM 2972 C C . LEU A 1 376 ? 1.669 13.529 20.038 1.00 97.00 376 LEU A C 1
ATOM 2974 O O . LEU A 1 376 ? 1.192 13.317 21.152 1.00 97.00 376 LEU A O 1
ATOM 2978 N N . ASP A 1 377 ? 2.332 12.587 19.356 1.00 96.31 377 ASP A N 1
ATOM 2979 C CA . ASP A 1 377 ? 2.541 11.233 19.891 1.00 96.31 377 ASP A CA 1
ATOM 2980 C C . ASP A 1 377 ? 3.369 11.259 21.189 1.00 96.31 377 ASP A C 1
ATOM 2982 O O . ASP A 1 377 ? 3.055 10.554 22.147 1.00 96.31 377 ASP A O 1
ATOM 2986 N N . GLN A 1 378 ? 4.423 12.079 21.242 1.00 96.69 378 GLN A N 1
ATOM 2987 C CA . GLN A 1 378 ? 5.268 12.220 22.433 1.00 96.69 378 GLN A CA 1
ATOM 2988 C C . GLN A 1 378 ? 4.505 12.831 23.611 1.00 96.69 378 GLN A C 1
ATOM 2990 O O . GLN A 1 378 ? 4.661 12.360 24.738 1.00 96.69 378 GLN A O 1
ATOM 2995 N N . GLY A 1 379 ? 3.667 13.839 23.353 1.00 97.62 379 GLY A N 1
ATOM 2996 C CA . GLY A 1 379 ? 2.813 14.455 24.367 1.00 97.62 379 GLY A CA 1
ATOM 2997 C C . GLY A 1 379 ? 1.856 13.446 24.998 1.00 97.62 379 GLY A C 1
ATOM 2998 O O . GLY A 1 379 ? 1.760 13.377 26.220 1.00 97.62 379 GLY A O 1
ATOM 2999 N N . VAL A 1 380 ? 1.231 12.593 24.182 1.00 98.06 380 VAL A N 1
ATOM 3000 C CA . VAL A 1 380 ? 0.371 11.503 24.671 1.00 98.06 380 VAL A CA 1
ATOM 3001 C C . VAL A 1 380 ? 1.136 10.514 25.541 1.00 98.06 380 VAL A C 1
ATOM 3003 O O . VAL A 1 380 ? 0.661 10.150 26.613 1.00 98.06 380 VAL A O 1
ATOM 3006 N N . LEU A 1 381 ? 2.322 10.076 25.113 1.00 97.81 381 LEU A N 1
ATOM 3007 C CA . LEU A 1 381 ? 3.120 9.132 25.900 1.00 97.81 381 LEU A CA 1
ATOM 3008 C C . LEU A 1 381 ? 3.536 9.726 27.251 1.00 97.81 381 LEU A C 1
ATOM 3010 O O . LEU A 1 381 ? 3.526 9.014 28.251 1.00 97.81 381 LEU A O 1
ATOM 3014 N N . ALA A 1 382 ? 3.863 11.020 27.293 1.00 98.12 382 ALA A N 1
ATOM 3015 C CA . ALA A 1 382 ? 4.148 11.720 28.542 1.00 98.12 382 ALA A CA 1
ATOM 3016 C C . ALA A 1 382 ? 2.911 11.768 29.457 1.00 98.12 382 ALA A C 1
ATOM 3018 O O . ALA A 1 382 ? 3.004 11.387 30.619 1.00 98.12 382 ALA A O 1
ATOM 3019 N N . GLN A 1 383 ? 1.740 12.125 28.918 1.00 98.38 383 GLN A N 1
ATOM 3020 C CA . GLN A 1 383 ? 0.485 12.145 29.679 1.00 98.38 383 GLN A CA 1
ATOM 3021 C C . GLN A 1 383 ? 0.109 10.762 30.228 1.00 98.38 383 GLN A C 1
ATOM 3023 O O . GLN A 1 383 ? -0.283 10.648 31.386 1.00 98.38 383 GLN A O 1
ATOM 3028 N N . LEU A 1 384 ? 0.266 9.701 29.429 1.00 98.31 384 LEU A N 1
ATOM 3029 C CA . LEU A 1 384 ? 0.032 8.328 29.884 1.00 98.31 384 LEU A CA 1
ATOM 3030 C C . LEU A 1 384 ? 1.022 7.911 30.973 1.00 98.31 384 LEU A C 1
ATOM 3032 O O . LEU A 1 384 ? 0.632 7.218 31.907 1.00 98.31 384 LEU A O 1
ATOM 3036 N N . LYS A 1 385 ? 2.284 8.339 30.882 1.00 98.06 385 LYS A N 1
ATOM 3037 C CA . LYS A 1 385 ? 3.298 8.056 31.902 1.00 98.06 385 LYS A CA 1
ATOM 3038 C C . LYS A 1 385 ? 2.968 8.691 33.248 1.00 98.06 385 LYS A C 1
ATOM 3040 O O . LYS A 1 385 ? 3.192 8.060 34.274 1.00 98.06 385 LYS A O 1
ATOM 3045 N N . ASP A 1 386 ? 2.453 9.914 33.234 1.00 98.31 386 ASP A N 1
ATOM 3046 C CA . ASP A 1 386 ? 2.089 10.634 34.456 1.00 98.31 386 ASP A CA 1
ATOM 3047 C C . ASP A 1 386 ? 0.771 10.113 35.063 1.00 98.31 386 ASP A C 1
ATOM 3049 O O . ASP A 1 386 ? 0.550 10.235 36.267 1.00 98.31 386 ASP A O 1
ATOM 3053 N N . LEU A 1 387 ? -0.109 9.534 34.238 1.00 98.44 387 LEU A N 1
ATOM 3054 C CA . LEU A 1 387 ? -1.430 9.041 34.641 1.00 98.44 387 LEU A CA 1
ATOM 3055 C C . LEU A 1 387 ? -1.439 7.580 35.126 1.00 98.44 387 LEU A C 1
ATOM 3057 O O . LEU A 1 387 ? -2.226 7.219 36.007 1.00 98.44 387 LEU A O 1
ATOM 3061 N N . LEU A 1 388 ? -0.633 6.722 34.505 1.00 98.44 388 LEU A N 1
ATOM 3062 C CA . LEU A 1 388 ? -0.597 5.285 34.773 1.00 98.44 388 LEU A CA 1
ATOM 3063 C C . LEU A 1 388 ? 0.409 4.948 35.877 1.00 98.44 388 LEU A C 1
ATOM 3065 O O . LEU A 1 388 ? 1.409 5.642 36.059 1.00 98.44 388 LEU A O 1
ATOM 3069 N N . THR A 1 389 ? 0.187 3.842 36.592 1.00 98.44 389 THR A N 1
ATOM 3070 C CA . THR A 1 389 ? 1.230 3.312 37.485 1.00 98.44 389 THR A CA 1
ATOM 3071 C C . THR A 1 389 ? 2.425 2.805 36.665 1.00 98.44 389 THR A C 1
ATOM 3073 O O . THR A 1 389 ? 2.264 2.487 35.481 1.00 98.44 389 THR A O 1
ATOM 3076 N N . PRO A 1 390 ? 3.626 2.669 37.257 1.00 98.12 390 PRO A N 1
ATOM 3077 C CA . PRO A 1 390 ? 4.780 2.108 36.554 1.00 98.12 390 PRO A CA 1
ATOM 3078 C C . PRO A 1 390 ? 4.498 0.737 35.923 1.00 98.12 390 PRO A C 1
ATOM 3080 O O . PRO A 1 390 ? 4.896 0.484 34.787 1.00 98.12 390 PRO A O 1
ATOM 3083 N N . GLU A 1 391 ? 3.753 -0.124 36.618 1.00 98.06 391 GLU A N 1
ATOM 3084 C CA . GLU A 1 391 ? 3.385 -1.465 36.154 1.00 98.06 391 GLU A CA 1
ATOM 3085 C C . GLU A 1 391 ? 2.394 -1.414 34.989 1.00 98.06 391 GLU A C 1
ATOM 3087 O O . GLU A 1 391 ? 2.494 -2.215 34.062 1.00 98.06 391 GLU A O 1
ATOM 3092 N N . GLN A 1 392 ? 1.440 -0.480 35.014 1.00 98.44 392 GLN A N 1
ATOM 3093 C CA . GLN A 1 392 ? 0.523 -0.245 33.897 1.00 98.44 392 GLN A CA 1
ATOM 3094 C C . GLN A 1 392 ? 1.279 0.319 32.686 1.00 98.44 392 GLN A C 1
ATOM 3096 O O . GLN A 1 392 ? 1.091 -0.149 31.566 1.00 98.44 392 GLN A O 1
ATOM 3101 N N . TYR A 1 393 ? 2.184 1.276 32.898 1.00 98.12 393 TYR A N 1
ATOM 3102 C CA . TYR A 1 393 ? 2.961 1.895 31.825 1.00 98.12 393 TYR A CA 1
ATOM 3103 C C . TYR A 1 393 ? 3.918 0.904 31.138 1.00 98.12 393 TYR A C 1
ATOM 3105 O O . TYR A 1 393 ? 4.040 0.915 29.914 1.00 98.12 393 TYR A O 1
ATOM 3113 N N . GLU A 1 394 ? 4.550 -0.001 31.892 1.00 97.50 394 GLU A N 1
ATOM 3114 C CA . GLU A 1 394 ? 5.392 -1.086 31.351 1.00 97.50 394 GLU A CA 1
ATOM 3115 C C . GLU A 1 394 ? 4.622 -2.046 30.423 1.00 97.50 394 GLU A C 1
ATOM 3117 O O . GLU A 1 394 ? 5.221 -2.639 29.524 1.00 97.50 394 GLU A O 1
ATOM 3122 N N . LYS A 1 395 ? 3.297 -2.183 30.594 1.00 97.69 395 LYS A N 1
ATOM 3123 C CA . LYS A 1 395 ? 2.439 -3.001 29.715 1.00 97.69 395 LYS A CA 1
ATOM 3124 C C . LYS A 1 395 ? 2.157 -2.336 28.363 1.00 97.69 395 LYS A C 1
ATOM 3126 O O . LYS A 1 395 ? 1.619 -2.997 27.473 1.00 97.69 395 LYS A O 1
ATOM 3131 N N . LEU A 1 396 ? 2.467 -1.048 28.190 1.00 97.75 396 LEU A N 1
ATOM 3132 C CA . LEU A 1 396 ? 2.226 -0.364 26.922 1.00 97.75 396 LEU A CA 1
ATOM 3133 C C . LEU A 1 396 ? 3.130 -0.924 25.807 1.00 97.75 396 LEU A C 1
ATOM 3135 O O . LEU A 1 396 ? 4.274 -1.308 26.065 1.00 97.75 396 LEU A O 1
ATOM 3139 N N . PRO A 1 397 ? 2.655 -0.938 24.545 1.00 96.44 397 PRO A N 1
ATOM 3140 C CA . PRO A 1 397 ? 3.467 -1.341 23.407 1.00 96.44 397 PRO A CA 1
ATOM 3141 C C . PRO A 1 397 ? 4.760 -0.531 23.365 1.00 96.44 397 PRO A C 1
ATOM 3143 O O . PRO A 1 397 ? 4.731 0.692 23.500 1.00 96.44 397 PRO A O 1
ATOM 3146 N N . LYS A 1 398 ? 5.898 -1.191 23.152 1.00 93.06 398 LYS A N 1
ATOM 3147 C CA . LYS A 1 398 ? 7.176 -0.496 22.962 1.00 93.06 398 LYS A CA 1
ATOM 3148 C C . LYS A 1 398 ? 7.269 0.027 21.521 1.00 93.06 398 LYS A C 1
ATOM 3150 O O . LYS A 1 398 ? 6.684 -0.592 20.632 1.00 93.06 398 LYS A O 1
ATOM 3155 N N . PRO A 1 399 ? 7.967 1.151 21.276 1.00 86.69 399 PRO A N 1
ATOM 3156 C CA . PRO A 1 399 ? 8.181 1.638 19.919 1.00 86.69 399 PRO A CA 1
ATOM 3157 C C . PRO A 1 399 ? 8.883 0.577 19.070 1.00 86.69 399 PRO A C 1
ATOM 3159 O O . PRO A 1 399 ? 9.805 -0.091 19.545 1.00 86.69 399 PRO A O 1
ATOM 3162 N N . ASP A 1 400 ? 8.485 0.451 17.806 1.00 77.94 400 ASP A N 1
ATOM 3163 C CA . ASP A 1 400 ? 9.185 -0.428 16.873 1.00 77.94 400 ASP A CA 1
ATOM 3164 C C . ASP A 1 400 ? 10.640 0.043 16.702 1.00 77.94 400 ASP A C 1
ATOM 3166 O O . ASP A 1 400 ? 10.938 1.243 16.745 1.00 77.94 400 ASP A O 1
ATOM 3170 N N . ALA A 1 401 ? 11.565 -0.889 16.453 1.00 69.25 401 ALA A N 1
ATOM 3171 C CA . ALA A 1 401 ? 12.991 -0.578 16.279 1.00 69.25 401 ALA A CA 1
ATOM 3172 C C . ALA A 1 401 ? 13.248 0.495 15.194 1.00 69.25 401 ALA A C 1
ATOM 3174 O O . ALA A 1 401 ? 14.190 1.289 15.296 1.00 69.25 401 ALA A O 1
ATOM 3175 N N . ASP A 1 402 ? 12.380 0.559 14.183 1.00 61.19 402 ASP A N 1
ATOM 3176 C CA . ASP A 1 402 ? 12.427 1.556 13.112 1.00 61.19 402 ASP A CA 1
ATOM 3177 C C . ASP A 1 402 ? 12.023 2.966 13.581 1.00 61.19 402 ASP A C 1
ATOM 3179 O O . ASP A 1 402 ? 12.564 3.967 13.100 1.00 61.19 402 ASP A O 1
ATOM 3183 N N . GLU A 1 403 ? 11.122 3.069 14.560 1.00 64.06 403 GLU A N 1
ATOM 3184 C CA . GLU A 1 403 ? 10.708 4.340 15.164 1.00 64.06 403 GLU A CA 1
ATOM 3185 C C . GLU A 1 403 ? 11.781 4.868 16.127 1.00 64.06 403 GLU A C 1
ATOM 3187 O O . GLU A 1 403 ? 12.090 6.067 16.123 1.00 64.06 403 GLU A O 1
ATOM 3192 N N . GLU A 1 404 ? 12.451 3.980 16.870 1.00 55.59 404 GLU A N 1
ATOM 3193 C CA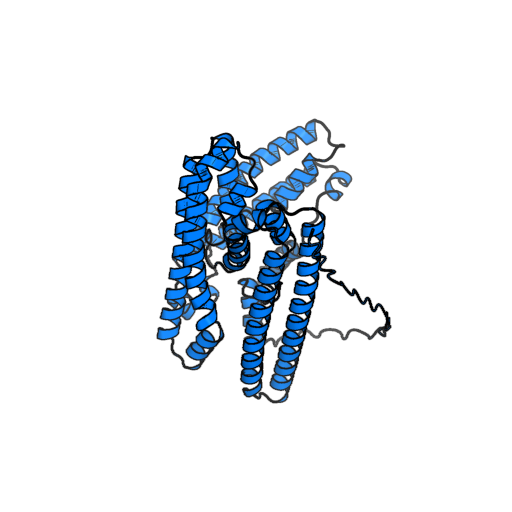 . GLU A 1 404 ? 13.610 4.349 17.693 1.00 55.59 404 GLU A CA 1
ATOM 3194 C C . GLU A 1 404 ? 14.790 4.873 16.856 1.00 55.59 404 GLU A C 1
ATOM 3196 O O . GLU A 1 404 ? 15.492 5.813 17.258 1.00 55.59 404 GLU A O 1
ATOM 3201 N N . GLY A 1 405 ? 15.017 4.288 15.675 1.00 53.91 405 GLY A N 1
ATOM 3202 C CA . GLY A 1 405 ? 16.113 4.657 14.776 1.00 53.91 405 GLY A CA 1
ATOM 3203 C C . GLY A 1 405 ? 16.018 6.094 14.249 1.00 53.91 405 GLY A C 1
ATOM 3204 O O . GLY A 1 405 ? 17.046 6.766 14.087 1.00 53.91 405 GLY A O 1
ATOM 3205 N N . GLY A 1 406 ? 14.797 6.596 14.038 1.00 56.50 406 GLY A N 1
ATOM 3206 C CA . GLY A 1 406 ? 14.549 7.988 13.652 1.00 56.50 406 GLY A CA 1
ATOM 3207 C C . GLY A 1 406 ? 14.979 8.985 14.731 1.00 56.50 406 GLY A C 1
ATOM 3208 O O . GLY A 1 406 ? 15.580 10.017 14.419 1.00 56.50 406 GLY A O 1
ATOM 3209 N N . ASN A 1 407 ? 14.759 8.637 16.001 1.00 48.50 407 ASN A N 1
ATOM 3210 C CA . ASN A 1 407 ? 15.018 9.514 17.143 1.00 48.50 407 ASN A CA 1
ATOM 3211 C C . ASN A 1 407 ? 16.519 9.590 17.502 1.00 48.50 407 ASN A C 1
ATOM 3213 O O . ASN A 1 407 ? 17.049 10.655 17.834 1.00 48.50 407 ASN A O 1
ATOM 3217 N N . ARG A 1 408 ? 17.265 8.482 17.352 1.00 49.41 408 ARG A N 1
ATOM 3218 C CA . ARG A 1 408 ? 18.719 8.450 17.637 1.00 49.41 408 ARG A CA 1
ATOM 3219 C C . ARG A 1 408 ? 19.555 9.293 16.667 1.00 49.41 408 ARG A C 1
ATOM 3221 O O . ARG A 1 408 ? 20.602 9.807 17.058 1.00 49.41 408 ARG A O 1
ATOM 3228 N N . ARG A 1 409 ? 19.118 9.465 15.414 1.00 47.91 409 ARG A N 1
ATOM 3229 C CA . ARG A 1 409 ? 19.855 10.273 14.420 1.00 47.91 409 ARG A CA 1
ATOM 3230 C C . ARG A 1 409 ? 19.692 11.779 14.634 1.00 47.91 409 ARG A C 1
ATOM 3232 O O . ARG A 1 409 ? 20.666 12.501 14.447 1.00 47.91 409 ARG A O 1
ATOM 3239 N N . GLN A 1 410 ? 18.525 12.246 15.083 1.00 49.78 410 GLN A N 1
ATOM 3240 C CA . GLN A 1 410 ? 18.324 13.665 15.415 1.00 49.78 410 GLN A CA 1
ATOM 3241 C C . GLN A 1 410 ? 19.138 14.091 16.643 1.00 49.78 410 GLN A C 1
ATOM 3243 O O . GLN A 1 410 ? 19.756 15.152 16.616 1.00 49.78 410 GLN A O 1
ATOM 3248 N N . ARG A 1 411 ? 19.263 13.230 17.663 1.00 48.31 411 ARG A N 1
ATOM 3249 C CA . ARG A 1 411 ? 20.109 13.516 18.838 1.00 48.31 411 ARG A CA 1
ATOM 3250 C C . ARG A 1 411 ? 21.608 13.604 18.535 1.00 48.31 411 ARG A C 1
ATOM 3252 O O . ARG A 1 411 ? 22.314 14.304 19.248 1.00 48.31 411 ARG A O 1
ATOM 3259 N N . ARG A 1 412 ? 22.107 12.935 17.488 1.00 48.62 412 ARG A N 1
ATOM 3260 C CA . ARG A 1 412 ? 23.542 12.956 17.137 1.00 48.62 412 ARG A CA 1
ATOM 3261 C C . ARG A 1 412 ? 23.927 14.071 16.152 1.00 48.62 412 ARG A C 1
ATOM 3263 O O . ARG A 1 412 ? 25.112 14.308 15.960 1.00 48.62 412 ARG A O 1
ATOM 3270 N N . GLY A 1 413 ? 22.954 14.747 15.533 1.00 46.56 413 GLY A N 1
ATOM 3271 C CA . GLY A 1 413 ? 23.196 15.792 14.526 1.00 46.56 413 GLY A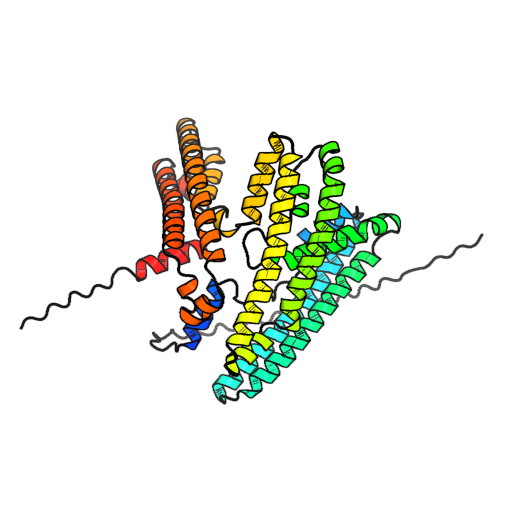 CA 1
ATOM 3272 C C . GLY A 1 413 ? 23.109 17.241 15.023 1.00 46.56 413 GLY A C 1
ATOM 3273 O O . GLY A 1 413 ? 23.434 18.140 14.258 1.00 46.56 413 GLY A O 1
ATOM 3274 N N . GLY A 1 414 ? 22.667 17.484 16.263 1.00 44.06 414 GLY A N 1
ATOM 3275 C CA . GLY A 1 414 ? 22.347 18.833 16.765 1.00 44.06 414 GLY A CA 1
ATOM 3276 C C . GLY A 1 414 ? 23.339 19.465 17.750 1.00 44.06 414 GLY A C 1
ATOM 3277 O O . GLY A 1 414 ? 23.048 20.531 18.274 1.00 44.06 414 GLY A O 1
ATOM 3278 N N . GLY A 1 415 ? 24.482 18.833 18.042 1.00 41.62 415 GLY A N 1
ATOM 3279 C CA . GLY A 1 415 ? 25.372 19.248 19.140 1.00 41.62 415 GLY A CA 1
ATOM 3280 C C . GLY A 1 415 ? 26.851 19.268 18.765 1.00 41.62 415 GLY A C 1
ATOM 3281 O O . GLY A 1 415 ? 27.647 18.588 19.400 1.00 41.62 415 GLY A O 1
ATOM 3282 N N . GLY A 1 416 ? 27.209 19.991 17.704 1.00 40.88 416 GLY A N 1
ATOM 3283 C CA . GLY A 1 416 ? 28.590 20.118 17.222 1.00 40.88 416 GLY A CA 1
ATOM 3284 C C . GLY A 1 416 ? 28.976 21.552 16.861 1.00 40.88 416 GLY A C 1
ATOM 3285 O O . GLY A 1 416 ? 29.697 21.759 15.892 1.00 40.88 416 GLY A O 1
ATOM 3286 N N . GLY A 1 417 ? 28.458 22.547 17.587 1.00 41.59 417 GLY A N 1
ATOM 3287 C CA . GLY A 1 417 ? 28.941 23.926 17.519 1.00 41.59 417 GLY A CA 1
ATOM 3288 C C . GLY A 1 417 ? 30.224 24.058 18.332 1.00 41.59 417 GLY A C 1
ATOM 3289 O O . GLY A 1 417 ? 30.177 24.358 19.520 1.00 41.59 417 GLY A O 1
ATOM 3290 N N . ASN A 1 418 ? 31.359 23.770 17.698 1.00 41.50 418 ASN A N 1
ATOM 3291 C CA . ASN A 1 418 ? 32.692 23.977 18.249 1.00 41.50 418 ASN A CA 1
ATOM 3292 C C . ASN A 1 418 ? 32.960 25.486 18.395 1.00 41.50 418 ASN A C 1
ATOM 3294 O O . ASN A 1 418 ? 33.391 26.138 17.445 1.00 41.50 418 ASN A O 1
ATOM 3298 N N . ALA A 1 419 ? 32.690 26.038 19.578 1.00 44.31 419 ALA A N 1
ATOM 3299 C CA . ALA A 1 419 ? 33.219 27.324 20.013 1.00 44.31 419 ALA A CA 1
ATOM 3300 C C . ALA A 1 419 ? 34.694 27.134 20.407 1.00 44.31 419 ALA A C 1
ATOM 3302 O O . ALA A 1 419 ? 35.032 26.982 21.578 1.00 44.31 419 ALA A O 1
ATOM 3303 N N . GLY A 1 420 ? 35.566 27.079 19.401 1.00 47.97 420 GLY A N 1
ATOM 3304 C CA . GLY A 1 420 ? 37.009 27.168 19.584 1.00 47.97 420 GLY A CA 1
ATOM 3305 C C . GLY A 1 420 ? 37.417 28.630 19.694 1.00 47.97 420 GLY A C 1
ATOM 3306 O O . GLY A 1 420 ? 37.652 29.276 18.677 1.00 47.97 420 GLY A O 1
ATOM 3307 N N . GLY A 1 421 ? 37.462 29.141 20.924 1.00 46.16 421 GLY A N 1
ATOM 3308 C CA . GLY A 1 421 ? 38.191 30.359 21.254 1.00 46.16 421 GLY A CA 1
ATOM 3309 C C . GLY A 1 421 ? 39.693 30.122 21.110 1.00 46.16 421 GLY A C 1
ATOM 3310 O O . GLY A 1 421 ? 40.213 29.108 21.576 1.00 46.16 421 GLY A O 1
ATOM 3311 N N . GLY A 1 422 ? 40.368 31.056 20.452 1.00 44.38 422 GLY A N 1
ATOM 3312 C CA . GLY A 1 422 ? 41.816 31.103 20.330 1.00 44.38 422 GLY A CA 1
ATOM 3313 C C . GLY A 1 422 ? 42.269 32.553 20.367 1.00 44.38 422 GLY A C 1
ATOM 3314 O O . GLY A 1 422 ? 42.451 33.153 19.316 1.00 44.38 422 GLY A O 1
ATOM 3315 N N . ASP A 1 423 ? 42.415 33.080 21.580 1.00 49.97 423 ASP A N 1
ATOM 3316 C CA . ASP A 1 423 ? 43.380 34.128 21.903 1.00 49.97 423 ASP A CA 1
ATOM 3317 C C . ASP A 1 423 ? 44.444 33.461 22.780 1.00 49.97 423 ASP A C 1
ATOM 3319 O O . ASP A 1 423 ? 44.108 32.944 23.851 1.00 49.97 423 ASP A O 1
ATOM 3323 N N . LEU A 1 424 ? 45.676 33.404 22.266 1.00 40.91 424 LEU A N 1
ATOM 3324 C CA . LEU A 1 424 ? 46.972 33.621 22.931 1.00 40.91 424 LEU A CA 1
ATOM 3325 C C . LEU A 1 424 ? 48.112 33.310 21.952 1.00 40.91 424 LEU A C 1
ATOM 3327 O O . LEU A 1 424 ? 48.147 32.176 21.419 1.00 40.91 424 LEU A O 1
#

Secondary structure (DSSP, 8-state):
---------------------PPP-PPPPP--------HHHHHHHHHHHTT-SSSTTTS-S--HHHHHHHHHHTT--HHHHHHHHHHHHHHHHHHHHHHHHHHHHHHHHHHHHHHH--TTHHHHHHHHHHHHHHHHHHHHHHHHHHHHHTS-TTGGGGHHHHHHHHHHHHHHTT--STTTT--HHHHHHHS---HHHHHHHHHHHHHHHHHHHHHHHHHHHHHHHTSHHHHHHHHHHT-HHHHHHHHHHHHHHHHHHHHHHHHHHHHHHHHS-HHHHHHHHHHHHHHH-TTTSS--HHHHHHHHHHT-TT--HHHHHHHHHHHHHHHHHHHHHHHHHHHHHHHHHHH--HHHHHHHGGGGG--HHHHHHHHHHHHHHHHHHHHHHHHS-HHHHHTSPPPPHHHHHHHHHHHHHS----------

pLDDT: mean 83.45, std 21.32, range [25.75, 98.62]

Foldseek 3Di:
DDDDDDDDDDDDDDDDDDDDDDDDDDDDDDDDDDPDDPPVNVVQVLCVVLVNPDDLVLAQLDDLVLLVVLCVQLVPDPVLSVVLVVLVVVLRVQSNVLSVVLVVLVVVLVVVCVVPVDPVSVVVSVVSVLVSVVVSVVSVVVSLVSNCVSHDPSSNVSSVVSVLSSVLSSLLVPFPAFQLNFDLVVLVVPFDDDPVLCVVCVVLNVVLSVQLSVLSVQLVCLCNVCHPVVLVVCVVVVVLVVNQVSVVSNLVSSVSSSVSSVVSLVVSLVSGDPVVNVVSVLSSLCSRCVVLSPCDLLNQQLVLLCPDPPDDPVLNVVSVVLVVVLVVQSVVLSVQLVVVSNVLSVQDGSVLCVVCPSCSNVDPSNVVSVVSNVVSSVVSLVSCVVSDDPVSNVSGDDDDPVVVVVVVVVVVPPPPPPPDDDDD

Radius of gyration: 26.55 Å; chains: 1; bounding box: 76×81×61 Å

Sequence (424 aa):
MLKSGRIVALAALVFAAGLAVAQPEGERPRRGDGQGRGEFGRMADGARRMGMGGNGQEAPPFNRQQIERFADQVALTEDQKTAAFNLLGGYEELVRKTSDESRTRRREAMEKFRENQDQSVWDTVRTAAAADRDARKKLDQQLLTDLSAILTTEQSANWPSAERGLKRGQSMRRGLLAAERADIAEIISEIELPEQVKTDLQPVITQYEIDIERQLAERDRLMESAGMDQMFRMRMEGDNAGLEKFLAERRDASMKVREINKRVARQVQDTLPETAKAAFAQRFKEASYPDVYRRTQGVRALEAAWAMSDLTDEQKLKIDDIRTTFNSAADKANQNLQTQRDRMEEALTPAKLAEQGMRALDDEEMRTAMRARRELDQGVLAQLKDLLTPEQYEKLPKPDADEEGGNRRQRRGGGGGNAGGGDL